Protein AF-0000000083423180 (afdb_homodimer)

Foldseek 3Di:
DPDPPPDPDADDAAFFDFPDPDDPPPPPDDPDDDDDDDDDDDDDDDDPPPPPPPDCPVPVVVVVVVVVVVQVVLQCLQQAPPPRDGAAPQWFAAPVGRIHHPVVLVVDQADPPPGHGGDGHGDVVSNVVQQPHWAFAPLVVLPGGDIHGNVCRVVCNLVPLSFWFAALPPPVPGGDTGGLVCNVVCCVVVPVSEEEDEDQKGKRKDAQQVDDDKHKYWYWYDDPNWIKIWMWIWDDPDDPWIKIWIAIETSDDQVVQQQKKKKKWFDDPNDIDIDIDTHHYSSDDCVPSPPDRTDMDTPVRQVRRDDPSMHIIIMGMDGDPPPD/DPDPPPPPDDPDAAFFDFPDPDDDPPPPPPDDDDDDDDDDDDDDDDDPPPPPPPDCPVPVVVVVVVVVVVQVVLQCLQQAPPPRDGAAPQWFAAPVGRIHHPVVLVVDQADPPPGHGGDGHGDVVSNVVQQPHWAFAPLVVLPGGDTHGNVCRVVCNLVPLSFWFDALPPPPPGGDTGHLVCNVVCCVVVPVSEEEDEDQKGKRKDAQQVDDDKHKYWYWYDDPNWIKIWMWIWDDPDDPWIKIWIAIETSDDQVVQQQKKKWKWFDDPNDIDIDIDTHHYSSDDPPPSPPDRTDMDTPVRQVRRDDPSMHIIIMGMDGDPPPD

Nearest PDB structures (foldseek):
  5wzz-assembly2_B  TM=9.230E-01  e=4.733E-25  Homo sapiens
  4i7b-assembly1_A  TM=9.149E-01  e=3.753E-25  Homo sapiens
  4ca1-assembly1_A  TM=8.732E-01  e=3.342E-25  Homo sapiens
  1k2f-assembly2_B-2  TM=9.448E-01  e=2.698E-24  Mus musculus
  5h9m-assembly1_B  TM=8.973E-01  e=4.547E-24  Homo sapiens

Solvent-accessible surface area (backbone atoms only — not comparable to full-atom values): 38352 Å² total; per-residue (Å²): 132,76,80,77,78,74,78,77,80,81,59,77,58,55,53,30,66,73,83,78,77,86,79,78,72,81,79,82,80,75,86,72,82,74,80,82,83,88,79,80,86,88,80,85,70,83,68,82,71,79,77,74,79,73,76,79,75,50,69,68,57,55,55,52,53,52,50,50,50,50,51,52,51,56,52,57,72,37,42,17,84,83,84,63,43,74,51,51,81,66,30,30,23,33,66,79,26,52,66,34,25,50,74,59,48,77,76,47,66,46,36,92,87,80,60,47,67,54,54,90,25,39,39,53,62,57,44,56,56,48,63,76,40,68,37,69,41,90,33,32,90,63,64,39,81,55,67,29,38,69,87,47,37,63,65,47,57,76,65,38,87,38,50,62,35,57,58,78,60,86,56,87,73,63,81,54,68,36,52,74,88,47,46,62,57,47,47,58,69,70,38,78,54,49,42,77,43,79,45,45,68,44,70,51,36,37,65,58,67,76,50,87,72,52,40,36,28,43,35,33,39,34,38,97,93,41,44,28,41,36,35,39,36,37,44,70,81,53,96,88,42,47,40,32,40,40,44,52,27,23,70,49,49,61,74,62,17,64,45,28,33,35,34,42,38,36,72,33,89,94,43,78,47,78,46,77,45,57,34,40,23,54,76,54,78,70,80,60,59,86,80,45,94,54,52,74,38,44,57,68,56,48,58,56,44,33,57,96,44,25,37,56,36,36,38,36,55,45,71,50,69,81,79,115,132,78,79,77,79,73,76,75,79,83,60,76,58,55,52,29,64,73,82,79,77,84,82,77,84,76,79,68,84,71,84,71,86,78,83,85,84,88,80,81,86,88,82,87,74,86,70,83,72,82,79,75,82,73,76,76,77,50,67,70,59,53,54,51,54,51,49,49,50,50,50,53,51,57,53,58,72,37,41,19,81,83,82,64,44,72,51,51,82,65,30,31,22,32,66,79,25,52,66,34,24,50,76,58,49,76,75,48,65,46,36,91,85,80,61,46,68,53,53,89,23,39,39,51,61,58,45,56,56,49,64,76,40,68,38,70,42,90,33,32,90,63,64,39,82,56,68,28,37,69,87,45,36,61,64,46,56,76,66,37,88,37,50,62,35,57,58,77,58,87,56,89,73,65,80,54,68,38,52,72,89,46,45,63,58,48,47,57,69,71,38,78,56,49,45,77,43,79,45,44,68,45,68,51,37,35,59,58,69,76,52,87,70,51,39,36,28,42,36,34,37,35,38,97,94,41,44,29,43,36,36,41,35,35,42,70,81,53,97,88,40,45,38,32,40,40,44,50,28,22,71,50,50,60,73,61,18,65,46,29,31,35,35,42,37,37,73,32,88,93,41,77,48,79,46,77,46,56,34,38,21,52,77,53,78,71,78,62,62,86,79,46,94,55,52,74,37,44,58,67,56,47,58,56,43,35,57,96,44,26,37,57,35,36,37,36,55,45,69,51,69,79,80,114

Secondary structure (DSSP, 8-state):
----------------------------------------------------------HHHHHHHHHHHHHHHHHHTTB-TTT-SBPPSSEEE-TTS-EEEHHHHTT-SB-TTT-PBP--EE-HHHHHHHTT--EE-TTGGGT---EE-HHHHHHHHHS-TTPPEEP--S-TT---EE-HHHHHHHHHHH-TT-EEEESSEEEEEE--TTSSS-EEEEEEEEETTEEEEEEEEEEEEETTEEEEEEEEEESS-HHHHTTEEEEEEEEETTEEEEEEEPPEETTS-TT--TTSS-EEEEHHHHHHHEETTEEEEEEEEEE--TT-/----------------------------------------------------------HHHHHHHHHHHHHHHHHHTTB-TTT-SBPPSSEEE-TTS-EEEHHHHTT-SB-TTT-PBP--EE-HHHHHHHTT--EE-TTGGGT---EE-HHHHHHHHHS-TTPPEEP--S-TT---EE-HHHHHHHHHHH-TT-EEEESSEEEEEE--TTSSS-EEEEEEEEETTEEEEEEEEEEEEETTEEEEEEEEEESS-HHHHTTEEEEEEEEETTEEEEEEEPPEETTS-S---TTSS-EEEEHHHHHHHEETTEEEEEEEEEE--TT-

Sequence (648 aa):
MQPRRQRPAADAPQAATVATPKDNSNQEQEATSPLDQVEGGSSSNSNGNGNNNGNGNCSSDCDKQTETATRDFLVSLLECPVCFGYMMPPIMQCSRGHLICSQCRNKLNVCPVCRVPMSNIRNLAMEKVGSKLIFPCKHACYGCRVRLSYSDKKAHEEDCEFRPYFCPYPDEKCVWQGALKDVYKHFVSTHQNVITMEGTDIIFLATNVNQVGALDWTMIQSCHGRHFLLSLEKVQLGEGCQQYFAACRMIGTMRDAADFDYLISLEANNRTLKWKSKPRSIRESFVTYTNADFLVLNKSTVEQFSEDGNLALNIIIKRANNNDMQPRRQRPAADAPQAATVATPKDNSNQEQEATSPLDQVEGGSSSNSNGNGNNNGNGNCSSDCDKQTETATRDFLVSLLECPVCFGYMMPPIMQCSRGHLICSQCRNKLNVCPVCRVPMSNIRNLAMEKVGSKLIFPCKHACYGCRVRLSYSDKKAHEEDCEFRPYFCPYPDEKCVWQGALKDVYKHFVSTHQNVITMEGTDIIFLATNVNQVGALDWTMIQSCHGRHFLLSLEKVQLGEGCQQYFAACRMIGTMRDAADFDYLISLEANNRTLKWKSKPRSIRESFVTYTNADFLVLNKSTVEQFSEDGNLALNIIIKRANNND

InterPro domains:
  IPR001841 Zinc finger, RING-type [PS50089] (80-115)
  IPR004162 E3 ubiquitin-protein ligase SINA-like, animal [PTHR45877] (13-320)
  IPR008974 TRAF-like [G3DSA:2.60.210.10] (188-319)
  IPR013010 Zinc finger, SIAH-type [PS51081] (132-192)
  IPR013083 Zinc finger, RING/FYVE/PHD-type [G3DSA:3.30.40.10] (62-130)
  IPR013083 Zinc finger, RING/FYVE/PHD-type [G3DSA:3.30.40.10] (131-187)
  IPR018121 Seven-in-absentia protein, TRAF-like domain [PF03145] (221-315)
  IPR049548 E3 ubiquitin-protein ligase Sina-like, RING finger [PF21362] (80-114)

Radius of gyration: 45.49 Å; Cα contacts (8 Å, |Δi|>4): 1074; chains: 2; bounding box: 83×142×97 Å

Organism: Drosophila navojoa (NCBI:txid7232)

Structure (mmCIF, N/CA/C/O backbone):
data_AF-0000000083423180-model_v1
#
loop_
_entity.id
_entity.type
_entity.pdbx_description
1 polymer 'E3 ubiquitin-protein ligase'
#
loop_
_atom_site.group_PDB
_atom_site.id
_atom_site.type_symbol
_atom_site.label_atom_id
_atom_site.label_alt_id
_atom_site.label_comp_id
_atom_site.label_asym_id
_atom_site.label_entity_id
_atom_site.label_seq_id
_atom_site.pdbx_PDB_ins_code
_atom_site.Cartn_x
_atom_site.Cartn_y
_atom_site.Cartn_z
_atom_site.occupancy
_atom_site.B_iso_or_equiv
_atom_site.auth_seq_id
_atom_site.auth_comp_id
_atom_site.auth_asym_id
_atom_site.auth_atom_id
_atom_site.pdbx_PDB_model_num
ATOM 1 N N . MET A 1 1 ? 35.094 33.469 4.832 1 20.58 1 MET A N 1
ATOM 2 C CA . MET A 1 1 ? 34.562 32.938 6.094 1 20.58 1 MET A CA 1
ATOM 3 C C . MET A 1 1 ? 33.688 33.969 6.793 1 20.58 1 MET A C 1
ATOM 5 O O . MET A 1 1 ? 34.188 34.906 7.438 1 20.58 1 MET A O 1
ATOM 9 N N . GLN A 1 2 ? 32.656 34.438 6.098 1 23.31 2 GLN A N 1
ATOM 10 C CA . GLN A 1 2 ? 32 35.719 6.344 1 23.31 2 GLN A CA 1
ATOM 11 C C . GLN A 1 2 ? 31.297 35.75 7.699 1 23.31 2 GLN A C 1
ATOM 13 O O . GLN A 1 2 ? 30.781 34.719 8.141 1 23.31 2 GLN A O 1
ATOM 18 N N . PRO A 1 3 ? 31.719 36.688 8.656 1 19.88 3 PRO A N 1
ATOM 19 C CA . PRO A 1 3 ? 31.359 36.688 10.078 1 19.88 3 PRO A CA 1
ATOM 20 C C . PRO A 1 3 ? 29.844 36.594 10.305 1 19.88 3 PRO A C 1
ATOM 22 O O . PRO A 1 3 ? 29.062 37.062 9.492 1 19.88 3 PRO A O 1
ATOM 25 N N . ARG A 1 4 ? 29.406 35.438 10.883 1 21.78 4 ARG A N 1
ATOM 26 C CA . ARG A 1 4 ? 28.078 35.062 11.328 1 21.78 4 ARG A CA 1
ATOM 27 C C . ARG A 1 4 ? 27.453 36.125 12.211 1 21.78 4 ARG A C 1
ATOM 29 O O . ARG A 1 4 ? 27.984 36.438 13.281 1 21.78 4 ARG A O 1
ATOM 36 N N . ARG A 1 5 ? 26.875 37.188 11.609 1 22.69 5 ARG A N 1
ATOM 37 C CA . ARG A 1 5 ? 26.25 38.312 12.297 1 22.69 5 ARG A CA 1
ATOM 38 C C . ARG A 1 5 ? 25.344 37.844 13.422 1 22.69 5 ARG A C 1
ATOM 40 O O . ARG A 1 5 ? 24.484 37 13.219 1 22.69 5 ARG A O 1
ATOM 47 N N . GLN A 1 6 ? 25.906 37.75 14.672 1 22.33 6 GLN A N 1
ATOM 48 C CA . GLN A 1 6 ? 25.25 37.375 15.914 1 22.33 6 GLN A CA 1
ATOM 49 C C . GLN A 1 6 ? 23.953 38.156 16.109 1 22.33 6 GLN A C 1
ATOM 51 O O . GLN A 1 6 ? 23.922 39.375 15.93 1 22.33 6 GLN A O 1
ATOM 56 N N . ARG A 1 7 ? 22.781 37.562 15.906 1 26.83 7 ARG A N 1
ATOM 57 C CA . ARG A 1 7 ? 21.469 38.156 16.062 1 26.83 7 ARG A CA 1
ATOM 58 C C . ARG A 1 7 ? 21.281 38.75 17.453 1 26.83 7 ARG A C 1
ATOM 60 O O . ARG A 1 7 ? 21.484 38.031 18.453 1 26.83 7 ARG A O 1
ATOM 67 N N . PRO A 1 8 ? 21.453 40.062 17.656 1 26.25 8 PRO A N 1
ATOM 68 C CA . PRO A 1 8 ? 21.297 40.688 18.969 1 26.25 8 PRO A CA 1
ATOM 69 C C . PRO A 1 8 ? 20.047 40.219 19.703 1 26.25 8 PRO A C 1
ATOM 71 O O . PRO A 1 8 ? 19.078 39.781 19.078 1 26.25 8 PRO A O 1
ATOM 74 N N . ALA A 1 9 ? 20.156 39.906 21.016 1 26.64 9 ALA A N 1
ATOM 75 C CA . ALA A 1 9 ? 19.203 39.469 22.016 1 26.64 9 ALA A CA 1
ATOM 76 C C . ALA A 1 9 ? 17.969 40.344 22.062 1 26.64 9 ALA A C 1
ATOM 78 O O . ALA A 1 9 ? 18.094 41.594 22.078 1 26.64 9 ALA A O 1
ATOM 79 N N . ALA A 1 10 ? 16.828 39.875 21.562 1 30 10 ALA A N 1
ATOM 80 C CA . ALA A 1 10 ? 15.5 40.469 21.406 1 30 10 ALA A CA 1
ATOM 81 C C . ALA A 1 10 ? 15.023 41.094 22.703 1 30 10 ALA A C 1
ATOM 83 O O . ALA A 1 10 ? 15 40.406 23.75 1 30 10 ALA A O 1
ATOM 84 N N . ASP A 1 11 ? 15.352 42.375 22.922 1 29.31 11 ASP A N 1
ATOM 85 C CA . ASP A 1 11 ? 14.984 43.188 24.078 1 29.31 11 ASP A CA 1
ATOM 86 C C . ASP A 1 11 ? 13.5 43.031 24.406 1 29.31 11 ASP A C 1
ATOM 88 O O . ASP A 1 11 ? 12.68 42.844 23.5 1 29.31 11 ASP A O 1
ATOM 92 N N . ALA A 1 12 ? 13.102 42.719 25.719 1 33.97 12 ALA A N 1
ATOM 93 C CA . ALA A 1 12 ? 11.852 42.406 26.406 1 33.97 12 ALA A CA 1
ATOM 94 C C . ALA A 1 12 ? 10.828 43.531 26.203 1 33.97 12 ALA A C 1
ATOM 96 O O . ALA A 1 12 ? 11.172 44.719 26.25 1 33.97 12 ALA A O 1
ATOM 97 N N . PRO A 1 13 ? 9.609 43.312 25.719 1 35.09 13 PRO A N 1
ATOM 98 C CA . PRO A 1 13 ? 8.531 44.25 25.438 1 35.09 13 PRO A CA 1
ATOM 99 C C . PRO A 1 13 ? 8.102 45.031 26.672 1 35.09 13 PRO A C 1
ATOM 101 O O . PRO A 1 13 ? 8.125 44.5 27.797 1 35.09 13 PRO A O 1
ATOM 104 N N . GLN A 1 14 ? 8.328 46.312 26.781 1 30.42 14 GLN A N 1
ATOM 105 C CA . GLN A 1 14 ? 7.977 47.219 27.859 1 30.42 14 GLN A CA 1
ATOM 106 C C . GLN A 1 14 ? 6.461 47.344 28 1 30.42 14 GLN A C 1
ATOM 108 O O . GLN A 1 14 ? 5.738 47.375 27 1 30.42 14 GLN A O 1
ATOM 113 N N . ALA A 1 15 ? 5.859 47 29.125 1 33.5 15 ALA A N 1
ATOM 114 C CA . ALA A 1 15 ? 4.465 46.938 29.547 1 33.5 15 ALA A CA 1
ATOM 115 C C . ALA A 1 15 ? 3.799 48.281 29.438 1 33.5 15 ALA A C 1
ATOM 117 O O . ALA A 1 15 ? 4.406 49.312 29.766 1 33.5 15 ALA A O 1
ATOM 118 N N . ALA A 1 16 ? 2.785 48.469 28.578 1 39.41 16 ALA A N 1
ATOM 119 C CA . ALA A 1 16 ? 1.977 49.688 28.453 1 39.41 16 ALA A CA 1
ATOM 120 C C . ALA A 1 16 ? 1.14 49.906 29.719 1 39.41 16 ALA A C 1
ATOM 122 O O . ALA A 1 16 ? 0.531 48.969 30.234 1 39.41 16 ALA A O 1
ATOM 123 N N . THR A 1 17 ? 1.438 50.75 30.625 1 26.42 17 THR A N 1
ATOM 124 C CA . THR A 1 17 ? 0.788 51 31.891 1 26.42 17 THR A CA 1
ATOM 125 C C . THR A 1 17 ? -0.583 51.656 31.688 1 26.42 17 THR A C 1
ATOM 127 O O . THR A 1 17 ? -0.718 52.594 30.906 1 26.42 17 THR A O 1
ATOM 130 N N . VAL A 1 18 ? -1.67 50.906 31.859 1 30.27 18 VAL A N 1
ATOM 131 C CA . VAL A 1 18 ? -3.053 51.344 31.75 1 30.27 18 VAL A CA 1
ATOM 132 C C . VAL A 1 18 ? -3.355 52.375 32.844 1 30.27 18 VAL A C 1
ATOM 134 O O . VAL A 1 18 ? -2.959 52.188 34 1 30.27 18 VAL A O 1
ATOM 137 N N . ALA A 1 19 ? -3.662 53.594 32.594 1 27.02 19 ALA A N 1
ATOM 138 C CA . ALA A 1 19 ? -4.148 54.562 33.562 1 27.02 19 ALA A CA 1
ATOM 139 C C . ALA A 1 19 ? -5.531 54.156 34.062 1 27.02 19 ALA A C 1
ATOM 141 O O . ALA A 1 19 ? -6.449 53.938 33.281 1 27.02 19 ALA A O 1
ATOM 142 N N . THR A 1 20 ? -5.691 53.5 35.312 1 25.31 20 THR A N 1
ATOM 143 C CA . THR A 1 20 ? -6.812 52.938 36.062 1 25.31 20 THR A CA 1
ATOM 144 C C . THR A 1 20 ? -7.914 53.969 36.25 1 25.31 20 THR A C 1
ATOM 146 O O . THR A 1 20 ? -7.668 55.062 36.812 1 25.31 20 THR A O 1
ATOM 149 N N . PRO A 1 21 ? -8.914 54 35.344 1 23.11 21 PRO A N 1
ATOM 150 C CA . PRO A 1 21 ? -9.977 54.906 35.812 1 23.11 21 PRO A CA 1
ATOM 151 C C . PRO A 1 21 ? -10.492 54.531 37.188 1 23.11 21 PRO A C 1
ATOM 153 O O . PRO A 1 21 ? -10.328 53.375 37.625 1 23.11 21 PRO A O 1
ATOM 156 N N . LYS A 1 22 ? -11.164 55.531 37.969 1 22.05 22 LYS A N 1
ATOM 157 C CA . LYS A 1 22 ? -11.648 55.656 39.344 1 22.05 22 LYS A CA 1
ATOM 158 C C . LYS A 1 22 ? -12.781 54.656 39.594 1 22.05 22 LYS A C 1
ATOM 160 O O . LYS A 1 22 ? -13.586 54.375 38.719 1 22.05 22 LYS A O 1
ATOM 165 N N . ASP A 1 23 ? -12.82 53.812 40.719 1 20.44 23 ASP A N 1
ATOM 166 C CA . ASP A 1 23 ? -13.312 52.656 41.438 1 20.44 23 ASP A CA 1
ATOM 167 C C . ASP A 1 23 ? -14.805 52.812 41.781 1 20.44 23 ASP A C 1
ATOM 169 O O . ASP A 1 23 ? -15.172 53.219 42.875 1 20.44 23 ASP A O 1
ATOM 173 N N . ASN A 1 24 ? -15.703 53.125 40.75 1 19.78 24 ASN A N 1
ATOM 174 C CA . ASN A 1 24 ? -17 53.312 41.375 1 19.78 24 ASN A CA 1
ATOM 175 C C . ASN A 1 24 ? -17.484 52 42.031 1 19.78 24 ASN A C 1
ATOM 177 O O . ASN A 1 24 ? -17.375 50.938 41.438 1 19.78 24 ASN A O 1
ATOM 181 N N . SER A 1 25 ? -17.734 51.906 43.312 1 19.55 25 SER A N 1
ATOM 182 C CA . SER A 1 25 ? -17.969 50.969 44.406 1 19.55 25 SER A CA 1
ATOM 183 C C . SER A 1 25 ? -19.312 50.281 44.25 1 19.55 25 SER A C 1
ATOM 185 O O . SER A 1 25 ? -19.75 49.562 45.156 1 19.55 25 SER A O 1
ATOM 187 N N . ASN A 1 26 ? -19.891 50.156 43 1 18.16 26 ASN A N 1
ATOM 188 C CA . ASN A 1 26 ? -21.297 49.812 43.25 1 18.16 26 ASN A CA 1
ATOM 189 C C . ASN A 1 26 ? -21.422 48.438 43.844 1 18.16 26 ASN A C 1
ATOM 191 O O . ASN A 1 26 ? -20.688 47.531 43.5 1 18.16 26 ASN A O 1
ATOM 195 N N . GLN A 1 27 ? -22.219 48.219 45 1 17.75 27 GLN A N 1
ATOM 196 C CA . GLN A 1 27 ? -22.562 47.344 46.125 1 17.75 27 GLN A CA 1
ATOM 197 C C . GLN A 1 27 ? -23.438 46.188 45.656 1 17.75 27 GLN A C 1
ATOM 199 O O . GLN A 1 27 ? -24.672 46.281 45.688 1 17.75 27 GLN A O 1
ATOM 204 N N . GLU A 1 28 ? -23.109 45.562 44.5 1 17.64 28 GLU A N 1
ATOM 205 C CA . GLU A 1 28 ? -24.156 44.656 44.062 1 17.64 28 GLU A CA 1
ATOM 206 C C . GLU A 1 28 ? -24.359 43.531 45.094 1 17.64 28 GLU A C 1
ATOM 208 O O . GLU A 1 28 ? -23.391 42.906 45.531 1 17.64 28 GLU A O 1
ATOM 213 N N . GLN A 1 29 ? -25.594 43.469 45.688 1 16.75 29 GLN A N 1
ATOM 214 C CA . GLN A 1 29 ? -26.203 42.688 46.75 1 16.75 29 GLN A CA 1
ATOM 215 C C . GLN A 1 29 ? -26.297 41.219 46.375 1 16.75 29 GLN A C 1
ATOM 217 O O . GLN A 1 29 ? -26.531 40.875 45.219 1 16.75 29 GLN A O 1
ATOM 222 N N . GLU A 1 30 ? -25.922 40.25 47.312 1 16.95 30 GLU A N 1
ATOM 223 C CA . GLU A 1 30 ? -25.578 38.844 47.5 1 16.95 30 GLU A CA 1
ATOM 224 C C . GLU A 1 30 ? -26.812 37.938 47.43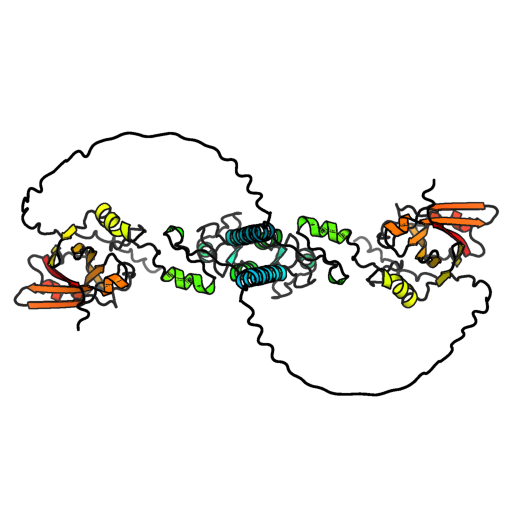8 1 16.95 30 GLU A C 1
ATOM 226 O O . GLU A 1 30 ? -26.719 36.75 47.625 1 16.95 30 GLU A O 1
ATOM 231 N N . ALA A 1 31 ? -27.969 38.344 46.812 1 17.58 31 ALA A N 1
ATOM 232 C CA . ALA A 1 31 ? -29.031 37.625 47.5 1 17.58 31 ALA A CA 1
ATOM 233 C C . ALA A 1 31 ? -28.938 36.125 47.25 1 17.58 31 ALA A C 1
ATOM 235 O O . ALA A 1 31 ? -28.734 35.688 46.094 1 17.58 31 ALA A O 1
ATOM 236 N N . THR A 1 32 ? -28.891 35.219 48.312 1 16.78 32 THR A N 1
ATOM 237 C CA . THR A 1 32 ? -28.516 33.875 48.75 1 16.78 32 THR A CA 1
ATOM 238 C C . THR A 1 32 ? -29.609 32.875 48.375 1 16.78 32 THR A C 1
ATOM 240 O O . THR A 1 32 ? -29.406 31.656 48.469 1 16.78 32 THR A O 1
ATOM 243 N N . SER A 1 33 ? -30.797 33.219 47.812 1 16.55 33 SER A N 1
ATOM 244 C CA . SER A 1 33 ? -31.797 32.406 48.5 1 16.55 33 SER A CA 1
ATOM 245 C C . SER A 1 33 ? -31.656 30.922 48.125 1 16.55 33 SER A C 1
ATOM 247 O O . SER A 1 33 ? -31.25 30.594 47 1 16.55 33 SER A O 1
ATOM 249 N N . PRO A 1 34 ? -32.094 29.953 49.094 1 16.19 34 PRO A N 1
ATOM 250 C CA . PRO A 1 34 ? -31.844 28.578 49.531 1 16.19 34 PRO A CA 1
ATOM 251 C C . PRO A 1 34 ? -32.688 27.562 48.75 1 16.19 34 PRO A C 1
ATOM 253 O O . PRO A 1 34 ? -32.656 26.375 49.062 1 16.19 34 PRO A O 1
ATOM 256 N N . LEU A 1 35 ? -32.969 27.719 47.562 1 15.85 35 LEU A N 1
ATOM 257 C CA . LEU A 1 35 ? -34.156 26.969 47.25 1 15.85 35 LEU A CA 1
ATOM 258 C C . LEU A 1 35 ? -33.969 25.484 47.531 1 15.85 35 LEU A C 1
ATOM 260 O O . LEU A 1 35 ? -32.969 24.891 47.156 1 15.85 35 LEU A O 1
ATOM 264 N N . ASP A 1 36 ? -35 25 48.219 1 14.97 36 ASP A N 1
ATOM 265 C CA . ASP A 1 36 ? -35.219 23.844 49.062 1 14.97 36 ASP A CA 1
ATOM 266 C C . ASP A 1 36 ? -35.188 22.547 48.25 1 14.97 36 ASP A C 1
ATOM 268 O O . ASP A 1 36 ? -35.125 22.578 47.031 1 14.97 36 ASP A O 1
ATOM 272 N N . GLN A 1 37 ? -36.375 21.703 48.375 1 14.44 37 GLN A N 1
ATOM 273 C CA . GLN A 1 37 ? -36.562 20.469 49.125 1 14.44 37 GLN A CA 1
ATOM 274 C C . GLN A 1 37 ? -36.469 19.25 48.219 1 14.44 37 GLN A C 1
ATOM 276 O O . GLN A 1 37 ? -35.625 18.375 48.406 1 14.44 37 GLN A O 1
ATOM 281 N N . VAL A 1 38 ? -37.75 18.641 47.938 1 15 38 VAL A N 1
ATOM 282 C CA . VAL A 1 38 ? -38.188 17.359 48.469 1 15 38 VAL A CA 1
ATOM 283 C C . VAL A 1 38 ? -37.812 16.234 47.5 1 15 38 VAL A C 1
ATOM 285 O O . VAL A 1 38 ? -37.531 16.484 46.344 1 15 38 VAL A O 1
ATOM 288 N N . GLU A 1 39 ? -38.562 15.102 47.781 1 14.78 39 GLU A N 1
ATOM 289 C CA . GLU A 1 39 ? -38.344 13.727 48.188 1 14.78 39 GLU A CA 1
ATOM 290 C C . GLU A 1 39 ? -38.406 12.773 47 1 14.78 39 GLU A C 1
ATOM 292 O O . GLU A 1 39 ? -37.469 11.977 46.812 1 14.78 39 GLU A O 1
ATOM 297 N N . GLY A 1 40 ? -39.656 12.414 46.531 1 14.18 40 GLY A N 1
ATOM 298 C CA . GLY A 1 40 ? -40.062 11.055 46.844 1 14.18 40 GLY A CA 1
ATOM 299 C C . GLY A 1 40 ? -39.625 10.047 45.781 1 14.18 40 GLY A C 1
ATOM 300 O O . GLY A 1 40 ? -38.656 9.297 46 1 14.18 40 GLY A O 1
ATOM 301 N N . GLY A 1 41 ? -40.594 9.719 44.875 1 14.8 41 GLY A N 1
ATOM 302 C CA . GLY A 1 41 ? -41.25 8.414 44.875 1 14.8 41 GLY A CA 1
ATOM 303 C C . GLY A 1 41 ? -40.5 7.371 44.062 1 14.8 41 GLY A C 1
ATOM 304 O O . GLY A 1 41 ? -39.562 7.691 43.344 1 14.8 41 GLY A O 1
ATOM 305 N N . SER A 1 42 ? -41.344 6.332 43.719 1 15.77 42 SER A N 1
ATOM 306 C CA . SER A 1 42 ? -41.406 4.875 43.781 1 15.77 42 SER A CA 1
ATOM 307 C C . SER A 1 42 ? -40.719 4.227 42.594 1 15.77 42 SER A C 1
ATOM 309 O O . SER A 1 42 ? -40.531 4.863 41.531 1 15.77 42 SER A O 1
ATOM 311 N N . SER A 1 43 ? -40.719 2.941 42.719 1 15.3 43 SER A N 1
ATOM 312 C CA . SER A 1 43 ? -39.938 1.738 42.531 1 15.3 43 SER A CA 1
ATOM 313 C C . SER A 1 43 ? -40.031 1.229 41.094 1 15.3 43 SER A C 1
ATOM 315 O O . SER A 1 43 ? -39.031 0.809 40.5 1 15.3 43 SER A O 1
ATOM 317 N N . SER A 1 44 ? -41.344 1.057 40.531 1 16.59 44 SER A N 1
ATOM 318 C CA . SER A 1 44 ? -41.562 -0.35 40.219 1 16.59 44 SER A CA 1
ATOM 319 C C . SER A 1 44 ? -40.844 -0.743 38.906 1 16.59 44 SER A C 1
ATOM 321 O O . SER A 1 44 ? -40.75 0.07 38 1 16.59 44 SER A O 1
ATOM 323 N N . ASN A 1 45 ? -40.312 -1.929 38.969 1 15.23 45 ASN A N 1
ATOM 324 C CA . ASN A 1 45 ? -39.312 -2.771 38.281 1 15.23 45 ASN A CA 1
ATOM 325 C C . ASN A 1 45 ? -39.844 -3.289 36.969 1 15.23 45 ASN A C 1
ATOM 327 O O . ASN A 1 45 ? -39.094 -3.838 36.156 1 15.23 45 ASN A O 1
ATOM 331 N N . SER A 1 46 ? -41.25 -3.334 36.656 1 17.44 46 SER A N 1
ATOM 332 C CA . SER A 1 46 ? -41.5 -4.668 36.125 1 17.44 46 SER A CA 1
ATOM 333 C C . SER A 1 46 ? -40.844 -4.844 34.75 1 17.44 46 SER A C 1
ATOM 335 O O . SER A 1 46 ? -40.781 -3.9 33.938 1 17.44 46 SER A O 1
ATOM 337 N N . ASN A 1 47 ? -40.188 -5.914 34.625 1 16.41 47 ASN A N 1
ATOM 338 C CA . ASN A 1 47 ? -39.219 -6.602 33.781 1 16.41 47 ASN A CA 1
ATOM 339 C C . ASN A 1 47 ? -39.875 -7.047 32.469 1 16.41 47 ASN A C 1
ATOM 341 O O . ASN A 1 47 ? -39.281 -7.812 31.703 1 16.41 47 ASN A O 1
ATOM 345 N N . GLY A 1 48 ? -41 -6.367 31.953 1 16.98 48 GLY A N 1
ATOM 346 C CA . GLY A 1 48 ? -41.562 -7.293 30.984 1 16.98 48 GLY A CA 1
ATOM 347 C C . GLY A 1 48 ? -40.625 -7.645 29.875 1 16.98 48 GLY A C 1
ATOM 348 O O . GLY A 1 48 ? -39.75 -6.84 29.516 1 16.98 48 GLY A O 1
ATOM 349 N N . ASN A 1 49 ? -40.469 -8.953 29.672 1 17.5 49 ASN A N 1
ATOM 350 C CA . ASN A 1 49 ? -39.656 -9.883 28.891 1 17.5 49 ASN A CA 1
ATOM 351 C C . ASN A 1 49 ? -39.969 -9.773 27.406 1 17.5 49 ASN A C 1
ATOM 353 O O . ASN A 1 49 ? -39.531 -10.609 26.609 1 17.5 49 ASN A O 1
ATOM 357 N N . GLY A 1 50 ? -40.406 -8.648 26.875 1 17.58 50 GLY A N 1
ATOM 358 C CA . GLY A 1 50 ? -40.906 -8.977 25.547 1 17.58 50 GLY A CA 1
ATOM 359 C C . GLY A 1 50 ? -39.812 -9.516 24.625 1 17.58 50 GLY A C 1
ATOM 360 O O . GLY A 1 50 ? -38.656 -9.102 24.719 1 17.58 50 GLY A O 1
ATOM 361 N N . ASN A 1 51 ? -40 -10.781 24.203 1 18.67 51 ASN A N 1
ATOM 362 C CA . ASN A 1 51 ? -39.312 -11.703 23.312 1 18.67 51 ASN A CA 1
ATOM 363 C C . ASN A 1 51 ? -39.156 -11.148 21.906 1 18.67 51 ASN A C 1
ATOM 365 O O . ASN A 1 51 ? -40.156 -11.055 21.172 1 18.67 51 ASN A O 1
ATOM 369 N N . ASN A 1 52 ? -38.688 -9.93 21.734 1 18.02 52 ASN A N 1
ATOM 370 C CA . ASN A 1 52 ? -38.688 -9.5 20.344 1 18.02 52 ASN A CA 1
ATOM 371 C C . ASN A 1 52 ? -37.812 -10.398 19.469 1 18.02 52 ASN A C 1
ATOM 373 O O . ASN A 1 52 ? -36.656 -10.672 19.812 1 18.02 52 ASN A O 1
ATOM 377 N N . ASN A 1 53 ? -38.438 -11.312 18.797 1 19.81 53 ASN A N 1
ATOM 378 C CA . ASN A 1 53 ? -37.938 -12.172 17.734 1 19.81 53 ASN A CA 1
ATOM 379 C C . ASN A 1 53 ? -37.25 -11.359 16.656 1 19.81 53 ASN A C 1
ATOM 381 O O . ASN A 1 53 ? -37.875 -10.625 15.906 1 19.81 53 ASN A O 1
ATOM 385 N N . GLY A 1 54 ? -36.281 -10.555 16.969 1 22.39 54 GLY A N 1
ATOM 386 C CA . GLY A 1 54 ? -35.656 -9.797 15.898 1 22.39 54 GLY A CA 1
ATOM 387 C C . GLY A 1 54 ? -35.062 -10.672 14.805 1 22.39 54 GLY A C 1
ATOM 388 O O . GLY A 1 54 ? -34.344 -11.633 15.094 1 22.39 54 GLY A O 1
ATOM 389 N N . ASN A 1 55 ? -35.812 -10.906 13.773 1 24.97 55 ASN A N 1
ATOM 390 C CA . ASN A 1 55 ? -35.406 -11.461 12.484 1 24.97 55 ASN A CA 1
ATOM 391 C C . ASN A 1 55 ? -34.094 -10.852 12.016 1 24.97 55 ASN A C 1
ATOM 393 O O . ASN A 1 55 ? -33.844 -9.656 12.195 1 24.97 55 ASN A O 1
ATOM 397 N N . GLY A 1 56 ? -33.031 -11.68 11.906 1 25.25 56 GLY A N 1
ATOM 398 C CA . GLY A 1 56 ? -31.609 -11.531 11.578 1 25.25 56 GLY A CA 1
ATOM 399 C C . GLY A 1 56 ? -31.375 -10.828 10.258 1 25.25 56 GLY A C 1
ATOM 400 O O . GLY A 1 56 ? -31.438 -11.453 9.195 1 25.25 56 GLY A O 1
ATOM 401 N N . ASN A 1 57 ? -32.031 -9.75 9.906 1 32.25 57 ASN A N 1
ATOM 402 C CA . ASN A 1 57 ? -31.562 -8.953 8.773 1 32.25 57 ASN A CA 1
ATOM 403 C C . ASN A 1 57 ? -30.094 -8.609 8.914 1 32.25 57 ASN A C 1
ATOM 405 O O . ASN A 1 57 ? -29.734 -7.441 9.078 1 32.25 57 ASN A O 1
ATOM 409 N N . CYS A 1 58 ? -29.281 -9.461 9.633 1 32.56 58 CYS A N 1
ATOM 410 C CA . CYS A 1 58 ? -27.891 -9.102 9.945 1 32.56 58 CYS A CA 1
ATOM 411 C C . CYS A 1 58 ? -27.047 -9.078 8.688 1 32.56 58 CYS A C 1
ATOM 413 O O . CYS A 1 58 ? -25.828 -8.898 8.758 1 32.56 58 CYS A O 1
ATOM 415 N N . SER A 1 59 ? -27.562 -9.539 7.621 1 42.53 59 SER A N 1
ATOM 416 C CA . SER A 1 59 ? -26.5 -9.781 6.645 1 42.53 59 SER A CA 1
ATOM 417 C C . SER A 1 59 ? -25.891 -8.477 6.164 1 42.53 59 SER A C 1
ATOM 419 O O . SER A 1 59 ? -24.734 -8.445 5.75 1 42.53 59 SER A O 1
ATOM 421 N N . SER A 1 60 ? -26.609 -7.383 5.969 1 46.88 60 SER A N 1
ATOM 422 C CA . SER A 1 60 ? -26.078 -6.141 5.426 1 46.88 60 SER A CA 1
ATOM 423 C C . SER A 1 60 ? -25.188 -5.43 6.438 1 46.88 60 SER A C 1
ATOM 425 O O . SER A 1 60 ? -24.234 -4.742 6.062 1 46.88 60 SER A O 1
ATOM 427 N N . ASP A 1 61 ? -25.469 -5.625 7.672 1 48.78 61 ASP A N 1
ATOM 428 C CA . ASP A 1 61 ? -24.766 -4.883 8.711 1 48.78 61 ASP A CA 1
ATOM 429 C C . ASP A 1 61 ? -23.359 -5.449 8.93 1 48.78 61 ASP A C 1
ATOM 431 O O . ASP A 1 61 ? -22.438 -4.715 9.266 1 48.78 61 ASP A O 1
ATOM 435 N N . CYS A 1 62 ? -23.188 -6.836 8.703 1 48.88 62 CYS A N 1
ATOM 436 C CA . CYS A 1 62 ? -21.891 -7.449 8.938 1 48.88 62 CYS A CA 1
ATOM 437 C C . CYS A 1 62 ? -20.891 -7.035 7.867 1 48.88 62 CYS A C 1
ATOM 439 O O . CYS A 1 62 ? -19.719 -6.785 8.164 1 48.88 62 CYS A O 1
ATOM 441 N N . ASP A 1 63 ? -21.391 -6.867 6.625 1 53.84 63 ASP A N 1
ATOM 442 C CA . ASP A 1 63 ? -20.484 -6.484 5.555 1 53.84 63 ASP A CA 1
ATOM 443 C C . ASP A 1 63 ? -20 -5.043 5.727 1 53.84 63 ASP A C 1
ATOM 445 O O . ASP A 1 63 ? -18.844 -4.73 5.461 1 53.84 63 ASP A O 1
ATOM 449 N N . LYS A 1 64 ? -20.828 -4.16 6.227 1 59.28 64 LYS A N 1
ATOM 450 C CA . LYS A 1 64 ? -20.453 -2.758 6.426 1 59.28 64 LYS A CA 1
ATOM 451 C C . LYS A 1 64 ? -19.453 -2.609 7.559 1 59.28 64 LYS A C 1
ATOM 453 O O . LYS A 1 64 ? -18.5 -1.821 7.457 1 59.28 64 LYS A O 1
ATOM 458 N N . GLN A 1 65 ? -19.625 -3.469 8.555 1 65.38 65 GLN A N 1
ATOM 459 C CA . GLN A 1 65 ? -18.703 -3.381 9.68 1 65.38 65 GLN A CA 1
ATOM 460 C C . GLN A 1 65 ? -17.312 -3.846 9.281 1 65.38 65 GLN A C 1
ATOM 462 O O . GLN A 1 65 ? -16.312 -3.236 9.672 1 65.38 65 GLN A O 1
ATOM 467 N N . THR A 1 66 ? -17.281 -4.848 8.367 1 72.25 66 THR A N 1
ATOM 468 C CA . THR A 1 66 ? -15.984 -5.363 7.93 1 72.25 66 THR A CA 1
ATOM 469 C C . THR A 1 66 ? -15.305 -4.375 6.984 1 72.25 66 THR A C 1
ATOM 471 O O . THR A 1 66 ? -14.094 -4.168 7.066 1 72.25 66 THR A O 1
ATOM 474 N N . GLU A 1 67 ? -16.109 -3.719 6.246 1 78.75 67 GLU A N 1
ATOM 475 C CA . GLU A 1 67 ? -15.555 -2.752 5.301 1 78.75 67 GLU A CA 1
ATOM 476 C C . GLU A 1 67 ? -14.992 -1.533 6.023 1 78.75 67 GLU A C 1
ATOM 478 O O . GLU A 1 67 ? -13.93 -1.02 5.652 1 78.75 67 GLU A O 1
ATOM 483 N N . THR A 1 68 ? -15.695 -1.229 7.012 1 84.94 68 THR A N 1
ATOM 484 C CA . THR A 1 68 ? -15.211 -0.102 7.801 1 84.94 68 THR A CA 1
ATOM 485 C C . THR A 1 68 ? -13.914 -0.461 8.516 1 84.94 68 THR A C 1
ATOM 487 O O . THR A 1 68 ? -12.977 0.345 8.562 1 84.94 68 THR A O 1
ATOM 490 N N . ALA A 1 69 ? -13.836 -1.669 8.961 1 90.81 69 ALA A N 1
ATOM 491 C CA . ALA A 1 69 ? -12.633 -2.125 9.648 1 90.81 69 ALA A CA 1
ATOM 492 C C . ALA A 1 69 ? -11.445 -2.172 8.695 1 90.81 69 ALA A C 1
ATOM 494 O O . ALA A 1 69 ? -10.328 -1.819 9.07 1 90.81 69 ALA A O 1
ATOM 495 N N . THR A 1 70 ? -11.742 -2.586 7.48 1 91.88 70 THR A N 1
ATOM 496 C CA . THR A 1 70 ? -10.672 -2.641 6.492 1 91.88 70 THR A CA 1
ATOM 497 C C . THR A 1 70 ? -10.18 -1.238 6.145 1 91.88 70 THR A C 1
ATOM 499 O O . THR A 1 70 ? -8.977 -0.999 6.07 1 91.88 70 THR A O 1
ATOM 502 N N . ARG A 1 71 ? -11.109 -0.363 5.973 1 92.12 71 ARG A N 1
ATOM 503 C CA . ARG A 1 71 ? -10.742 1.017 5.668 1 92.12 71 ARG A CA 1
ATOM 504 C C . ARG A 1 71 ? -9.922 1.628 6.793 1 92.12 71 ARG A C 1
ATOM 506 O O . ARG A 1 71 ? -8.906 2.279 6.543 1 92.12 71 ARG A O 1
ATOM 513 N N . ASP A 1 72 ? -10.375 1.406 8.008 1 94.56 72 ASP A N 1
ATOM 514 C CA . ASP A 1 72 ? -9.656 1.938 9.164 1 94.56 72 ASP A CA 1
ATOM 515 C C . ASP A 1 72 ? -8.242 1.355 9.25 1 94.56 72 ASP A C 1
ATOM 517 O O . ASP A 1 72 ? -7.297 2.059 9.602 1 94.56 72 ASP A O 1
ATOM 521 N N . PHE A 1 73 ? -8.242 0.132 8.977 1 97.31 73 PHE A N 1
ATOM 522 C CA . PHE A 1 73 ? -6.941 -0.522 8.984 1 97.31 73 PHE A CA 1
ATOM 523 C C . PHE A 1 73 ? -6.027 0.089 7.93 1 97.31 73 PHE A C 1
ATOM 525 O O . PHE A 1 73 ? -4.871 0.407 8.219 1 97.31 73 PHE A O 1
ATOM 532 N N . LEU A 1 74 ? -6.512 0.272 6.742 1 97.44 74 LEU A N 1
ATOM 533 C CA . LEU A 1 74 ? -5.723 0.844 5.656 1 97.44 74 LEU A CA 1
ATOM 534 C C . LEU A 1 74 ? -5.285 2.266 5.992 1 97.44 74 LEU A C 1
ATOM 536 O O . LEU A 1 74 ? -4.145 2.648 5.727 1 97.44 74 LEU A O 1
ATOM 540 N N . VAL A 1 75 ? -6.16 3.016 6.582 1 97.25 75 VAL A N 1
ATOM 541 C CA . VAL A 1 75 ? -5.852 4.383 6.988 1 97.25 75 VAL A CA 1
ATOM 542 C C . VAL A 1 75 ? -4.738 4.375 8.031 1 97.25 75 VAL A C 1
ATOM 544 O O . VAL A 1 75 ? -3.832 5.211 7.984 1 97.25 75 VAL A O 1
ATOM 547 N N . SER A 1 76 ? -4.754 3.41 8.922 1 97.81 76 SER A N 1
ATOM 548 C CA . SER A 1 76 ? -3.752 3.314 9.977 1 97.81 76 SER A CA 1
ATOM 549 C C . SER A 1 76 ? -2.369 3.02 9.406 1 97.81 76 SER A C 1
ATOM 551 O O . SER A 1 76 ? -1.354 3.393 10 1 97.81 76 SER A O 1
ATOM 553 N N . LEU A 1 77 ? -2.32 2.365 8.258 1 98.31 77 LEU A N 1
ATOM 554 C CA . LEU A 1 77 ? -1.05 2.062 7.605 1 98.31 77 LEU A CA 1
ATOM 555 C C . LEU A 1 77 ? -0.386 3.336 7.094 1 98.31 77 LEU A C 1
ATOM 557 O O . LEU A 1 77 ? 0.813 3.344 6.809 1 98.31 77 LEU A O 1
ATOM 561 N N . LEU A 1 78 ? -1.165 4.406 6.973 1 98.56 78 LEU A N 1
ATOM 562 C CA . LEU A 1 78 ? -0.669 5.645 6.387 1 98.56 78 LEU A CA 1
ATOM 563 C C . LEU A 1 78 ? -0.398 6.688 7.469 1 98.56 78 LEU A C 1
ATOM 565 O O . LEU A 1 78 ? -0.261 7.875 7.172 1 98.56 78 LEU A O 1
ATOM 569 N N . GLU A 1 79 ? -0.34 6.25 8.703 1 98.19 79 GLU A N 1
ATOM 570 C CA . GLU A 1 79 ? 0.038 7.129 9.805 1 98.19 79 GLU A CA 1
ATOM 571 C C . GLU A 1 79 ? 1.554 7.191 9.969 1 98.19 79 GLU A C 1
ATOM 573 O O . GLU A 1 79 ? 2.217 6.156 10.055 1 98.19 79 GLU A O 1
ATOM 578 N N . CYS A 1 80 ? 2.088 8.312 9.945 1 98.19 80 CYS A N 1
ATOM 579 C CA . CYS A 1 80 ? 3.525 8.5 10.102 1 98.19 80 CYS A CA 1
ATOM 580 C C . CYS A 1 80 ? 3.975 8.141 11.508 1 98.19 80 CYS A C 1
ATOM 582 O O . CYS A 1 80 ? 3.359 8.562 12.492 1 98.19 80 CYS A O 1
ATOM 584 N N . PRO A 1 81 ? 5.047 7.434 11.625 1 97.81 81 PRO A N 1
ATOM 585 C CA . PRO A 1 81 ? 5.504 7.008 12.953 1 97.81 81 PRO A CA 1
ATOM 586 C C . PRO A 1 81 ? 6.156 8.141 13.742 1 97.81 81 PRO A C 1
ATOM 588 O O . PRO A 1 81 ? 6.395 8.008 14.945 1 97.81 81 PRO A O 1
ATOM 591 N N . VAL A 1 82 ? 6.438 9.242 13.18 1 97.75 82 VAL A N 1
ATOM 592 C CA . VAL A 1 82 ? 7.141 10.336 13.836 1 97.75 82 VAL A CA 1
ATOM 593 C C . VAL A 1 82 ? 6.141 11.406 14.266 1 97.75 82 VAL A C 1
ATOM 595 O O . VAL A 1 82 ? 5.988 11.68 15.461 1 97.75 82 VAL A O 1
ATOM 598 N N . CYS A 1 83 ? 5.34 11.945 13.344 1 95.38 83 CYS A N 1
ATOM 599 C CA . CYS A 1 83 ? 4.461 13.062 13.648 1 95.38 83 CYS A CA 1
ATOM 600 C C . CYS A 1 83 ? 3.047 12.586 13.945 1 95.38 83 CYS A C 1
ATOM 602 O O . CYS A 1 83 ? 2.201 13.367 14.383 1 95.38 83 CYS A O 1
ATOM 604 N N . PHE A 1 84 ? 2.699 11.305 13.578 1 95 84 PHE A N 1
ATOM 605 C CA . PHE A 1 84 ? 1.429 10.641 13.844 1 95 84 PHE A CA 1
ATOM 606 C C . PHE A 1 84 ? 0.324 11.219 12.961 1 95 84 PHE A C 1
ATOM 608 O O . PHE A 1 84 ? -0.856 10.922 13.172 1 95 84 PHE A O 1
ATOM 615 N N . GLY A 1 85 ? 0.666 12.031 12.07 1 95.56 85 GLY A N 1
ATOM 616 C CA . GLY A 1 85 ? -0.272 12.469 11.047 1 95.56 85 GLY A CA 1
ATOM 617 C C . GLY A 1 85 ? -0.403 11.477 9.906 1 95.56 85 GLY A C 1
ATOM 618 O O . GLY A 1 85 ? 0.343 10.5 9.836 1 95.56 85 GLY A O 1
ATOM 619 N N . TYR A 1 86 ? -1.367 11.758 9.023 1 97 86 TYR A N 1
ATOM 620 C CA . TYR A 1 86 ? -1.546 10.906 7.855 1 97 86 TYR A CA 1
ATOM 621 C C . TYR A 1 86 ? -0.656 11.352 6.703 1 97 86 TYR A C 1
ATOM 623 O O . TYR A 1 86 ? -0.68 12.523 6.312 1 97 86 TYR A O 1
ATOM 631 N N . MET A 1 87 ? 0.101 10.453 6.211 1 97.75 87 MET A N 1
ATOM 632 C CA . MET A 1 87 ? 1.096 10.742 5.184 1 97.75 87 MET A CA 1
ATOM 633 C C . MET A 1 87 ? 0.424 11.102 3.861 1 97.75 87 MET A C 1
ATOM 635 O O . MET A 1 87 ? -0.469 10.383 3.402 1 97.75 87 MET A O 1
ATOM 639 N N . MET A 1 88 ? 0.833 12.234 3.297 1 96.56 88 MET A N 1
ATOM 640 C CA . MET A 1 88 ? 0.454 12.633 1.944 1 96.56 88 MET A CA 1
ATOM 641 C C . MET A 1 88 ? 1.601 12.398 0.966 1 96.56 88 MET A C 1
ATOM 643 O O . MET A 1 88 ? 2.766 12.359 1.367 1 96.56 88 MET A O 1
ATOM 647 N N . PRO A 1 89 ? 1.263 12.281 -0.248 1 97.31 89 PRO A N 1
ATOM 648 C CA . PRO A 1 89 ? 2.35 12.141 -1.22 1 97.31 89 PRO A CA 1
ATOM 649 C C . PRO A 1 89 ? 3.281 13.352 -1.234 1 97.31 89 PRO A C 1
ATOM 651 O O . PRO A 1 89 ? 2.828 14.484 -1.062 1 97.31 89 PRO A O 1
ATOM 654 N N . PRO A 1 90 ? 4.547 13.055 -1.516 1 97.75 90 PRO A N 1
ATOM 655 C CA . PRO A 1 90 ? 5.215 11.758 -1.676 1 97.75 90 PRO A CA 1
ATOM 656 C C . PRO A 1 90 ? 5.383 11.016 -0.353 1 97.75 90 PRO A C 1
ATOM 658 O O . PRO A 1 90 ? 5.703 11.625 0.668 1 97.75 90 PRO A O 1
ATOM 661 N N . ILE A 1 91 ? 5.121 9.773 -0.333 1 98.56 91 ILE A N 1
ATOM 662 C CA . ILE A 1 91 ? 5.316 8.906 0.823 1 98.56 91 ILE A CA 1
ATOM 663 C C . ILE A 1 91 ? 6.672 8.211 0.724 1 98.56 91 ILE A C 1
ATOM 665 O O . ILE A 1 91 ? 6.949 7.516 -0.256 1 98.56 91 ILE A O 1
ATOM 669 N N . MET A 1 92 ? 7.539 8.398 1.719 1 98.38 92 MET A N 1
ATOM 670 C CA . MET A 1 92 ? 8.914 7.902 1.693 1 98.38 92 MET A CA 1
ATOM 671 C C . MET A 1 92 ? 9.031 6.602 2.484 1 98.38 92 MET A C 1
ATOM 673 O O . MET A 1 92 ? 8.156 6.277 3.287 1 98.38 92 MET A O 1
ATOM 677 N N . GLN A 1 93 ? 10.109 5.852 2.207 1 97.88 93 GLN A N 1
ATOM 678 C CA . GLN A 1 93 ? 10.359 4.602 2.918 1 97.88 93 GLN A CA 1
ATOM 679 C C . GLN A 1 93 ? 11.859 4.34 3.055 1 97.88 93 GLN A C 1
ATOM 681 O O . GLN A 1 93 ? 12.648 4.777 2.217 1 97.88 93 GLN A O 1
ATOM 686 N N . CYS A 1 94 ? 12.242 3.721 4.098 1 97 94 CYS A N 1
ATOM 687 C CA . CYS A 1 94 ? 13.633 3.293 4.238 1 97 94 CYS A CA 1
ATOM 688 C C . CYS A 1 94 ? 13.891 2.025 3.434 1 97 94 CYS A C 1
ATOM 690 O O . CYS A 1 94 ? 12.969 1.446 2.859 1 97 94 CYS A O 1
ATOM 692 N N . SER A 1 95 ? 15.125 1.538 3.383 1 95.88 95 SER A N 1
ATOM 693 C CA . SER A 1 95 ? 15.531 0.403 2.562 1 95.88 95 SER A CA 1
ATOM 694 C C . SER A 1 95 ? 14.969 -0.905 3.105 1 95.88 95 SER A C 1
ATOM 696 O O . SER A 1 95 ? 15 -1.933 2.426 1 95.88 95 SER A O 1
ATOM 698 N N . ARG A 1 96 ? 14.406 -0.84 4.312 1 96.25 96 ARG A N 1
ATOM 699 C CA . ARG A 1 96 ? 13.828 -2.045 4.898 1 96.25 96 ARG A CA 1
ATOM 700 C C . ARG A 1 96 ? 12.305 -1.994 4.867 1 96.25 96 ARG A C 1
ATOM 702 O O . ARG A 1 96 ? 11.633 -2.875 5.41 1 96.25 96 ARG A O 1
ATOM 709 N N . GLY A 1 97 ? 11.742 -0.921 4.328 1 97.19 97 GLY A N 1
ATOM 710 C CA . GLY A 1 97 ? 10.328 -0.95 3.988 1 97.19 97 GLY A CA 1
ATOM 711 C C . GLY A 1 97 ? 9.469 -0.174 4.965 1 97.19 97 GLY A C 1
ATOM 712 O O . GLY A 1 97 ? 8.234 -0.248 4.906 1 97.19 97 GLY A O 1
ATOM 713 N N . HIS A 1 98 ? 10.016 0.636 5.891 1 98.25 98 HIS A N 1
ATOM 714 C CA . HIS A 1 98 ? 9.219 1.417 6.832 1 98.25 98 HIS A CA 1
ATOM 715 C C . HIS A 1 98 ? 8.859 2.779 6.25 1 98.25 98 HIS A C 1
ATOM 717 O O . HIS A 1 98 ? 9.727 3.484 5.727 1 98.25 98 HIS A O 1
ATOM 723 N N . LEU A 1 99 ? 7.637 3.18 6.395 1 98.56 99 LEU A N 1
ATOM 724 C CA . LEU A 1 99 ? 7.117 4.395 5.777 1 98.56 99 LEU A CA 1
ATOM 725 C C . LEU A 1 99 ? 7.328 5.598 6.691 1 98.56 99 LEU A C 1
ATOM 727 O O . LEU A 1 99 ? 7.414 5.449 7.914 1 98.56 99 LEU A O 1
ATOM 731 N N . ILE A 1 100 ? 7.395 6.766 6.062 1 98.5 100 ILE A N 1
ATOM 732 C CA . ILE A 1 100 ? 7.535 8.047 6.746 1 98.5 100 ILE A CA 1
ATOM 733 C C . ILE A 1 100 ? 7.035 9.172 5.84 1 98.5 100 ILE A C 1
ATOM 735 O O . ILE A 1 100 ? 7.145 9.086 4.617 1 98.5 100 ILE A O 1
ATOM 739 N N . CYS A 1 101 ? 6.395 10.117 6.375 1 97.88 101 CYS A N 1
ATOM 740 C CA . CYS A 1 101 ? 5.934 11.227 5.547 1 97.88 101 CYS A CA 1
ATOM 741 C C . CYS A 1 101 ? 7.109 12.07 5.066 1 97.88 101 CYS A C 1
ATOM 743 O O . CYS A 1 101 ? 8.195 12.016 5.652 1 97.88 101 CYS A O 1
ATOM 745 N N . SER A 1 102 ? 6.926 12.82 4.059 1 97.12 102 SER A N 1
ATOM 746 C CA . SER A 1 102 ? 7.988 13.609 3.43 1 97.12 102 SER A CA 1
ATOM 747 C C . SER A 1 102 ? 8.531 14.664 4.387 1 97.12 102 SER A C 1
ATOM 749 O O . SER A 1 102 ? 9.742 14.906 4.43 1 97.12 102 SER A O 1
ATOM 751 N N . GLN A 1 103 ? 7.684 15.281 5.176 1 95.56 103 GLN A N 1
ATOM 752 C CA . GLN A 1 103 ? 8.094 16.328 6.102 1 95.56 103 GLN A CA 1
ATOM 753 C C . GLN A 1 103 ? 9.023 15.781 7.18 1 95.56 103 GLN A C 1
ATOM 755 O O . GLN A 1 103 ? 10.07 16.375 7.473 1 95.56 103 GLN A O 1
ATOM 760 N N . CYS A 1 104 ? 8.703 14.688 7.711 1 97.44 104 CYS A N 1
ATOM 761 C CA . CYS A 1 104 ? 9.516 14.078 8.758 1 97.44 104 CYS A CA 1
ATOM 762 C C . CYS A 1 104 ? 10.789 13.469 8.18 1 97.44 104 CYS A C 1
ATOM 764 O O . CYS A 1 104 ? 11.836 13.477 8.828 1 97.44 104 CYS A O 1
ATOM 766 N N . ARG A 1 105 ? 10.68 12.953 7.016 1 97.69 105 ARG A N 1
ATOM 767 C CA . ARG A 1 105 ? 11.844 12.391 6.34 1 97.69 105 ARG A CA 1
ATOM 768 C C . ARG A 1 105 ? 12.977 13.406 6.258 1 97.69 105 ARG A C 1
ATOM 770 O O . ARG A 1 105 ? 14.148 13.055 6.418 1 97.69 105 ARG A O 1
ATOM 777 N N . ASN A 1 106 ? 12.648 14.609 5.977 1 96.56 106 ASN A N 1
ATOM 778 C CA . ASN A 1 106 ? 13.625 15.672 5.777 1 96.56 106 ASN A CA 1
ATOM 779 C C . ASN A 1 106 ? 14.328 16.047 7.086 1 96.56 106 ASN A C 1
ATOM 781 O O . ASN A 1 106 ? 15.391 16.656 7.07 1 96.56 106 ASN A O 1
ATOM 785 N N . LYS A 1 107 ? 13.789 15.625 8.18 1 96.44 107 LYS A N 1
ATOM 786 C CA . LYS A 1 107 ? 14.328 15.992 9.492 1 96.44 107 LYS A CA 1
ATOM 787 C C . LYS A 1 107 ? 15.164 14.867 10.078 1 96.44 107 LYS A C 1
ATOM 789 O O . LYS A 1 107 ? 15.805 15.039 11.117 1 96.44 107 LYS A O 1
ATOM 794 N N . LEU A 1 108 ? 15.141 13.664 9.445 1 96.44 108 LEU A N 1
ATOM 795 C CA . LEU A 1 108 ? 15.773 12.492 10.039 1 96.44 108 LEU A CA 1
ATOM 796 C C . LEU A 1 108 ? 16.875 11.945 9.141 1 96.44 108 LEU A C 1
ATOM 798 O O . LEU A 1 108 ? 16.75 11.969 7.914 1 96.44 108 LEU A O 1
ATOM 802 N N . ASN A 1 109 ? 17.875 11.328 9.781 1 97 109 ASN A N 1
ATOM 803 C CA . ASN A 1 109 ? 18.953 10.664 9.055 1 97 109 ASN A CA 1
ATOM 804 C C . ASN A 1 109 ? 18.844 9.148 9.156 1 97 109 ASN A C 1
ATOM 806 O O . ASN A 1 109 ? 19.438 8.422 8.352 1 97 109 ASN A O 1
ATOM 810 N N . VAL A 1 110 ? 18.172 8.75 10.211 1 97.94 110 VAL A N 1
ATOM 811 C CA . VAL A 1 110 ? 18 7.316 10.414 1 97.94 110 VAL A CA 1
ATOM 812 C C . VAL A 1 110 ? 16.516 6.992 10.539 1 97.94 110 VAL A C 1
ATOM 814 O O . VAL A 1 110 ? 15.727 7.824 10.992 1 97.94 110 VAL A O 1
ATOM 817 N N . CYS A 1 111 ? 16.156 5.82 10.109 1 97.81 111 CYS A N 1
ATOM 818 C CA . CYS A 1 111 ? 14.781 5.371 10.219 1 97.81 111 CYS A CA 1
ATOM 819 C C . CYS A 1 111 ? 14.352 5.254 11.68 1 97.81 111 CYS A C 1
ATOM 821 O O . CYS A 1 111 ? 15.023 4.598 12.477 1 97.81 111 CYS A O 1
ATOM 823 N N . PRO A 1 112 ? 13.25 5.809 12.039 1 97.56 112 PRO A N 1
ATOM 824 C CA . PRO A 1 112 ? 12.805 5.781 13.438 1 97.56 112 PRO A CA 1
ATOM 825 C C . PRO A 1 112 ? 12.352 4.395 13.883 1 97.56 112 PRO A C 1
ATOM 827 O O . PRO A 1 112 ? 12.211 4.145 15.086 1 97.56 112 PRO A O 1
ATOM 830 N N . VAL A 1 113 ? 12.148 3.475 12.992 1 97.31 113 VAL A N 1
ATOM 831 C CA . VAL A 1 113 ? 11.602 2.162 13.312 1 97.31 113 VAL A CA 1
ATOM 832 C C . VAL A 1 113 ? 12.727 1.135 13.406 1 97.31 113 VAL A C 1
ATOM 834 O O . VAL A 1 113 ? 12.828 0.4 14.391 1 97.31 113 VAL A O 1
ATOM 837 N N . CYS A 1 114 ? 13.719 1.129 12.422 1 96.94 114 CYS A N 1
ATOM 838 C CA . CYS A 1 114 ? 14.703 0.053 12.352 1 96.94 114 CYS A CA 1
ATOM 839 C C . CYS A 1 114 ? 16.125 0.599 12.461 1 96.94 114 CYS A C 1
ATOM 841 O O . CYS A 1 114 ? 17.078 -0.166 12.477 1 96.94 114 CYS A O 1
ATOM 843 N N . ARG A 1 115 ? 16.328 1.896 12.344 1 97.31 115 ARG A N 1
ATOM 844 C CA . ARG A 1 115 ? 17.562 2.609 12.641 1 97.31 115 ARG A CA 1
ATOM 845 C C . ARG A 1 115 ? 18.562 2.488 11.492 1 97.31 115 ARG A C 1
ATOM 847 O O . ARG A 1 115 ? 19.734 2.822 11.641 1 97.31 115 ARG A O 1
ATOM 854 N N . VAL A 1 116 ? 18.156 2.021 10.328 1 97.12 116 VAL A N 1
ATOM 855 C CA . VAL A 1 116 ? 19.031 2.041 9.164 1 97.12 116 VAL A CA 1
ATOM 856 C C . VAL A 1 116 ? 19.094 3.453 8.586 1 97.12 116 VAL A C 1
ATOM 858 O O . VAL A 1 116 ? 18.188 4.254 8.789 1 97.12 116 VAL A O 1
ATOM 861 N N . PRO A 1 117 ? 20.188 3.725 7.895 1 97.25 117 PRO A N 1
ATOM 862 C CA . PRO A 1 117 ? 20.234 5.047 7.266 1 97.25 117 PRO A CA 1
ATOM 863 C C . PRO A 1 117 ? 19.094 5.285 6.285 1 97.25 117 PRO A C 1
ATOM 865 O O . PRO A 1 117 ? 18.766 4.398 5.488 1 97.25 117 PRO A O 1
ATOM 868 N N . MET A 1 118 ? 18.547 6.484 6.398 1 95.19 118 MET A N 1
ATOM 869 C CA . MET A 1 118 ? 17.391 6.781 5.547 1 95.19 118 MET A CA 1
ATOM 870 C C . MET A 1 118 ? 17.828 6.965 4.098 1 95.19 118 MET A C 1
ATOM 872 O O . MET A 1 118 ? 18.875 7.555 3.824 1 95.19 118 MET A O 1
ATOM 876 N N . SER A 1 119 ? 16.969 6.367 3.232 1 91.31 119 SER A N 1
ATOM 877 C CA . SER A 1 119 ? 17.094 6.586 1.796 1 91.31 119 SER A CA 1
ATOM 878 C C . SER A 1 119 ? 15.922 7.391 1.253 1 91.31 119 SER A C 1
ATOM 880 O O . SER A 1 119 ? 15 7.738 1.999 1 91.31 119 SER A O 1
ATOM 882 N N . ASN A 1 120 ? 16.031 7.781 -0.002 1 91.88 120 ASN A N 1
ATOM 883 C CA . ASN A 1 120 ? 14.961 8.555 -0.62 1 91.88 120 ASN A CA 1
ATOM 884 C C . ASN A 1 120 ? 14.125 7.695 -1.56 1 91.88 120 ASN A C 1
ATOM 886 O O . ASN A 1 120 ? 13.977 8.016 -2.74 1 91.88 120 ASN A O 1
ATOM 890 N N . ILE A 1 121 ? 13.594 6.66 -0.982 1 96.56 121 ILE A N 1
ATOM 891 C CA . ILE A 1 121 ? 12.742 5.75 -1.741 1 96.56 121 ILE A CA 1
ATOM 892 C C . ILE A 1 121 ? 11.281 6.16 -1.59 1 96.56 121 ILE A C 1
ATOM 894 O O . ILE A 1 121 ? 10.805 6.387 -0.474 1 96.56 121 ILE A O 1
ATOM 898 N N . ARG A 1 122 ? 10.625 6.25 -2.689 1 97.19 122 ARG A N 1
ATOM 899 C CA . ARG A 1 122 ? 9.203 6.594 -2.68 1 97.19 122 ARG A CA 1
ATOM 900 C C . ARG A 1 122 ? 8.336 5.34 -2.736 1 97.19 122 ARG A C 1
ATOM 902 O O . ARG A 1 122 ? 8.633 4.406 -3.484 1 97.19 122 ARG A O 1
ATOM 909 N N . ASN A 1 123 ? 7.324 5.281 -1.923 1 98.25 123 ASN A N 1
ATOM 910 C CA . ASN A 1 123 ? 6.359 4.188 -1.972 1 98.25 123 ASN A CA 1
ATOM 911 C C . ASN A 1 123 ? 5.141 4.555 -2.816 1 98.25 123 ASN A C 1
ATOM 913 O O . ASN A 1 123 ? 4.113 4.969 -2.283 1 98.25 123 ASN A O 1
ATOM 917 N N . LEU A 1 124 ? 5.277 4.348 -4.098 1 98.44 124 LEU A N 1
ATOM 918 C CA . LEU A 1 124 ? 4.262 4.734 -5.066 1 98.44 124 LEU A CA 1
ATOM 919 C C . LEU A 1 124 ? 2.963 3.971 -4.832 1 98.44 124 LEU A C 1
ATOM 921 O O . LEU A 1 124 ? 1.873 4.527 -4.992 1 98.44 124 LEU A O 1
ATOM 925 N N . ALA A 1 125 ? 3.111 2.734 -4.461 1 98.69 125 ALA A N 1
ATOM 926 C CA . ALA A 1 125 ? 1.937 1.887 -4.27 1 98.69 125 ALA A CA 1
ATOM 927 C C . ALA A 1 125 ? 1.06 2.412 -3.137 1 98.69 125 ALA A C 1
ATOM 929 O O . ALA A 1 125 ? -0.163 2.494 -3.277 1 98.69 125 ALA A O 1
ATOM 930 N N . MET A 1 126 ? 1.637 2.867 -2.072 1 98.69 126 MET A N 1
ATOM 931 C CA . MET A 1 126 ? 0.866 3.357 -0.933 1 98.69 126 MET A CA 1
ATOM 932 C C . MET A 1 126 ? 0.249 4.719 -1.239 1 98.69 126 MET A C 1
ATOM 934 O O . MET A 1 126 ? -0.802 5.062 -0.696 1 98.69 126 MET A O 1
ATOM 938 N N . GLU A 1 127 ? 0.932 5.488 -2.078 1 98.5 127 GLU A N 1
ATOM 939 C CA . GLU A 1 127 ? 0.297 6.715 -2.551 1 98.5 127 GLU A CA 1
ATOM 940 C C . GLU A 1 127 ? -1.002 6.41 -3.293 1 98.5 127 GLU A C 1
ATOM 942 O O . GLU A 1 127 ? -1.997 7.121 -3.127 1 98.5 127 GLU A O 1
ATOM 947 N N . LYS A 1 128 ? -0.967 5.359 -4.098 1 98.38 128 LYS A N 1
ATOM 948 C CA . LYS A 1 128 ? -2.168 4.957 -4.824 1 98.38 128 LYS A CA 1
ATOM 949 C C . LYS A 1 128 ? -3.232 4.422 -3.871 1 98.38 128 LYS A C 1
ATOM 951 O O . LYS A 1 128 ? -4.422 4.703 -4.035 1 98.38 128 LYS A O 1
ATOM 956 N N . VAL A 1 129 ? -2.811 3.646 -2.912 1 98.25 129 VAL A N 1
ATOM 957 C CA . VAL A 1 129 ? -3.748 3.166 -1.902 1 98.25 129 VAL A CA 1
ATOM 958 C C . VAL A 1 129 ? -4.445 4.352 -1.239 1 98.25 129 VAL A C 1
ATOM 960 O O . VAL A 1 129 ? -5.676 4.398 -1.172 1 98.25 129 VAL A O 1
ATOM 963 N N . GLY A 1 130 ? -3.643 5.312 -0.786 1 97.81 130 GLY A N 1
ATOM 964 C CA . GLY A 1 130 ? -4.172 6.477 -0.095 1 97.81 130 GLY A CA 1
ATOM 965 C C . GLY A 1 130 ? -5.121 7.297 -0.95 1 97.81 130 GLY A C 1
ATOM 966 O O . GLY A 1 130 ? -6.016 7.965 -0.428 1 97.81 130 GLY A O 1
ATOM 967 N N . SER A 1 131 ? -4.914 7.293 -2.244 1 97.38 131 SER A N 1
ATOM 968 C CA . SER A 1 131 ? -5.723 8.094 -3.156 1 97.38 131 SER A CA 1
ATOM 969 C C . SER A 1 131 ? -7.176 7.625 -3.164 1 97.38 131 SER A C 1
ATOM 971 O O . SER A 1 131 ? -8.062 8.344 -3.621 1 97.38 131 SER A O 1
ATOM 973 N N . LYS A 1 132 ? -7.453 6.414 -2.654 1 95.56 132 LYS A N 1
ATOM 974 C CA . LYS A 1 132 ? -8.812 5.883 -2.646 1 95.56 132 LYS A CA 1
ATOM 975 C C . LYS A 1 132 ? -9.422 5.949 -1.247 1 95.56 132 LYS A C 1
ATOM 977 O O . LYS A 1 132 ? -10.531 5.465 -1.024 1 95.56 132 LYS A O 1
ATOM 982 N N . LEU A 1 133 ? -8.758 6.539 -0.352 1 96 133 LEU A N 1
ATOM 983 C CA . LEU A 1 133 ? -9.211 6.602 1.034 1 96 133 LEU A CA 1
ATOM 984 C C . LEU A 1 133 ? -9.602 8.023 1.415 1 96 133 LEU A C 1
ATOM 986 O O . LEU A 1 133 ? -9.391 8.961 0.643 1 96 133 LEU A O 1
ATOM 990 N N . ILE A 1 134 ? -10.234 8.078 2.49 1 96.12 134 ILE A N 1
ATOM 991 C CA . ILE A 1 134 ? -10.578 9.352 3.105 1 96.12 134 ILE A CA 1
ATOM 992 C C . ILE A 1 134 ? -9.945 9.445 4.492 1 96.12 134 ILE A C 1
ATOM 994 O O . ILE A 1 134 ? -9.898 8.453 5.227 1 96.12 134 ILE A O 1
ATOM 998 N N . PHE A 1 135 ? -9.516 10.586 4.809 1 97.25 135 PHE A N 1
ATOM 999 C CA . PHE A 1 135 ? -8.758 10.797 6.031 1 97.25 135 PHE A CA 1
ATOM 1000 C C . PHE A 1 135 ? -9.406 11.875 6.891 1 97.25 135 PHE A C 1
ATOM 1002 O O . PHE A 1 135 ? -9.984 12.828 6.371 1 97.25 135 PHE A O 1
ATOM 1009 N N . PRO A 1 136 ? -9.305 11.711 8.164 1 95.69 136 PRO A N 1
ATOM 1010 C CA . PRO A 1 136 ? -9.766 12.805 9.023 1 95.69 136 PRO A CA 1
ATOM 1011 C C . PRO A 1 136 ? -8.898 14.055 8.906 1 95.69 136 PRO A C 1
ATOM 1013 O O . PRO A 1 136 ? -7.703 13.953 8.633 1 95.69 136 PRO A O 1
ATOM 1016 N N . CYS A 1 137 ? -9.492 15.172 9.047 1 95.81 137 CYS A N 1
ATOM 1017 C CA . CYS A 1 137 ? -8.758 16.422 9.148 1 95.81 137 CYS A CA 1
ATOM 1018 C C . CYS A 1 137 ? -7.73 16.359 10.273 1 95.81 137 CYS A C 1
ATOM 1020 O O . CYS A 1 137 ? -7.977 15.758 11.312 1 95.81 137 CYS A O 1
ATOM 1022 N N . LYS A 1 138 ? -6.617 16.984 10.078 1 94.12 138 LYS A N 1
ATOM 1023 C CA . LYS A 1 138 ? -5.578 16.969 11.102 1 94.12 138 LYS A CA 1
ATOM 1024 C C . LYS A 1 138 ? -6.055 17.672 12.375 1 94.12 138 LYS A C 1
ATOM 1026 O O . LYS A 1 138 ? -5.488 17.469 13.445 1 94.12 138 LYS A O 1
ATOM 1031 N N . HIS A 1 139 ? -7.129 18.5 12.281 1 93.19 139 HIS A N 1
ATOM 1032 C CA . HIS A 1 139 ? -7.684 19.219 13.422 1 93.19 139 HIS A CA 1
ATOM 1033 C C . HIS A 1 139 ? -8.891 18.484 14 1 93.19 139 HIS A C 1
ATOM 1035 O O . HIS A 1 139 ? -9.758 19.109 14.625 1 93.19 139 HIS A O 1
ATOM 1041 N N . ALA A 1 140 ? -8.953 17.234 13.672 1 92.69 140 ALA A N 1
ATOM 1042 C CA . ALA A 1 140 ? -10.055 16.438 14.211 1 92.69 140 ALA A CA 1
ATOM 1043 C C . ALA A 1 140 ? -10.062 16.453 15.734 1 92.69 140 ALA A C 1
ATOM 1045 O O . ALA A 1 140 ? -11.125 16.484 16.359 1 92.69 140 ALA A O 1
ATOM 1046 N N . CYS A 1 141 ? -8.93 16.484 16.359 1 88.81 141 CYS A N 1
ATOM 1047 C CA . CYS A 1 141 ? -8.828 16.484 17.812 1 88.81 141 CYS A CA 1
ATOM 1048 C C . CYS A 1 141 ? -9.352 17.797 18.391 1 88.81 141 CYS A C 1
ATOM 1050 O O . CYS A 1 141 ? -9.641 17.875 19.578 1 88.81 141 CYS A O 1
ATOM 1052 N N . TYR A 1 142 ? -9.445 18.797 17.594 1 87.81 142 TYR A N 1
ATOM 1053 C CA . TYR A 1 142 ? -9.961 20.094 18.031 1 87.81 142 TYR A CA 1
ATOM 1054 C C . TYR A 1 142 ? -11.445 20.219 17.703 1 87.81 142 TYR A C 1
ATOM 1056 O O . TYR A 1 142 ? -12.039 21.281 17.906 1 87.81 142 TYR A O 1
ATOM 1064 N N . GLY A 1 143 ? -11.953 19.109 17.016 1 89.62 143 GLY A N 1
ATOM 1065 C CA . GLY A 1 143 ? -13.398 19.094 16.844 1 89.62 143 GLY A CA 1
ATOM 1066 C C . GLY A 1 143 ? -13.82 18.984 15.391 1 89.62 143 GLY A C 1
ATOM 1067 O O . GLY A 1 143 ? -15.008 18.812 15.094 1 89.62 143 GLY A O 1
ATOM 1068 N N . CYS A 1 144 ? -12.859 19.125 14.461 1 93.5 144 CYS A N 1
ATOM 1069 C CA . CYS A 1 144 ? -13.242 19.016 13.062 1 93.5 144 CYS A CA 1
ATOM 1070 C C . CYS A 1 144 ? -13.695 17.609 12.719 1 93.5 144 CYS A C 1
ATOM 1072 O O . CYS A 1 144 ? -12.992 16.641 13.031 1 93.5 144 CYS A O 1
ATOM 1074 N N . ARG A 1 145 ? -14.773 17.422 12.008 1 95.56 145 ARG A N 1
ATOM 1075 C CA . ARG A 1 145 ? -15.32 16.094 11.727 1 95.56 145 ARG A CA 1
ATOM 1076 C C . ARG A 1 145 ? -15.266 15.789 10.234 1 95.56 145 ARG A C 1
ATOM 1078 O O . ARG A 1 145 ? -15.781 14.758 9.789 1 95.56 145 ARG A O 1
ATOM 1085 N N . VAL A 1 146 ? -14.648 16.609 9.5 1 95.75 146 VAL A N 1
ATOM 1086 C CA . VAL A 1 146 ? -14.625 16.438 8.047 1 95.75 146 VAL A CA 1
ATOM 1087 C C . VAL A 1 146 ? -13.633 15.344 7.676 1 95.75 146 VAL A C 1
ATOM 1089 O O . VAL A 1 146 ? -12.555 15.242 8.273 1 95.75 146 VAL A O 1
ATOM 1092 N N . ARG A 1 147 ? -13.984 14.539 6.777 1 96.19 147 ARG A N 1
ATOM 1093 C CA . ARG A 1 147 ? -13.117 13.531 6.164 1 96.19 147 ARG A CA 1
ATOM 1094 C C . ARG A 1 147 ? -12.797 13.898 4.719 1 96.19 147 ARG A C 1
ATOM 1096 O O . ARG A 1 147 ? -13.664 14.383 3.986 1 96.19 147 ARG A O 1
ATOM 1103 N N . LEU A 1 148 ? -11.547 13.75 4.41 1 96.88 148 LEU A N 1
ATOM 1104 C CA . LEU A 1 148 ? -11.078 14.367 3.174 1 96.88 148 LEU A CA 1
ATOM 1105 C C . LEU A 1 148 ? -10.234 13.391 2.363 1 96.88 148 LEU A C 1
ATOM 1107 O O . LEU A 1 148 ? -9.523 12.562 2.932 1 96.88 148 LEU A O 1
ATOM 1111 N N . SER A 1 149 ? -10.352 13.547 1.035 1 96.38 149 SER A N 1
ATOM 1112 C CA . SER A 1 149 ? -9.414 12.898 0.126 1 96.38 149 SER A CA 1
ATOM 1113 C C . SER A 1 149 ? -8.078 13.633 0.095 1 96.38 149 SER A C 1
ATOM 1115 O O . SER A 1 149 ? -7.957 14.734 0.624 1 96.38 149 SER A O 1
ATOM 1117 N N . TYR A 1 150 ? -7.062 13.039 -0.539 1 94.75 150 TYR A N 1
ATOM 1118 C CA . TYR A 1 150 ? -5.75 13.656 -0.688 1 94.75 150 TYR A CA 1
ATOM 1119 C C . TYR A 1 150 ? -5.863 15.023 -1.342 1 94.75 150 TYR A C 1
ATOM 1121 O O . TYR A 1 150 ? -5.199 15.977 -0.92 1 94.75 150 TYR A O 1
ATOM 1129 N N . SER A 1 151 ? -6.652 15.117 -2.299 1 93.44 151 SER A N 1
ATOM 1130 C CA . SER A 1 151 ? -6.75 16.328 -3.107 1 93.44 151 SER A CA 1
ATOM 1131 C C . SER A 1 151 ? -7.34 17.484 -2.305 1 93.44 151 SER A C 1
ATOM 1133 O O . SER A 1 151 ? -7.004 18.641 -2.541 1 93.44 151 SER A O 1
ATOM 1135 N N . ASP A 1 152 ? -8.133 17.156 -1.314 1 95.69 152 ASP A N 1
ATOM 1136 C CA . ASP A 1 152 ? -8.883 18.203 -0.612 1 95.69 152 ASP A CA 1
ATOM 1137 C C . ASP A 1 152 ? -8.266 18.5 0.753 1 95.69 152 ASP A C 1
ATOM 1139 O O . ASP A 1 152 ? -8.547 19.531 1.355 1 95.69 152 ASP A O 1
ATOM 1143 N N . LYS A 1 153 ? -7.508 17.594 1.17 1 95.81 153 LYS A N 1
ATOM 1144 C CA . LYS A 1 153 ? -7.074 17.625 2.564 1 95.81 153 LYS A CA 1
ATOM 1145 C C . LYS A 1 153 ? -6.27 18.875 2.873 1 95.81 153 LYS A C 1
ATOM 1147 O O . LYS A 1 153 ? -6.566 19.594 3.836 1 95.81 153 LYS A O 1
ATOM 1152 N N . LYS A 1 154 ? -5.277 19.156 2.059 1 91.94 154 LYS A N 1
ATOM 1153 C CA . LYS A 1 154 ? -4.41 20.312 2.297 1 91.94 154 LYS A CA 1
ATOM 1154 C C . LYS A 1 154 ? -5.215 21.609 2.305 1 91.94 154 LYS A C 1
ATOM 1156 O O . LYS A 1 154 ? -5.086 22.422 3.225 1 91.94 154 LYS A O 1
ATOM 1161 N N . ALA A 1 155 ? -6.035 21.828 1.328 1 92.62 155 ALA A N 1
ATOM 1162 C CA . ALA A 1 155 ? -6.84 23.047 1.205 1 92.62 155 ALA A CA 1
ATOM 1163 C C . ALA A 1 155 ? -7.766 23.219 2.406 1 92.62 155 ALA A C 1
ATOM 1165 O O . ALA A 1 155 ? -7.863 24.297 2.973 1 92.62 155 ALA A O 1
ATOM 1166 N N . HIS A 1 156 ? -8.398 22.172 2.777 1 94.31 156 HIS A N 1
ATOM 1167 C CA . HIS A 1 156 ? -9.305 22.234 3.918 1 94.31 156 HIS A CA 1
ATOM 1168 C C . HIS A 1 156 ? -8.555 22.578 5.203 1 94.31 156 HIS A C 1
ATOM 1170 O O . HIS A 1 156 ? -8.992 23.422 5.977 1 94.31 156 HIS A O 1
ATOM 1176 N N . GLU A 1 157 ? -7.473 21.875 5.383 1 92.88 157 GLU A N 1
ATOM 1177 C CA . GLU A 1 157 ? -6.75 22 6.648 1 92.88 157 GLU A CA 1
ATOM 1178 C C . GLU A 1 157 ? -6.164 23.406 6.812 1 92.88 157 GLU A C 1
ATOM 1180 O O . GLU A 1 157 ? -6.012 23.891 7.934 1 92.88 157 GLU A O 1
ATOM 1185 N N . GLU A 1 158 ? -5.844 24.047 5.711 1 86.88 158 GLU A N 1
ATOM 1186 C CA . GLU A 1 158 ? -5.332 25.422 5.742 1 86.88 158 GLU A CA 1
ATOM 1187 C C . GLU A 1 158 ? -6.414 26.406 6.172 1 86.88 158 GLU A C 1
ATOM 1189 O O . GLU A 1 158 ? -6.121 27.422 6.812 1 86.88 158 GLU A O 1
ATOM 1194 N N . ASP A 1 159 ? -7.637 26.078 5.914 1 84.5 159 ASP A N 1
ATOM 1195 C CA . ASP A 1 159 ? -8.727 27 6.18 1 84.5 159 ASP A CA 1
ATOM 1196 C C . ASP A 1 159 ? -9.695 26.438 7.219 1 84.5 159 ASP A C 1
ATOM 1198 O O . ASP A 1 159 ? -10.82 26.922 7.363 1 84.5 159 ASP A O 1
ATOM 1202 N N . CYS A 1 160 ? -9.312 25.453 7.871 1 89.25 160 CYS A N 1
ATOM 1203 C CA . CYS A 1 160 ? -10.195 24.781 8.812 1 89.25 160 CYS A CA 1
ATOM 1204 C C . CYS A 1 160 ? -10.523 25.672 9.992 1 89.25 160 CYS A C 1
ATOM 1206 O O . CYS A 1 160 ? -9.625 26.281 10.594 1 89.25 160 CYS A O 1
ATOM 1208 N N . GLU A 1 161 ? -11.688 25.719 10.312 1 83.62 161 GLU A N 1
ATOM 1209 C CA . GLU A 1 161 ? -12.164 26.562 11.414 1 83.62 161 GLU A CA 1
ATOM 1210 C C . GLU A 1 161 ? -11.68 26.031 12.758 1 83.62 161 GLU A C 1
ATOM 1212 O O . GLU A 1 161 ? -11.656 26.75 13.75 1 83.62 161 GLU A O 1
ATOM 1217 N N . PHE A 1 162 ? -11.281 24.734 12.742 1 88.69 162 PHE A N 1
ATOM 1218 C CA . PHE A 1 162 ? -10.883 24.109 14 1 88.69 162 PHE A CA 1
ATOM 1219 C C . PHE A 1 162 ? -9.367 24.172 14.172 1 88.69 162 PHE A C 1
ATOM 1221 O O . PHE A 1 162 ? -8.828 23.656 15.156 1 88.69 162 PHE A O 1
ATOM 1228 N N . ARG A 1 163 ? -8.734 24.719 13.18 1 90.56 163 ARG A N 1
ATOM 1229 C CA . ARG A 1 163 ? -7.297 24.891 13.305 1 90.56 163 ARG A CA 1
ATOM 1230 C C . ARG A 1 163 ? -6.953 25.688 14.562 1 90.56 163 ARG A C 1
ATOM 1232 O O . ARG A 1 163 ? -7.586 26.703 14.852 1 90.56 163 ARG A O 1
ATOM 1239 N N . PRO A 1 164 ? -5.961 25.188 15.328 1 90.38 164 PRO A N 1
ATOM 1240 C CA . PRO A 1 164 ? -5.605 25.922 16.547 1 90.38 164 PRO A CA 1
ATOM 1241 C C . PRO A 1 164 ? -4.992 27.281 16.266 1 90.38 164 PRO A C 1
ATOM 1243 O O . PRO A 1 164 ? -4.441 27.5 15.18 1 90.38 164 PRO A O 1
ATOM 1246 N N . TYR A 1 165 ? -5.176 28.172 17.203 1 89 165 TYR A N 1
ATOM 1247 C CA . TYR A 1 165 ? -4.578 29.5 17.141 1 89 165 TYR A CA 1
ATOM 1248 C C . TYR A 1 165 ? -3.219 29.516 17.844 1 89 165 TYR A C 1
ATOM 1250 O O . TYR A 1 165 ? -3 28.781 18.812 1 89 165 TYR A O 1
ATOM 1258 N N . PHE A 1 166 ? -2.381 30.312 17.297 1 88.25 166 PHE A N 1
ATOM 1259 C CA . PHE A 1 166 ? -1.096 30.547 17.938 1 88.25 166 PHE A CA 1
ATOM 1260 C C . PHE A 1 166 ? -1.174 31.766 18.859 1 88.25 166 PHE A C 1
ATOM 1262 O O . PHE A 1 166 ? -2.049 32.625 18.703 1 88.25 166 PHE A O 1
ATOM 1269 N N . CYS A 1 167 ? -0.282 31.75 19.891 1 89.12 167 CYS A N 1
ATOM 1270 C CA . CYS A 1 167 ? -0.193 32.906 20.75 1 89.12 167 CYS A CA 1
ATOM 1271 C C . CYS A 1 167 ? 0.153 34.156 19.938 1 89.12 167 CYS A C 1
ATOM 1273 O O . CYS A 1 167 ? 1.172 34.188 19.25 1 89.12 167 CYS A O 1
ATOM 1275 N N . PRO A 1 168 ? -0.711 35.094 19.953 1 85.81 168 PRO A N 1
ATOM 1276 C CA . PRO A 1 168 ? -0.451 36.281 19.141 1 85.81 168 PRO A CA 1
ATOM 1277 C C . PRO A 1 168 ? 0.575 37.219 19.781 1 85.81 168 PRO A C 1
ATOM 1279 O O . PRO A 1 168 ? 0.841 38.312 19.25 1 85.81 168 PRO A O 1
ATOM 1282 N N . TYR A 1 169 ? 1.223 36.812 20.812 1 84.88 169 TYR A N 1
ATOM 1283 C CA . TYR A 1 169 ? 2.221 37.656 21.469 1 84.88 169 TYR A CA 1
ATOM 1284 C C . TYR A 1 169 ? 3.418 37.906 20.547 1 84.88 169 TYR A C 1
ATOM 1286 O O . TYR A 1 169 ? 3.873 36.969 19.859 1 84.88 169 TYR A O 1
ATOM 1294 N N . PRO A 1 170 ? 3.803 39.094 20.359 1 72.25 170 PRO A N 1
ATOM 1295 C CA . PRO A 1 170 ? 4.859 39.438 19.391 1 72.25 170 PRO A CA 1
ATOM 1296 C C . PRO A 1 170 ? 6.176 38.719 19.703 1 72.25 170 PRO A C 1
ATOM 1298 O O . PRO A 1 170 ? 7.027 38.594 18.828 1 72.25 170 PRO A O 1
ATOM 1301 N N . ASP A 1 171 ? 6.328 38.125 20.828 1 63.16 171 ASP A N 1
ATOM 1302 C CA . ASP A 1 171 ? 7.59 37.469 21.109 1 63.16 171 ASP A CA 1
ATOM 1303 C C . ASP A 1 171 ? 7.629 36.062 20.469 1 63.16 171 ASP A C 1
ATOM 1305 O O . ASP A 1 171 ? 6.641 35.344 20.5 1 63.16 171 ASP A O 1
ATOM 1309 N N . GLU A 1 172 ? 8.391 35.938 19.375 1 63.06 172 GLU A N 1
ATOM 1310 C CA . GLU A 1 172 ? 8.516 34.688 18.609 1 63.06 172 GLU A CA 1
ATOM 1311 C C . GLU A 1 172 ? 8.852 33.531 19.5 1 63.06 172 GLU A C 1
ATOM 1313 O O . GLU A 1 172 ? 8.906 32.375 19.047 1 63.06 172 GLU A O 1
ATOM 1318 N N . LYS A 1 173 ? 8.727 33.844 20.828 1 70.5 173 LYS A N 1
ATOM 1319 C CA . LYS A 1 173 ? 9.258 32.75 21.625 1 70.5 173 LYS A CA 1
ATOM 1320 C C . LYS A 1 173 ? 8.141 31.859 22.172 1 70.5 173 LYS A C 1
ATOM 1322 O O . LYS A 1 173 ? 8.367 30.703 22.531 1 70.5 173 LYS A O 1
ATOM 1327 N N . CYS A 1 174 ? 6.875 32.438 22.156 1 85.31 174 CYS A N 1
ATOM 1328 C CA . CYS A 1 174 ? 5.824 31.625 22.75 1 85.31 174 CYS A CA 1
ATOM 1329 C C . CYS A 1 174 ? 5.324 30.562 21.781 1 85.31 174 CYS A C 1
ATOM 1331 O O . CYS A 1 174 ? 4.906 30.875 20.672 1 85.31 174 CYS A O 1
ATOM 1333 N N . VAL A 1 175 ? 5.355 29.359 22.156 1 87.19 175 VAL A N 1
ATOM 1334 C CA . VAL A 1 175 ? 5.035 28.25 21.25 1 87.19 175 VAL A CA 1
ATOM 1335 C C . VAL A 1 175 ? 3.646 27.703 21.578 1 87.19 175 VAL A C 1
ATOM 1337 O O . VAL A 1 175 ? 3.252 26.656 21.078 1 87.19 175 VAL A O 1
ATOM 1340 N N . TRP A 1 176 ? 2.893 28.406 22.344 1 89.81 176 TRP A N 1
ATOM 1341 C CA . TRP A 1 176 ? 1.568 27.938 22.734 1 89.81 176 TRP A CA 1
ATOM 1342 C C . TRP A 1 176 ? 0.636 27.859 21.531 1 89.81 176 TRP A C 1
ATOM 1344 O O . TRP A 1 176 ? 0.662 28.734 20.656 1 89.81 176 TRP A O 1
ATOM 1354 N N . GLN A 1 177 ? -0.155 26.828 21.453 1 88.88 177 GLN A N 1
ATOM 1355 C CA . GLN A 1 177 ? -1.23 26.672 20.484 1 88.88 177 GLN A CA 1
ATOM 1356 C C . GLN A 1 177 ? -2.486 26.109 21.141 1 88.88 177 GLN A C 1
ATOM 1358 O O . GLN A 1 177 ? -2.398 25.266 22.031 1 88.88 177 GLN A O 1
ATOM 1363 N N . GLY A 1 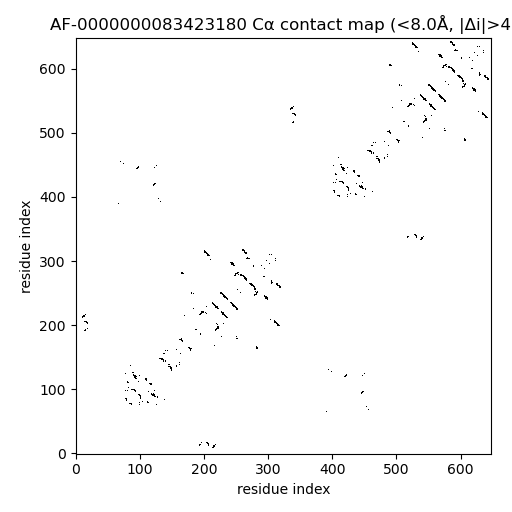178 ? -3.676 26.641 20.703 1 89.69 178 GLY A N 1
ATOM 1364 C CA . GLY A 1 178 ? -4.922 26.156 21.281 1 89.69 178 GLY A CA 1
ATOM 1365 C C . GLY A 1 178 ? -6.152 26.688 20.578 1 89.69 178 GLY A C 1
ATOM 1366 O O . GLY A 1 178 ? -6.043 27.359 19.547 1 89.69 178 GLY A O 1
ATOM 1367 N N . ALA A 1 179 ? -7.316 26.312 21.188 1 88.5 179 ALA A N 1
ATOM 1368 C CA . ALA A 1 179 ? -8.586 26.766 20.641 1 88.5 179 ALA A CA 1
ATOM 1369 C C . ALA A 1 179 ? -8.766 28.266 20.844 1 88.5 179 ALA A C 1
ATOM 1371 O O . ALA A 1 179 ? -8.172 28.844 21.766 1 88.5 179 ALA A O 1
ATOM 1372 N N . LEU A 1 180 ? -9.578 28.844 20.031 1 89.44 180 LEU A N 1
ATOM 1373 C CA . LEU A 1 180 ? -9.836 30.281 20.094 1 89.44 180 LEU A CA 1
ATOM 1374 C C . LEU A 1 180 ? -10.297 30.688 21.484 1 89.44 180 LEU A C 1
ATOM 1376 O O . LEU A 1 180 ? -9.828 31.688 22.031 1 89.44 180 LEU A O 1
ATOM 1380 N N . LYS A 1 181 ? -11.133 29.859 22.078 1 89 181 LYS A N 1
ATOM 1381 C CA . LYS A 1 181 ? -11.719 30.172 23.375 1 89 181 LYS A CA 1
ATOM 1382 C C . LYS A 1 181 ? -10.648 30.25 24.453 1 89 181 LYS A C 1
ATOM 1384 O O . LYS A 1 181 ? -10.852 30.891 25.484 1 89 181 LYS A O 1
ATOM 1389 N N . ASP A 1 182 ? -9.461 29.703 24.188 1 92.38 182 ASP A N 1
ATOM 1390 C CA . ASP A 1 182 ? -8.406 29.609 25.203 1 92.38 182 ASP A CA 1
ATOM 1391 C C . ASP A 1 182 ? -7.336 30.672 24.984 1 92.38 182 ASP A C 1
ATOM 1393 O O . ASP A 1 182 ? -6.438 30.844 25.797 1 92.38 182 ASP A O 1
ATOM 1397 N N . VAL A 1 183 ? -7.406 31.359 23.938 1 92.88 183 VAL A N 1
ATOM 1398 C CA . VAL A 1 183 ? -6.348 32.281 23.547 1 92.88 183 VAL A CA 1
ATOM 1399 C C . VAL A 1 183 ? -6.246 33.406 24.594 1 92.88 183 VAL A C 1
ATOM 1401 O O . VAL A 1 183 ? -5.164 33.688 25.094 1 92.88 183 VAL A O 1
ATOM 1404 N N . TYR A 1 184 ? -7.383 34.062 24.875 1 93.38 184 TYR A N 1
ATOM 1405 C CA . TYR A 1 184 ? -7.391 35.156 25.812 1 93.38 184 TYR A CA 1
ATOM 1406 C C . TYR A 1 184 ? -6.855 34.719 27.172 1 93.38 184 TYR A C 1
ATOM 1408 O O . TYR A 1 184 ? -6.016 35.406 27.766 1 93.38 184 TYR A O 1
ATOM 1416 N N . LYS A 1 185 ? -7.367 33.625 27.625 1 93.06 185 LYS A N 1
ATOM 1417 C CA . LYS A 1 185 ? -6.926 33.094 28.922 1 93.06 185 LYS A CA 1
ATOM 1418 C C . LYS A 1 185 ? -5.422 32.875 28.938 1 93.06 185 LYS A C 1
ATOM 1420 O O . LYS A 1 185 ? -4.734 33.219 29.891 1 93.06 185 LYS A O 1
ATOM 1425 N N . HIS A 1 186 ? -4.871 32.25 27.922 1 93 186 HIS A N 1
ATOM 1426 C CA . HIS A 1 186 ? -3.434 32.031 27.812 1 93 186 HIS A CA 1
ATOM 1427 C C . HIS A 1 186 ? -2.666 33.344 27.859 1 93 186 HIS A C 1
ATOM 1429 O O . HIS A 1 186 ? -1.672 33.469 28.578 1 93 186 HIS A O 1
ATOM 1435 N N . PHE A 1 187 ? -3.211 34.25 27.047 1 89.81 187 PHE A N 1
ATOM 1436 C CA . PHE A 1 187 ? -2.518 35.5 26.891 1 89.81 187 PHE A CA 1
ATOM 1437 C C . PHE A 1 187 ? -2.391 36.219 28.234 1 89.81 187 PHE A C 1
ATOM 1439 O O . PHE A 1 187 ? -1.307 36.688 28.594 1 89.81 187 PHE A O 1
ATOM 1446 N N . VAL A 1 188 ? -3.414 36.344 29 1 89.38 188 VAL A N 1
ATOM 1447 C CA . VAL A 1 188 ? -3.439 37.094 30.234 1 89.38 188 VAL A CA 1
ATOM 1448 C C . VAL A 1 188 ? -2.727 36.312 31.344 1 89.38 188 VAL A C 1
ATOM 1450 O O . VAL A 1 188 ? -2.113 36.906 32.219 1 89.38 188 VAL A O 1
ATOM 1453 N N . SER A 1 189 ? -2.742 35.031 31.25 1 91.25 189 SER A N 1
ATOM 1454 C CA . SER A 1 189 ? -2.139 34.188 32.281 1 91.25 189 SER A CA 1
ATOM 1455 C C . SER A 1 189 ? -0.634 34.062 32.062 1 91.25 189 SER A C 1
ATOM 1457 O O . SER A 1 189 ? 0.132 34.031 33.031 1 91.25 189 SER A O 1
ATOM 1459 N N . THR A 1 190 ? -0.161 34 30.938 1 90.94 190 THR A N 1
ATOM 1460 C CA . THR A 1 190 ? 1.225 33.656 30.625 1 90.94 190 THR A CA 1
ATOM 1461 C C . THR A 1 190 ? 2.057 34.938 30.438 1 90.94 190 THR A C 1
ATOM 1463 O O . THR A 1 190 ? 3.234 34.969 30.797 1 90.94 190 THR A O 1
ATOM 1466 N N . HIS A 1 191 ? 1.416 35.875 29.844 1 89.56 191 HIS A N 1
ATOM 1467 C CA . HIS A 1 191 ? 2.156 37.094 29.562 1 89.56 191 HIS A CA 1
ATOM 1468 C C . HIS A 1 191 ? 1.786 38.188 30.531 1 89.56 191 HIS A C 1
ATOM 1470 O O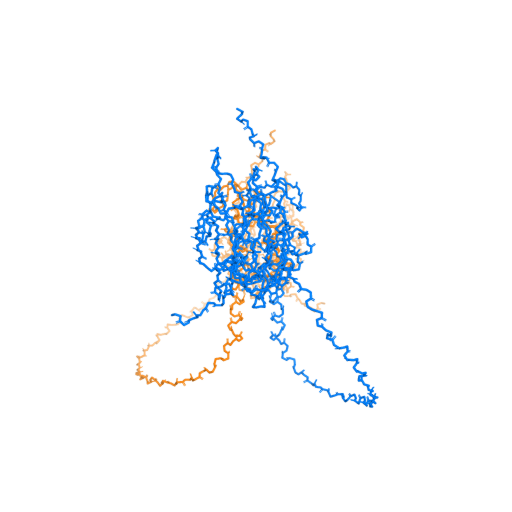 . HIS A 1 191 ? 0.812 38.938 30.297 1 89.56 191 HIS A O 1
ATOM 1476 N N . GLN A 1 192 ? 2.564 38.375 31.594 1 82.81 192 GLN A N 1
ATOM 1477 C CA . GLN A 1 192 ? 2.281 39.219 32.75 1 82.81 192 GLN A CA 1
ATOM 1478 C C . GLN A 1 192 ? 2.309 40.688 32.375 1 82.81 192 GLN A C 1
ATOM 1480 O O . GLN A 1 192 ? 1.674 41.531 33.031 1 82.81 192 GLN A O 1
ATOM 1485 N N . ASN A 1 193 ? 2.896 41.031 31.312 1 81.88 193 ASN A N 1
ATOM 1486 C CA . ASN A 1 193 ? 3.057 42.438 30.969 1 81.88 193 ASN A CA 1
ATOM 1487 C C . ASN A 1 193 ? 1.906 42.938 30.109 1 81.88 193 ASN A C 1
ATOM 1489 O O . ASN A 1 193 ? 1.907 44.094 29.672 1 81.88 193 ASN A O 1
ATOM 1493 N N . VAL A 1 194 ? 0.952 42.125 29.953 1 87.62 194 VAL A N 1
ATOM 1494 C CA . VAL A 1 194 ? -0.151 42.531 29.094 1 87.62 194 VAL A CA 1
ATOM 1495 C C . VAL A 1 194 ? -1.332 42.969 29.953 1 87.62 194 VAL A C 1
ATOM 1497 O O . VAL A 1 194 ? -1.803 42.219 30.812 1 87.62 194 VAL A O 1
ATOM 1500 N N . ILE A 1 195 ? -1.74 44.25 29.75 1 89.94 195 ILE A N 1
ATOM 1501 C CA . ILE A 1 195 ? -2.861 44.812 30.5 1 89.94 195 ILE A CA 1
ATOM 1502 C C . ILE A 1 195 ? -4.133 44.719 29.656 1 89.94 195 ILE A C 1
ATOM 1504 O O . ILE A 1 195 ? -4.09 44.844 28.438 1 89.94 195 ILE A O 1
ATOM 1508 N N . THR A 1 196 ? -5.258 44.469 30.312 1 94.5 196 THR A N 1
ATOM 1509 C CA . THR A 1 196 ? -6.559 44.469 29.656 1 94.5 196 THR A CA 1
ATOM 1510 C C . THR A 1 196 ? -7.359 45.719 30.062 1 94.5 196 THR A C 1
ATOM 1512 O O . THR A 1 196 ? -7.516 46 31.25 1 94.5 196 THR A O 1
ATOM 1515 N N . MET A 1 197 ? -7.762 46.469 29.109 1 96.06 197 MET A N 1
ATOM 1516 C CA . MET A 1 197 ? -8.602 47.625 29.344 1 96.06 197 MET A CA 1
ATOM 1517 C C . MET A 1 197 ? -10.008 47.406 28.797 1 96.06 197 MET A C 1
ATOM 1519 O O . MET A 1 197 ? -10.172 46.875 27.703 1 96.06 197 MET A O 1
ATOM 1523 N N . GLU A 1 198 ? -10.961 47.781 29.562 1 96.81 198 GLU A N 1
ATOM 1524 C CA . GLU A 1 198 ? -12.352 47.688 29.125 1 96.81 198 GLU A CA 1
ATOM 1525 C C . GLU A 1 198 ? -12.844 48.969 28.5 1 96.81 198 GLU A C 1
ATOM 1527 O O . GLU A 1 198 ? -12.531 50.062 29 1 96.81 198 GLU A O 1
ATOM 1532 N N . GLY A 1 199 ? -13.539 48.844 27.391 1 97.25 199 GLY A N 1
ATOM 1533 C CA . GLY A 1 199 ? -14.148 50.031 26.781 1 97.25 199 GLY A CA 1
ATOM 1534 C C . GLY A 1 199 ? -13.938 50.094 25.281 1 97.25 199 GLY A C 1
ATOM 1535 O O . GLY A 1 199 ? -13.016 49.469 24.75 1 97.25 199 GLY A O 1
ATOM 1536 N N . THR A 1 200 ? -14.797 50.844 24.641 1 97.75 200 THR A N 1
ATOM 1537 C CA . THR A 1 200 ? -14.711 50.969 23.203 1 97.75 200 THR A CA 1
ATOM 1538 C C . THR A 1 200 ? -13.734 52.094 22.828 1 97.75 200 THR A C 1
ATOM 1540 O O . THR A 1 200 ? -13.297 52.188 21.672 1 97.75 200 THR A O 1
ATOM 1543 N N . ASP A 1 201 ? -13.5 53 23.75 1 98.06 201 ASP A N 1
ATOM 1544 C CA . ASP A 1 201 ? -12.617 54.156 23.594 1 98.06 201 ASP A CA 1
ATOM 1545 C C . ASP A 1 201 ? -11.57 54.188 24.703 1 98.06 201 ASP A C 1
ATOM 1547 O O . ASP A 1 201 ? -11.891 54.5 25.844 1 98.06 201 ASP A O 1
ATOM 1551 N N . ILE A 1 202 ? -10.305 53.875 24.312 1 97.88 202 ILE A N 1
ATOM 1552 C CA . ILE A 1 202 ? -9.281 53.781 25.344 1 97.88 202 ILE A CA 1
ATOM 1553 C C . ILE A 1 202 ? -8.008 54.469 24.875 1 97.88 202 ILE A C 1
ATOM 1555 O O . ILE A 1 202 ? -7.883 54.812 23.688 1 97.88 202 ILE A O 1
ATOM 1559 N N . ILE A 1 203 ? -7.113 54.75 25.844 1 97 203 ILE A N 1
ATOM 1560 C CA . ILE A 1 203 ? -5.801 55.281 25.531 1 97 203 ILE A CA 1
ATOM 1561 C C . ILE A 1 203 ? -4.734 54.219 25.688 1 97 203 ILE A C 1
ATOM 1563 O O . ILE A 1 203 ? -4.566 53.656 26.781 1 97 203 ILE A O 1
ATOM 1567 N N . PHE A 1 204 ? -4.074 53.844 24.625 1 96.81 204 PHE A N 1
ATOM 1568 C CA . PHE A 1 204 ? -2.898 52.969 24.625 1 96.81 204 PHE A CA 1
ATOM 1569 C C . PHE A 1 204 ? -1.622 53.781 24.781 1 96.81 204 PHE A C 1
ATOM 1571 O O . PHE A 1 204 ? -1.185 54.469 23.828 1 96.81 204 PHE A O 1
ATOM 1578 N N . LEU A 1 205 ? -1.06 53.75 26 1 95.62 205 LEU A N 1
ATOM 1579 C CA . LEU A 1 205 ? 0.117 54.562 26.281 1 95.62 205 LEU A CA 1
ATOM 1580 C C . LEU A 1 205 ? 1.393 53.719 26.172 1 95.62 205 LEU A C 1
ATOM 1582 O O . LEU A 1 205 ? 1.637 52.844 26.984 1 95.62 205 LEU A O 1
ATOM 1586 N N . ALA A 1 206 ? 2.158 54 25.234 1 96.06 206 ALA A N 1
ATOM 1587 C CA . ALA A 1 206 ? 3.486 53.406 25.094 1 96.06 206 ALA A CA 1
ATOM 1588 C C . ALA A 1 206 ? 4.543 54.281 25.766 1 96.06 206 ALA A C 1
ATOM 1590 O O . ALA A 1 206 ? 4.801 55.406 25.344 1 96.06 206 ALA A O 1
ATOM 1591 N N . THR A 1 207 ? 5.184 53.656 26.719 1 94.75 207 THR A N 1
ATOM 1592 C CA . THR A 1 207 ? 6.152 54.438 27.484 1 94.75 207 THR A CA 1
ATOM 1593 C C . THR A 1 207 ? 7.566 54.219 26.953 1 94.75 207 THR A C 1
ATOM 1595 O O . THR A 1 207 ? 7.875 53.125 26.438 1 94.75 207 THR A O 1
ATOM 1598 N N . ASN A 1 208 ? 8.375 55.219 27 1 93.38 208 ASN A N 1
ATOM 1599 C CA . ASN A 1 208 ? 9.789 55.156 26.641 1 93.38 208 ASN A CA 1
ATOM 1600 C C . ASN A 1 208 ? 9.984 54.688 25.203 1 93.38 208 ASN A C 1
ATOM 1602 O O . ASN A 1 208 ? 10.758 53.781 24.938 1 93.38 208 ASN A O 1
ATOM 1606 N N . VAL A 1 209 ? 9.242 55.344 24.312 1 94.06 209 VAL A N 1
ATOM 1607 C CA . VAL A 1 209 ? 9.211 54.906 22.922 1 94.06 209 VAL A CA 1
ATOM 1608 C C . VAL A 1 209 ? 10.523 55.25 22.234 1 94.06 209 VAL A C 1
ATOM 1610 O O . VAL A 1 209 ? 10.836 54.719 21.156 1 94.06 209 VAL A O 1
ATOM 1613 N N . ASN A 1 210 ? 11.305 56.125 22.875 1 86.75 210 ASN A N 1
ATOM 1614 C CA . ASN A 1 210 ? 12.539 56.594 22.25 1 86.75 210 ASN A CA 1
ATOM 1615 C C . ASN A 1 210 ? 13.742 55.75 22.688 1 86.75 210 ASN A C 1
ATOM 1617 O O . ASN A 1 210 ? 14.867 56.031 22.266 1 86.75 210 ASN A O 1
ATOM 1621 N N . GLN A 1 211 ? 13.453 54.844 23.5 1 89.44 211 GLN A N 1
ATOM 1622 C CA . GLN A 1 211 ? 14.555 54 23.938 1 89.44 211 GLN A CA 1
ATOM 1623 C C . GLN A 1 211 ? 15.195 53.281 22.766 1 89.44 211 GLN A C 1
ATOM 1625 O O . GLN A 1 211 ? 14.523 53 21.766 1 89.44 211 GLN A O 1
ATOM 1630 N N . VAL A 1 212 ? 16.422 53 22.938 1 87.44 212 VAL A N 1
ATOM 1631 C CA . VAL A 1 212 ? 17.188 52.375 21.859 1 87.44 212 VAL A CA 1
ATOM 1632 C C . VAL A 1 212 ? 16.797 50.906 21.734 1 87.44 212 VAL A C 1
ATOM 1634 O O . VAL A 1 212 ? 16.5 50.25 22.719 1 87.44 212 VAL A O 1
ATOM 1637 N N . GLY A 1 213 ? 16.734 50.5 20.359 1 88.56 213 GLY A N 1
ATOM 1638 C CA . GLY A 1 213 ? 16.5 49.094 20.109 1 88.56 213 GLY A CA 1
ATOM 1639 C C . GLY A 1 213 ? 15.086 48.812 19.672 1 88.56 213 GLY A C 1
ATOM 1640 O O . GLY A 1 213 ? 14.258 49.719 19.562 1 88.56 213 GLY A O 1
ATOM 1641 N N . ALA A 1 214 ? 14.898 47.594 19.328 1 88.56 214 ALA A N 1
ATOM 1642 C CA . ALA A 1 214 ? 13.555 47.094 19 1 88.56 214 ALA A CA 1
ATOM 1643 C C . ALA A 1 214 ? 12.703 46.938 20.25 1 88.56 214 ALA A C 1
ATOM 1645 O O . ALA A 1 214 ? 13.172 46.438 21.266 1 88.56 214 ALA A O 1
ATOM 1646 N N . LEU A 1 215 ? 11.5 47.562 20.25 1 89.31 215 LEU A N 1
ATOM 1647 C CA . LEU A 1 215 ? 10.594 47.531 21.391 1 89.31 215 LEU A CA 1
ATOM 1648 C C . LEU A 1 215 ? 9.188 47.125 20.953 1 89.31 215 LEU A C 1
ATOM 1650 O O . LEU A 1 215 ? 8.836 47.25 19.781 1 89.31 215 LEU A O 1
ATOM 1654 N N . ASP A 1 216 ? 8.492 46.531 21.859 1 90 216 ASP A N 1
ATOM 1655 C CA . ASP A 1 216 ? 7.121 46.094 21.594 1 90 216 ASP A CA 1
ATOM 1656 C C . ASP A 1 216 ? 6.211 46.438 22.766 1 90 216 ASP A C 1
ATOM 1658 O O . ASP A 1 216 ? 6.59 46.25 23.922 1 90 216 ASP A O 1
ATOM 1662 N N . TRP A 1 217 ? 5.102 47.125 22.516 1 92.31 217 TRP A N 1
ATOM 1663 C CA . TRP A 1 217 ? 4.035 47.406 23.484 1 92.31 217 TRP A CA 1
ATOM 1664 C C . TRP A 1 217 ? 2.752 46.656 23.094 1 92.31 217 TRP A C 1
ATOM 1666 O O . TRP A 1 217 ? 2.371 46.656 21.922 1 92.31 217 TRP A O 1
ATOM 1676 N N . THR A 1 218 ? 2.188 45.969 24.047 1 92.62 218 THR A N 1
ATOM 1677 C CA . THR A 1 218 ? 0.968 45.219 23.766 1 92.62 218 THR A CA 1
ATOM 1678 C C . THR A 1 218 ? -0.082 45.469 24.844 1 92.62 218 THR A C 1
ATOM 1680 O O . THR A 1 218 ? 0.254 45.625 26.016 1 92.62 218 THR A O 1
ATOM 1683 N N . MET A 1 219 ? -1.327 45.562 24.453 1 94.38 219 MET A N 1
ATOM 1684 C CA . MET A 1 219 ? -2.471 45.75 25.344 1 94.38 219 MET A CA 1
ATOM 1685 C C . MET A 1 219 ? -3.703 45.031 24.781 1 94.38 219 MET A C 1
ATOM 1687 O O . MET A 1 219 ? -3.848 44.875 23.562 1 94.38 219 MET A O 1
ATOM 1691 N N . ILE A 1 220 ? -4.555 44.562 25.688 1 96.19 220 ILE A N 1
ATOM 1692 C CA . ILE A 1 220 ? -5.824 43.969 25.25 1 96.19 220 ILE A CA 1
ATOM 1693 C C . ILE A 1 220 ? -6.957 44.969 25.531 1 96.19 220 ILE A C 1
ATOM 1695 O O . ILE A 1 220 ? -7.047 45.5 26.625 1 96.19 220 ILE A O 1
ATOM 1699 N N . GLN A 1 221 ? -7.707 45.281 24.516 1 97.69 221 GLN A N 1
ATOM 1700 C CA . GLN A 1 221 ? -8.938 46.062 24.656 1 97.69 221 GLN A CA 1
ATOM 1701 C C . GLN A 1 221 ? -10.164 45.156 24.578 1 97.69 221 GLN A C 1
ATOM 1703 O O . GLN A 1 221 ? -10.375 44.469 23.594 1 97.69 221 GLN A O 1
ATOM 1708 N N . SER A 1 222 ? -10.93 45.156 25.672 1 97.38 222 SER A N 1
ATOM 1709 C CA . SER A 1 222 ? -12.148 44.344 25.719 1 97.38 222 SER A CA 1
ATOM 1710 C C . SER A 1 222 ? -13.383 45.219 25.5 1 97.38 222 SER A C 1
ATOM 1712 O O . SER A 1 222 ? -13.648 46.125 26.297 1 97.38 222 SER A O 1
ATOM 1714 N N . CYS A 1 223 ? -14.062 44.969 24.453 1 97.5 223 CYS A N 1
ATOM 1715 C CA . CYS A 1 223 ? -15.289 45.688 24.141 1 97.5 223 CYS A CA 1
ATOM 1716 C C . CYS A 1 223 ? -16.156 44.906 23.156 1 97.5 223 CYS A C 1
ATOM 1718 O O . CYS A 1 223 ? -15.672 44 22.5 1 97.5 223 CYS A O 1
ATOM 1720 N N . HIS A 1 224 ? -17.5 45.188 23.156 1 96.62 224 HIS A N 1
ATOM 1721 C CA . HIS A 1 224 ? -18.469 44.531 22.281 1 96.62 224 HIS A CA 1
ATOM 1722 C C . HIS A 1 224 ? -18.484 43.031 22.5 1 96.62 224 HIS A C 1
ATOM 1724 O O . HIS A 1 224 ? -18.688 42.25 21.547 1 96.62 224 HIS A O 1
ATOM 1730 N N . GLY A 1 225 ? -18.047 42.562 23.703 1 95.31 225 GLY A N 1
ATOM 1731 C CA . GLY A 1 225 ? -18.047 41.156 24.031 1 95.31 225 GLY A CA 1
ATOM 1732 C C . GLY A 1 225 ? -16.891 40.406 23.391 1 95.31 225 GLY A C 1
ATOM 1733 O O . GLY A 1 225 ? -16.906 39.188 23.297 1 95.31 225 GLY A O 1
ATOM 1734 N N . ARG A 1 226 ? -15.922 41.188 22.875 1 97 226 ARG A N 1
ATOM 1735 C CA . ARG A 1 226 ? -14.75 40.594 22.219 1 97 226 ARG A CA 1
ATOM 1736 C C . ARG A 1 226 ? -13.461 41.188 22.797 1 97 226 ARG A C 1
ATOM 1738 O O . ARG A 1 226 ? -13.5 42.125 23.578 1 97 226 ARG A O 1
ATOM 1745 N N . HIS A 1 227 ? -12.391 40.531 22.406 1 97.19 227 HIS A N 1
ATOM 1746 C CA . HIS A 1 227 ? -11.07 41 22.844 1 97.19 227 HIS A CA 1
ATOM 1747 C C . HIS A 1 227 ? -10.211 41.375 21.641 1 97.19 227 HIS A C 1
ATOM 1749 O O . HIS A 1 227 ? -10.172 40.656 20.641 1 97.19 227 HIS A O 1
ATOM 1755 N N . PHE A 1 228 ? -9.57 42.5 21.75 1 96.56 228 PHE A N 1
ATOM 1756 C CA . PHE A 1 228 ? -8.711 43.031 20.703 1 96.56 228 PHE A CA 1
ATOM 1757 C C . PHE A 1 228 ? -7.297 43.25 21.219 1 96.56 228 PHE A C 1
ATOM 1759 O O . PHE A 1 228 ? -7.105 43.875 22.266 1 96.56 228 PHE A O 1
ATOM 1766 N N . LEU A 1 229 ? -6.375 42.719 20.469 1 94.62 229 LEU A N 1
ATOM 1767 C CA . LEU A 1 229 ? -4.961 42.875 20.797 1 94.62 229 LEU A CA 1
ATOM 1768 C C . LEU A 1 229 ? -4.387 44.125 20.094 1 94.62 229 LEU A C 1
ATOM 1770 O O . LEU A 1 229 ? -4.352 44.156 18.859 1 94.62 229 LEU A O 1
ATOM 1774 N N . LEU A 1 230 ? -3.988 45.062 20.875 1 94.44 230 LEU A N 1
ATOM 1775 C CA . LEU A 1 230 ? -3.312 46.25 20.375 1 94.44 230 LEU A CA 1
ATOM 1776 C C . LEU A 1 230 ? -1.801 46.125 20.516 1 94.44 230 LEU A C 1
ATOM 1778 O O . LEU A 1 230 ? -1.312 45.719 21.562 1 94.44 230 LEU A O 1
ATOM 1782 N N . SER A 1 231 ? -1.149 46.438 19.422 1 92.19 231 SER A N 1
ATOM 1783 C CA . SER A 1 231 ? 0.304 46.312 19.484 1 92.19 231 SER A CA 1
ATOM 1784 C C . SER A 1 231 ? 0.984 47.531 18.828 1 92.19 231 SER A C 1
ATOM 1786 O O . SER A 1 231 ? 0.483 48.031 17.828 1 92.19 231 SER A O 1
ATOM 1788 N N . LEU A 1 232 ? 2.033 48.031 19.406 1 92 232 LEU A N 1
ATOM 1789 C CA . LEU A 1 232 ? 2.988 48.969 18.828 1 92 232 LEU A CA 1
ATOM 1790 C C . LEU A 1 232 ? 4.391 48.375 18.812 1 92 232 LEU A C 1
ATOM 1792 O O . LEU A 1 232 ? 4.938 48.031 19.859 1 92 232 LEU A O 1
ATOM 1796 N N . GLU A 1 233 ? 4.887 48.219 17.609 1 89.62 233 GLU A N 1
ATOM 1797 C CA . GLU A 1 233 ? 6.211 47.594 17.469 1 89.62 233 GLU A CA 1
ATOM 1798 C C . GLU A 1 233 ? 7.199 48.562 16.828 1 89.62 233 GLU A C 1
ATOM 1800 O O . GLU A 1 233 ? 6.914 49.188 15.789 1 89.62 233 GLU A O 1
ATOM 1805 N N . LYS A 1 234 ? 8.289 48.719 17.547 1 90.31 234 LYS A N 1
ATOM 1806 C CA . LYS A 1 234 ? 9.406 49.5 17.016 1 90.31 234 LYS A CA 1
ATOM 1807 C C . LYS A 1 234 ? 10.453 48.594 16.375 1 90.31 234 LYS A C 1
ATOM 1809 O O . LYS A 1 234 ? 11.016 47.719 17.047 1 90.31 234 LYS A O 1
ATOM 1814 N N . VAL A 1 235 ? 10.648 48.812 15.047 1 86.88 235 VAL A N 1
ATOM 1815 C CA . VAL A 1 235 ? 11.602 47.969 14.312 1 86.88 235 VAL A CA 1
ATOM 1816 C C . VAL A 1 235 ? 12.742 48.812 13.781 1 86.88 235 VAL A C 1
ATOM 1818 O O . VAL A 1 235 ? 12.523 49.969 13.352 1 86.88 235 VAL A O 1
ATOM 1821 N N . GLN A 1 236 ? 13.891 48.219 13.781 1 86.88 236 GLN A N 1
ATOM 1822 C CA . GLN A 1 236 ? 15.055 48.875 13.203 1 86.88 236 GLN A CA 1
ATOM 1823 C C . GLN A 1 236 ? 15.352 48.375 11.805 1 86.88 236 GLN A C 1
ATOM 1825 O O . GLN A 1 236 ? 15.625 47.188 11.617 1 86.88 236 GLN A O 1
ATOM 1830 N N . LEU A 1 237 ? 15.094 49.062 10.648 1 77.69 237 LEU A N 1
ATOM 1831 C CA . LEU A 1 237 ? 15.258 48.625 9.258 1 77.69 237 LEU A CA 1
ATOM 1832 C C . LEU A 1 237 ? 16.641 49 8.742 1 77.69 237 LEU A C 1
ATOM 1834 O O . LEU A 1 237 ? 16.906 48.906 7.543 1 77.69 237 LEU A O 1
ATOM 1838 N N . GLY A 1 238 ? 17.609 49.25 9.453 1 74.19 238 GLY A N 1
ATOM 1839 C CA . GLY A 1 238 ? 18.953 49.625 9.062 1 74.19 238 GLY A CA 1
ATOM 1840 C C . GLY A 1 238 ? 19.5 50.781 9.883 1 74.19 238 GLY A C 1
ATOM 1841 O O . GLY A 1 238 ? 18.891 51.188 10.875 1 74.19 238 GLY A O 1
ATOM 1842 N N . GLU A 1 239 ? 20.719 51.281 9.492 1 71.56 239 GLU A N 1
ATOM 1843 C CA . GLU A 1 239 ? 21.391 52.344 10.242 1 71.56 239 GLU A CA 1
ATOM 1844 C C . GLU A 1 239 ? 20.547 53.625 10.266 1 71.56 239 GLU A C 1
ATOM 1846 O O . GLU A 1 239 ? 20.297 54.219 9.219 1 71.56 239 GLU A O 1
ATOM 1851 N N . GLY A 1 240 ? 19.844 53.938 11.289 1 70.25 240 GLY A N 1
ATOM 1852 C CA . GLY A 1 240 ? 19.172 55.188 11.57 1 70.25 240 GLY A CA 1
ATOM 1853 C C . GLY A 1 240 ? 17.703 55.188 11.203 1 70.25 240 GLY A C 1
ATOM 1854 O O . GLY A 1 240 ? 16.984 56.156 11.438 1 70.25 240 GLY A O 1
ATOM 1855 N N . CYS A 1 241 ? 17.312 54 10.539 1 83.25 241 CYS A N 1
ATOM 1856 C CA . CYS A 1 241 ? 15.914 54 10.125 1 83.25 241 CYS A CA 1
ATOM 1857 C C . CYS A 1 241 ? 15.07 53.156 11.055 1 83.25 241 CYS A C 1
ATOM 1859 O O . CYS A 1 241 ? 15.367 51.969 11.258 1 83.25 241 CYS A O 1
ATOM 1861 N N . GLN A 1 242 ? 14.211 53.812 11.789 1 89.06 242 GLN A N 1
ATOM 1862 C CA . GLN A 1 242 ? 13.289 53.094 12.672 1 89.06 242 GLN A CA 1
ATOM 1863 C C . GLN A 1 242 ? 11.836 53.344 12.258 1 89.06 242 GLN A C 1
ATOM 1865 O O . GLN A 1 242 ? 11.508 54.406 11.727 1 89.06 242 GLN A O 1
ATOM 1870 N N . GLN A 1 243 ? 11.086 52.344 12.367 1 89.75 243 GLN A N 1
ATOM 1871 C CA . GLN A 1 243 ? 9.656 52.438 12.094 1 89.75 243 GLN A CA 1
ATOM 1872 C C . GLN A 1 243 ? 8.836 51.844 13.227 1 89.75 243 GLN A C 1
ATOM 1874 O O . GLN A 1 243 ? 9.297 50.938 13.922 1 89.75 243 GLN A O 1
ATOM 1879 N N . TYR A 1 244 ? 7.668 52.469 13.406 1 91.19 244 TYR A N 1
ATOM 1880 C CA . TYR A 1 244 ? 6.711 51.969 14.391 1 91.19 244 TYR A CA 1
ATOM 1881 C C . TYR A 1 244 ? 5.453 51.438 13.703 1 91.19 244 TYR A C 1
ATOM 1883 O O . TYR A 1 244 ? 4.91 52.094 12.805 1 91.19 244 TYR A O 1
ATOM 1891 N N . PHE A 1 245 ? 5.09 50.281 14.094 1 90.12 245 PHE A N 1
ATOM 1892 C CA . PHE A 1 245 ? 3.887 49.656 13.555 1 90.12 245 PHE A CA 1
ATOM 1893 C C . PHE A 1 245 ? 2.812 49.531 14.625 1 90.12 245 PHE A C 1
ATOM 1895 O O . PHE A 1 245 ? 3.027 48.875 15.648 1 90.12 245 PHE A O 1
ATOM 1902 N N . ALA A 1 246 ? 1.689 50.219 14.422 1 92.31 246 ALA A N 1
ATOM 1903 C CA . ALA A 1 246 ? 0.539 50.062 15.305 1 92.31 246 ALA A CA 1
ATOM 1904 C C . ALA A 1 246 ? -0.542 49.188 14.664 1 92.31 246 ALA A C 1
ATOM 1906 O O . ALA A 1 246 ? -0.976 49.469 13.547 1 92.31 246 ALA A O 1
ATOM 1907 N N . ALA A 1 247 ? -0.891 48.188 15.391 1 90.5 247 ALA A N 1
ATOM 1908 C CA . ALA A 1 247 ? -1.849 47.25 14.812 1 90.5 247 ALA A CA 1
ATOM 1909 C C . ALA A 1 247 ? -2.922 46.844 15.828 1 90.5 247 ALA A C 1
ATOM 1911 O O . ALA A 1 247 ? -2.707 46.969 17.047 1 90.5 247 ALA A O 1
ATOM 1912 N N . CYS A 1 248 ? -4.039 46.562 15.297 1 93.56 248 CYS A N 1
ATOM 1913 C CA . CYS A 1 248 ? -5.152 46 16.062 1 93.56 248 CYS A CA 1
ATOM 1914 C C . CYS A 1 248 ? -5.566 44.656 15.516 1 93.56 248 CYS A C 1
ATOM 1916 O O . CYS A 1 248 ? -5.895 44.531 14.336 1 93.56 248 CYS A O 1
ATOM 1918 N N . ARG A 1 249 ? -5.527 43.656 16.422 1 93.38 249 ARG A N 1
ATOM 1919 C CA . ARG A 1 249 ? -5.934 42.312 16.031 1 93.38 249 ARG A CA 1
ATOM 1920 C C . ARG A 1 249 ? -7.047 41.812 16.938 1 93.38 249 ARG A C 1
ATOM 1922 O O . ARG A 1 249 ? -6.992 41.969 18.156 1 93.38 249 ARG A O 1
ATOM 1929 N N . MET A 1 250 ? -7.977 41.219 16.266 1 94.69 250 MET A N 1
ATOM 1930 C CA . MET A 1 250 ? -9.078 40.656 17.047 1 94.69 250 MET A CA 1
ATOM 1931 C C . MET A 1 250 ? -8.781 39.219 17.453 1 94.69 250 MET A C 1
ATOM 1933 O O . MET A 1 250 ? -8.289 38.438 16.641 1 94.69 250 MET A O 1
ATOM 1937 N N . ILE A 1 251 ? -9.008 38.906 18.688 1 94.12 251 ILE A N 1
ATOM 1938 C CA . ILE A 1 251 ? -9.031 37.5 19.109 1 94.12 251 ILE A CA 1
ATOM 1939 C C . ILE A 1 251 ? -10.352 36.844 18.703 1 94.12 251 ILE A C 1
ATOM 1941 O O . ILE A 1 251 ? -11.273 36.75 19.516 1 94.12 251 ILE A O 1
ATOM 1945 N N . GLY A 1 252 ? -10.406 36.438 17.484 1 91.5 252 GLY A N 1
ATOM 1946 C CA . GLY A 1 252 ? -11.602 35.906 16.859 1 91.5 252 GLY A CA 1
ATOM 1947 C C . GLY A 1 252 ? -11.367 35.469 15.422 1 91.5 252 GLY A C 1
ATOM 1948 O O . GLY A 1 252 ? -10.234 35.438 14.945 1 91.5 252 GLY A O 1
ATOM 1949 N N . THR A 1 253 ? -12.422 35.031 14.758 1 88.88 253 THR A N 1
ATOM 1950 C CA . THR A 1 253 ? -12.344 34.594 13.375 1 88.88 253 THR A CA 1
ATOM 1951 C C . THR A 1 253 ? -12.211 35.75 12.422 1 88.88 253 THR A C 1
ATOM 1953 O O . THR A 1 253 ? -12.43 36.906 12.812 1 88.88 253 THR A O 1
ATOM 1956 N N . MET A 1 254 ? -11.844 35.438 11.203 1 87 254 MET A N 1
ATOM 1957 C CA . MET A 1 254 ? -11.742 36.5 10.188 1 87 254 MET A CA 1
ATOM 1958 C C . MET A 1 254 ? -13.109 37.125 9.922 1 87 254 MET A C 1
ATOM 1960 O O . MET A 1 254 ? -13.203 38.344 9.727 1 87 254 MET A O 1
ATOM 1964 N N . ARG A 1 255 ? -14.109 36.312 9.922 1 88.25 255 ARG A N 1
ATOM 1965 C CA . ARG A 1 255 ? -15.461 36.781 9.703 1 88.25 255 ARG A CA 1
ATOM 1966 C C . ARG A 1 255 ? -15.875 37.781 10.797 1 88.25 255 ARG A C 1
ATOM 1968 O O . ARG A 1 255 ? -16.453 38.812 10.516 1 88.25 255 ARG A O 1
ATOM 1975 N N . ASP A 1 256 ? -15.531 37.438 12.023 1 91.88 256 ASP A N 1
ATOM 1976 C CA . ASP A 1 256 ? -15.875 38.281 13.148 1 91.88 256 ASP A CA 1
ATOM 1977 C C . ASP A 1 256 ? -15.102 39.625 13.078 1 91.88 256 ASP A C 1
ATOM 1979 O O . ASP A 1 256 ? -15.656 40.688 13.375 1 91.88 256 ASP A O 1
ATOM 1983 N N . ALA A 1 257 ? -13.867 39.469 12.703 1 93.06 257 ALA A N 1
ATOM 1984 C CA . ALA A 1 257 ? -13.008 40.656 12.656 1 93.06 257 ALA A CA 1
ATOM 1985 C C . ALA A 1 257 ? -13.516 41.656 11.625 1 93.06 257 ALA A C 1
ATOM 1987 O O . ALA A 1 257 ? -13.422 42.875 11.836 1 93.06 257 ALA A O 1
ATOM 1988 N N . ALA A 1 258 ? -14.094 41.219 10.57 1 92.75 258 ALA A N 1
ATOM 1989 C CA . ALA A 1 258 ? -14.586 42.062 9.484 1 92.75 258 ALA A CA 1
ATOM 1990 C C . ALA A 1 258 ? -15.766 42.906 9.945 1 92.75 258 ALA A C 1
ATOM 1992 O O . ALA A 1 258 ? -16.094 43.906 9.312 1 92.75 258 ALA A O 1
ATOM 1993 N N . ASP A 1 259 ? -16.375 42.562 11.016 1 95.44 259 ASP A N 1
ATOM 1994 C CA . ASP A 1 259 ? -17.562 43.25 11.516 1 95.44 259 ASP A CA 1
ATOM 1995 C C . ASP A 1 259 ? -17.172 44.469 12.336 1 95.44 259 ASP A C 1
ATOM 1997 O O . ASP A 1 259 ? -18.047 45.188 12.82 1 95.44 259 ASP A O 1
ATOM 2001 N N . PHE A 1 260 ? -15.867 44.781 12.43 1 96.88 260 PHE A N 1
ATOM 2002 C CA . PHE A 1 260 ? -15.438 45.875 13.289 1 96.88 260 PHE A CA 1
ATOM 2003 C C . PHE A 1 260 ? -14.508 46.812 12.539 1 96.88 260 PHE A C 1
ATOM 2005 O O . PHE A 1 260 ? -13.867 46.406 11.562 1 96.88 260 PHE A O 1
ATOM 2012 N N . ASP A 1 261 ? -14.539 48.031 12.953 1 96.94 261 ASP A N 1
ATOM 2013 C CA . ASP A 1 261 ? -13.555 49.062 12.578 1 96.94 261 ASP A CA 1
ATOM 2014 C C . ASP A 1 261 ? -12.797 49.562 13.797 1 96.94 261 ASP A C 1
ATOM 2016 O O . ASP A 1 261 ? -13.344 49.594 14.906 1 96.94 261 ASP A O 1
ATOM 2020 N N . TYR A 1 262 ? -11.547 49.906 13.555 1 96.69 262 TYR A N 1
ATOM 2021 C CA . TYR A 1 262 ? -10.812 50.562 14.633 1 96.69 262 TYR A CA 1
ATOM 2022 C C . TYR A 1 262 ? -10.188 51.844 14.164 1 96.69 262 TYR A C 1
ATOM 2024 O O . TYR A 1 262 ? -9.797 51.969 13 1 96.69 262 TYR A O 1
ATOM 2032 N N . LEU A 1 263 ? -10.234 52.812 15.039 1 97.31 263 LEU A N 1
ATOM 2033 C CA . LEU A 1 263 ? -9.695 54.125 14.781 1 97.31 263 LEU A CA 1
ATOM 2034 C C . LEU A 1 263 ? -8.57 54.469 15.758 1 97.31 263 LEU A C 1
ATOM 2036 O O . LEU A 1 263 ? -8.695 54.219 16.953 1 97.31 263 LEU A O 1
ATOM 2040 N N . ILE A 1 264 ? -7.465 54.875 15.227 1 97.12 264 ILE A N 1
ATOM 2041 C CA . ILE A 1 264 ? -6.352 55.344 16.031 1 97.12 264 ILE A CA 1
ATOM 2042 C C . ILE A 1 264 ? -6.188 56.844 15.836 1 97.12 264 ILE A C 1
ATOM 2044 O O . ILE A 1 264 ? -6.168 57.344 14.703 1 97.12 264 ILE A O 1
ATOM 2048 N N . SER A 1 265 ? -6.121 57.562 16.922 1 97.69 265 SER A N 1
ATOM 2049 C CA . SER A 1 265 ? -5.891 59.031 16.844 1 97.69 265 SER A CA 1
ATOM 2050 C C . SER A 1 265 ? -4.719 59.438 17.719 1 97.69 265 SER A C 1
ATOM 2052 O O . SER A 1 265 ? -4.609 59 18.875 1 97.69 265 SER A O 1
ATOM 2054 N N . LEU A 1 266 ? -3.836 60.188 17.156 1 96.5 266 LEU A N 1
ATOM 2055 C CA . LEU A 1 266 ? -2.762 60.844 17.891 1 96.5 266 LEU A CA 1
ATOM 2056 C C . LEU A 1 266 ? -2.949 62.375 17.891 1 96.5 266 LEU A C 1
ATOM 2058 O O . LEU A 1 266 ? -3.281 62.938 16.859 1 96.5 266 LEU A O 1
ATOM 2062 N N . GLU A 1 267 ? -2.867 62.875 19.078 1 94.94 267 GLU A N 1
ATOM 2063 C CA . GLU A 1 267 ? -2.977 64.312 19.203 1 94.94 267 GLU A CA 1
ATOM 2064 C C . GLU A 1 267 ? -1.89 64.875 20.125 1 94.94 267 GLU A C 1
ATOM 2066 O O . GLU A 1 267 ? -1.81 64.5 21.297 1 94.94 267 GLU A O 1
ATOM 2071 N N . ALA A 1 268 ? -1.058 65.688 19.578 1 92.12 268 ALA A N 1
ATOM 2072 C CA . ALA A 1 268 ? -0.013 66.375 20.344 1 92.12 268 ALA A CA 1
ATOM 2073 C C . ALA A 1 268 ? 0.571 67.562 19.531 1 92.12 268 ALA A C 1
ATOM 2075 O O . ALA A 1 268 ? 0.676 67.5 18.312 1 92.12 268 ALA A O 1
ATOM 2076 N N . ASN A 1 269 ? 0.96 68.688 20.219 1 90 269 ASN A N 1
ATOM 2077 C CA . ASN A 1 269 ? 1.686 69.812 19.609 1 90 269 ASN A CA 1
ATOM 2078 C C . ASN A 1 269 ? 0.913 70.438 18.453 1 90 269 ASN A C 1
ATOM 2080 O O . ASN A 1 269 ? 1.477 70.625 17.375 1 90 269 ASN A O 1
ATOM 2084 N N . ASN A 1 270 ? -0.346 70.5 18.562 1 91.88 270 ASN A N 1
ATOM 2085 C CA . ASN A 1 270 ? -1.251 71.125 17.578 1 91.88 270 ASN A CA 1
ATOM 2086 C C . ASN A 1 270 ? -1.297 70.312 16.297 1 91.88 270 ASN A C 1
ATOM 2088 O O . ASN A 1 270 ? -1.39 70.875 15.203 1 91.88 270 ASN A O 1
ATOM 2092 N N . ARG A 1 271 ? -0.943 69 16.391 1 93.69 271 ARG A N 1
ATOM 2093 C CA . ARG A 1 271 ? -1.039 68.062 15.273 1 93.69 271 ARG A CA 1
ATOM 2094 C C . ARG A 1 271 ? -2.002 66.938 15.594 1 93.69 271 ARG A C 1
ATOM 2096 O O . ARG A 1 271 ? -2.188 66.562 16.75 1 93.69 271 ARG A O 1
ATOM 2103 N N . THR A 1 272 ? -2.668 66.5 14.531 1 95.56 272 THR A N 1
ATOM 2104 C CA . THR A 1 272 ? -3.572 65.375 14.672 1 95.56 272 THR A CA 1
ATOM 2105 C C . THR A 1 272 ? -3.336 64.375 13.57 1 95.56 272 THR A C 1
ATOM 2107 O O . THR A 1 272 ? -3.123 64.75 12.406 1 95.56 272 THR A O 1
ATOM 2110 N N . LEU A 1 273 ? -3.197 63.094 13.961 1 95.62 273 LEU A N 1
ATOM 2111 C CA . LEU A 1 273 ? -3.139 61.969 13.031 1 95.62 273 LEU A CA 1
ATOM 2112 C C . LEU A 1 273 ? -4.27 60.969 13.297 1 95.62 273 LEU A C 1
ATOM 2114 O O . LEU A 1 273 ? -4.492 60.562 14.445 1 95.62 273 LEU A O 1
ATOM 2118 N N . LYS A 1 274 ? -5.039 60.719 12.25 1 96.12 274 LYS A N 1
ATOM 2119 C CA . LYS A 1 274 ? -6.141 59.75 12.367 1 96.12 274 LYS A CA 1
ATOM 2120 C C . LYS A 1 274 ? -5.984 58.594 11.375 1 96.12 274 LYS A C 1
ATOM 2122 O O . LYS A 1 274 ? -5.594 58.812 10.227 1 96.12 274 LYS A O 1
ATOM 2127 N N . TRP A 1 275 ? -6.176 57.438 11.867 1 95 275 TRP A N 1
ATOM 2128 C CA . TRP A 1 275 ? -6.109 56.219 11.078 1 95 275 TRP A CA 1
ATOM 2129 C C . TRP A 1 275 ? -7.352 55.375 11.305 1 95 275 TRP A C 1
ATOM 2131 O O . TRP A 1 275 ? -7.797 55.188 12.445 1 95 275 TRP A O 1
ATOM 2141 N N . LYS A 1 276 ? -7.938 54.906 10.234 1 94.88 276 LYS A N 1
ATOM 2142 C CA . LYS A 1 276 ? -9.086 54.031 10.312 1 94.88 276 LYS A CA 1
ATOM 2143 C C . LYS A 1 276 ? -8.852 52.75 9.484 1 94.88 276 LYS A C 1
ATOM 2145 O O . LYS A 1 276 ? -8.344 52.844 8.359 1 94.88 276 LYS A O 1
ATOM 2150 N N . SER A 1 277 ? -9.102 51.625 10.047 1 94.19 277 SER A N 1
ATOM 2151 C CA . SER A 1 277 ? -9.016 50.344 9.336 1 94.19 277 SER A CA 1
ATOM 2152 C C . SER A 1 277 ? -9.812 49.25 10.055 1 94.19 277 SER A C 1
ATOM 2154 O O . SER A 1 277 ? -10.523 49.531 11.023 1 94.19 277 SER A O 1
ATOM 2156 N N . LYS A 1 278 ? -9.82 48.031 9.508 1 93.44 278 LYS A N 1
ATOM 2157 C CA . LYS A 1 278 ? -10.445 46.875 10.141 1 93.44 278 LYS A CA 1
ATOM 2158 C C . LYS A 1 278 ? -9.414 46.031 10.875 1 93.44 278 LYS A C 1
ATOM 2160 O O . LYS A 1 278 ? -8.297 45.844 10.391 1 93.44 278 LYS A O 1
ATOM 2165 N N . PRO A 1 279 ? -9.828 45.688 12.109 1 93.81 279 PRO A N 1
ATOM 2166 C CA . PRO A 1 279 ? -8.906 44.781 12.781 1 93.81 279 PRO A CA 1
ATOM 2167 C C . PRO A 1 279 ? -8.711 43.469 12.023 1 93.81 279 PRO A C 1
ATOM 2169 O O . PRO A 1 279 ? -9.633 43 11.344 1 93.81 279 PRO A O 1
ATOM 2172 N N . ARG A 1 280 ? -7.535 42.906 12.156 1 90.44 280 ARG A N 1
ATOM 2173 C CA . ARG A 1 280 ? -7.262 41.594 11.594 1 90.44 280 ARG A CA 1
ATOM 2174 C C . ARG A 1 280 ? -7.465 40.5 12.633 1 90.44 280 ARG A C 1
ATOM 2176 O O . ARG A 1 280 ? -7.336 40.75 13.836 1 90.44 280 ARG A O 1
ATOM 2183 N N . SER A 1 281 ? -7.805 39.375 12.117 1 90.69 281 SER A N 1
ATOM 2184 C CA . SER A 1 281 ? -7.914 38.219 13.016 1 90.69 281 SER A CA 1
ATOM 2185 C C . SER A 1 281 ? -6.535 37.719 13.438 1 90.69 281 SER A C 1
ATOM 2187 O O . SER A 1 281 ? -5.574 37.844 12.68 1 90.69 281 SER A O 1
ATOM 2189 N N . ILE A 1 282 ? -6.473 37.156 14.578 1 89.62 282 ILE A N 1
ATOM 2190 C CA . ILE A 1 282 ? -5.223 36.594 15.047 1 89.62 282 ILE A CA 1
ATOM 2191 C C . ILE A 1 282 ? -4.906 35.312 14.242 1 89.62 282 ILE A C 1
ATOM 2193 O O . ILE A 1 282 ? -3.822 34.75 14.367 1 89.62 282 ILE A O 1
ATOM 2197 N N . ARG A 1 283 ? -5.848 34.938 13.477 1 85.75 283 ARG A N 1
ATOM 2198 C CA . ARG A 1 283 ? -5.633 33.812 12.57 1 85.75 283 ARG A CA 1
ATOM 2199 C C . ARG A 1 283 ? -4.59 34.156 11.516 1 85.75 283 ARG A C 1
ATOM 2201 O O . ARG A 1 283 ? -3.852 33.281 11.055 1 85.75 283 ARG A O 1
ATOM 2208 N N . GLU A 1 284 ? -4.504 35.344 11.203 1 76.06 284 GLU A N 1
ATOM 2209 C CA . GLU A 1 284 ? -3.611 35.781 10.133 1 76.06 284 GLU A CA 1
ATOM 2210 C C . GLU A 1 284 ? -2.189 36 10.656 1 76.06 284 GLU A C 1
ATOM 2212 O O . GLU A 1 284 ? -1.995 36.469 11.773 1 76.06 284 GLU A O 1
ATOM 2217 N N . SER A 1 285 ? -1.14 35.219 10.07 1 62.84 285 SER A N 1
ATOM 2218 C CA . SER A 1 285 ? 0.258 35.344 10.469 1 62.84 285 SER A CA 1
ATOM 2219 C C . SER A 1 285 ? 0.745 36.781 10.359 1 62.84 285 SER A C 1
ATOM 2221 O O . SER A 1 285 ? 0.32 37.531 9.477 1 62.84 285 SER A O 1
ATOM 2223 N N . PHE A 1 286 ? 1.323 37.312 11.516 1 55.19 286 PHE A N 1
ATOM 2224 C CA . PHE A 1 286 ? 1.841 38.656 11.617 1 55.19 286 PHE A CA 1
ATOM 2225 C C . PHE A 1 286 ? 3.043 38.875 10.703 1 55.19 286 PHE A C 1
ATOM 2227 O O . PHE A 1 286 ? 3.49 40 10.484 1 55.19 286 PHE A O 1
ATOM 2234 N N . VAL A 1 287 ? 3.562 37.75 10.234 1 51.44 287 VAL A N 1
ATOM 2235 C CA . VAL A 1 287 ? 4.875 37.938 9.625 1 51.44 287 VAL A CA 1
ATOM 2236 C C . VAL A 1 287 ? 4.816 39.125 8.648 1 51.44 287 VAL A C 1
ATOM 2238 O O . VAL A 1 287 ? 5.789 39.844 8.492 1 51.44 287 VAL A O 1
ATOM 2241 N N . THR A 1 288 ? 3.766 39.344 7.941 1 50.47 288 THR A N 1
ATOM 2242 C CA . THR A 1 288 ? 4.047 40.219 6.809 1 50.47 288 THR A CA 1
ATOM 2243 C C . THR A 1 288 ? 3.672 41.688 7.129 1 50.47 288 THR A C 1
ATOM 2245 O O . THR A 1 288 ? 2.57 42.125 6.809 1 50.47 288 THR A O 1
ATOM 2248 N N . TYR A 1 289 ? 4.227 42.219 8.203 1 47.88 289 TYR A N 1
ATOM 2249 C CA . TYR A 1 289 ? 3.994 43.594 8.57 1 47.88 289 TYR A CA 1
ATOM 2250 C C . TYR A 1 289 ? 4.109 44.531 7.359 1 47.88 289 TYR A C 1
ATOM 2252 O O . TYR A 1 289 ? 3.434 45.531 7.281 1 47.88 289 TYR A O 1
ATOM 2260 N N . THR A 1 290 ? 5.047 44.25 6.559 1 49.34 290 THR A N 1
ATOM 2261 C CA . THR A 1 290 ? 5.465 45.25 5.586 1 49.34 290 THR A CA 1
ATOM 2262 C C . THR A 1 290 ? 4.297 45.656 4.699 1 49.34 290 THR A C 1
ATOM 2264 O O . THR A 1 290 ? 4.207 46.812 4.281 1 49.34 290 THR A O 1
ATOM 2267 N N . ASN A 1 291 ? 3.52 44.688 4.379 1 52.12 291 ASN A N 1
ATOM 2268 C CA . ASN A 1 291 ? 2.533 45.125 3.383 1 52.12 291 ASN A CA 1
ATOM 2269 C C . ASN A 1 291 ? 1.118 45.094 3.953 1 52.12 291 ASN A C 1
ATOM 2271 O O . ASN A 1 291 ? 0.142 45.125 3.201 1 52.12 291 ASN A O 1
ATOM 2275 N N . ALA A 1 292 ? 1.138 45.156 5.262 1 61.16 292 ALA A N 1
ATOM 2276 C CA . ALA A 1 292 ? -0.221 45 5.773 1 61.16 292 ALA A CA 1
ATOM 2277 C C . ALA A 1 292 ? -0.855 46.344 6.09 1 61.16 292 ALA A C 1
ATOM 2279 O O . ALA A 1 292 ? -0.177 47.375 6.078 1 61.16 292 ALA A O 1
ATOM 2280 N N . ASP A 1 293 ? -2.146 46.406 6.09 1 73.56 293 ASP A N 1
ATOM 2281 C CA . ASP A 1 293 ? -3.025 47.531 6.363 1 73.56 293 ASP A CA 1
ATOM 2282 C C . ASP A 1 293 ? -2.934 47.969 7.828 1 73.56 293 ASP A C 1
ATOM 2284 O O . ASP A 1 293 ? -3.887 47.812 8.594 1 73.56 293 ASP A O 1
ATOM 2288 N N . PHE A 1 294 ? -1.596 48.438 8.234 1 84 294 PHE A N 1
ATOM 2289 C CA . PHE A 1 294 ? -1.371 48.938 9.578 1 84 294 PHE A CA 1
ATOM 2290 C C . PHE A 1 294 ? -0.898 50.375 9.547 1 84 294 PHE A C 1
ATOM 2292 O O . PHE A 1 294 ? -0.45 50.875 8.508 1 84 294 PHE A O 1
ATOM 2299 N N . LEU A 1 295 ? -1.045 51.062 10.727 1 91.31 295 LEU A N 1
ATOM 2300 C CA . LEU A 1 295 ? -0.485 52.375 10.883 1 91.31 295 LEU A CA 1
ATOM 2301 C C . LEU A 1 295 ? 1.027 52.312 11.07 1 91.31 295 LEU A C 1
ATOM 2303 O O . LEU A 1 295 ? 1.521 51.625 11.953 1 91.31 295 LEU A O 1
ATOM 2307 N N . VAL A 1 296 ? 1.718 52.969 10.156 1 91 296 VAL A N 1
ATOM 2308 C CA . VAL A 1 296 ? 3.174 53 10.234 1 91 296 VAL A CA 1
ATOM 2309 C C . VAL A 1 296 ? 3.621 54.438 10.578 1 91 296 VAL A C 1
ATOM 2311 O O . VAL A 1 296 ? 3.176 55.406 9.961 1 91 296 VAL A O 1
ATOM 2314 N N . LEU A 1 297 ? 4.414 54.5 11.609 1 91.81 297 LEU A N 1
ATOM 2315 C CA . LEU A 1 297 ? 4.965 55.781 12.039 1 91.81 297 LEU A CA 1
ATOM 2316 C C . LEU A 1 297 ? 6.484 55.781 11.953 1 91.81 297 LEU A C 1
ATOM 2318 O O . LEU A 1 297 ? 7.125 54.781 12.273 1 91.81 297 LEU A O 1
ATOM 2322 N N . ASN A 1 298 ? 7.031 56.812 11.461 1 90.56 298 ASN A N 1
ATOM 2323 C CA . ASN A 1 298 ? 8.484 56.938 11.508 1 90.56 298 ASN A CA 1
ATOM 2324 C C . ASN A 1 298 ? 8.945 57.625 12.789 1 90.56 298 ASN A C 1
ATOM 2326 O O . ASN A 1 298 ? 8.125 58.062 13.586 1 90.56 298 ASN A O 1
ATOM 2330 N N . LYS A 1 299 ? 10.203 57.75 12.898 1 91.5 299 LYS A N 1
ATOM 2331 C CA . LYS A 1 299 ? 10.797 58.281 14.117 1 91.5 299 LYS A CA 1
ATOM 2332 C C . LYS A 1 299 ? 10.383 59.719 14.336 1 91.5 299 LYS A C 1
ATOM 2334 O O . LYS A 1 299 ? 10 60.125 15.445 1 91.5 299 LYS A O 1
ATOM 2339 N N . SER A 1 300 ? 10.43 60.469 13.328 1 91.88 300 SER A N 1
ATOM 2340 C CA . SER A 1 300 ? 10.109 61.906 13.422 1 91.88 300 SER A CA 1
ATOM 2341 C C . SER A 1 300 ? 8.664 62.125 13.859 1 91.88 300 SER A C 1
ATOM 2343 O O . SER A 1 300 ? 8.383 62.969 14.688 1 91.88 300 SER A O 1
ATOM 2345 N N . THR A 1 301 ? 7.816 61.312 13.273 1 93.19 301 THR A N 1
ATOM 2346 C CA . THR A 1 301 ? 6.402 61.406 13.617 1 93.19 301 THR A CA 1
ATOM 2347 C C . THR A 1 301 ? 6.168 61.062 15.078 1 93.19 301 THR A C 1
ATOM 2349 O O . THR A 1 301 ? 5.441 61.75 15.789 1 93.19 301 THR A O 1
ATOM 2352 N N . VAL A 1 302 ? 6.789 60.031 15.508 1 94.62 302 VAL A N 1
ATOM 2353 C CA . VAL A 1 302 ? 6.625 59.594 16.891 1 94.62 302 VAL A CA 1
ATOM 2354 C C . VAL A 1 302 ? 7.145 60.688 17.844 1 94.62 302 VAL A C 1
ATOM 2356 O O . VAL A 1 302 ? 6.531 60.938 18.875 1 94.62 302 VAL A O 1
ATOM 2359 N N . GLU A 1 303 ? 8.203 61.312 17.438 1 92 303 GLU A N 1
ATOM 2360 C CA . GLU A 1 303 ? 8.766 62.375 18.266 1 92 303 GLU A CA 1
ATOM 2361 C C . GLU A 1 303 ? 7.82 63.562 18.359 1 92 303 GLU A C 1
ATOM 2363 O O . GLU A 1 303 ? 7.719 64.188 19.406 1 92 303 GLU A O 1
ATOM 2368 N N . GLN A 1 304 ? 7.16 63.781 17.266 1 94.31 304 GLN A N 1
ATOM 2369 C CA . GLN A 1 304 ? 6.25 64.938 17.203 1 94.31 304 GLN A CA 1
ATOM 2370 C C . GLN A 1 304 ? 5.016 64.688 18.078 1 94.31 304 GLN A C 1
ATOM 2372 O O . GLN A 1 304 ? 4.43 65.625 18.609 1 94.31 304 GLN A O 1
ATOM 2377 N N . PHE A 1 305 ? 4.727 63.406 18.25 1 96.12 305 PHE A N 1
ATOM 2378 C CA . PHE A 1 305 ? 3.48 63.094 18.953 1 96.12 305 PHE A CA 1
ATOM 2379 C C . PHE A 1 305 ? 3.76 62.594 20.359 1 96.12 305 PHE A C 1
ATOM 2381 O O . PHE A 1 305 ? 2.83 62.344 21.125 1 96.12 305 PHE A O 1
ATOM 2388 N N . SER A 1 306 ? 4.965 62.438 20.656 1 94.31 306 SER A N 1
ATOM 2389 C CA . SER A 1 306 ? 5.316 61.938 21.969 1 94.31 306 SER A CA 1
ATOM 2390 C C . SER A 1 306 ? 5.5 63.062 22.969 1 94.31 306 SER A C 1
ATOM 2392 O O . SER A 1 306 ? 5.922 64.188 22.594 1 94.31 306 SER A O 1
ATOM 2394 N N . GLU A 1 307 ? 5.086 62.812 24.266 1 92.81 307 GLU A N 1
ATOM 2395 C CA . GLU A 1 307 ? 5.312 63.719 25.391 1 92.81 307 GLU A CA 1
ATOM 2396 C C . GLU A 1 307 ? 6.094 63.031 26.5 1 92.81 307 GLU A C 1
ATOM 2398 O O . GLU A 1 307 ? 5.637 62.031 27.062 1 92.81 307 GLU A O 1
ATOM 2403 N N . ASP A 1 308 ? 7.25 63.562 26.844 1 91.38 308 ASP A N 1
ATOM 2404 C CA . ASP A 1 308 ? 8.102 63 27.906 1 91.38 308 ASP A CA 1
ATOM 2405 C C . ASP A 1 308 ? 8.438 61.531 27.625 1 91.38 308 ASP A C 1
ATOM 2407 O O . ASP A 1 308 ? 8.352 60.688 28.516 1 91.38 308 ASP A O 1
ATOM 2411 N N . GLY A 1 309 ? 8.57 61.219 26.344 1 92.12 309 GLY A N 1
ATOM 2412 C CA . GLY A 1 309 ? 8.969 59.875 25.953 1 92.12 309 GLY A CA 1
ATOM 2413 C C . GLY A 1 309 ? 7.809 58.906 25.859 1 92.12 309 GLY A C 1
ATOM 2414 O O . GLY A 1 309 ? 8.008 57.719 25.625 1 92.12 309 GLY A O 1
ATOM 2415 N N . ASN A 1 310 ? 6.629 59.438 26.016 1 95.25 310 ASN A N 1
ATOM 2416 C CA . ASN A 1 310 ? 5.441 58.594 25.984 1 95.25 310 ASN A CA 1
ATOM 2417 C C . ASN A 1 310 ? 4.566 58.906 24.766 1 95.25 310 ASN A C 1
ATOM 2419 O O . ASN A 1 310 ? 4.406 60.062 24.391 1 95.25 310 ASN A O 1
ATOM 2423 N N . LEU A 1 311 ? 4.133 57.875 24.109 1 96.44 311 LEU A N 1
ATOM 2424 C CA . LEU A 1 311 ? 3.227 58 22.984 1 96.44 311 LEU A CA 1
ATOM 2425 C C . LEU A 1 311 ? 1.832 57.5 23.328 1 96.44 311 LEU A C 1
ATOM 2427 O O . LEU A 1 311 ? 1.657 56.344 23.656 1 96.44 311 LEU A O 1
ATOM 2431 N N . ALA A 1 312 ? 0.881 58.406 23.281 1 96.62 312 ALA A N 1
ATOM 2432 C CA . ALA A 1 312 ? -0.498 58.062 23.594 1 96.62 312 ALA A CA 1
ATOM 2433 C C . ALA A 1 312 ? -1.319 57.844 22.328 1 96.62 312 ALA A C 1
ATOM 2435 O O . ALA A 1 312 ? -1.463 58.75 21.516 1 96.62 312 ALA A O 1
ATOM 2436 N N . LEU A 1 313 ? -1.775 56.656 22.188 1 97.12 313 LEU A N 1
ATOM 2437 C CA . LEU A 1 313 ? -2.678 56.344 21.078 1 97.12 313 LEU A CA 1
ATOM 2438 C C . LEU A 1 313 ? -4.113 56.219 21.562 1 97.12 313 LEU A C 1
ATOM 2440 O O . LEU A 1 313 ? -4.406 55.344 22.406 1 97.12 313 LEU A O 1
ATOM 2444 N N . ASN A 1 314 ? -4.98 57.062 21.094 1 97.88 314 ASN A N 1
ATOM 2445 C CA . ASN A 1 314 ? -6.406 56.875 21.359 1 97.88 314 ASN A CA 1
ATOM 2446 C C . ASN A 1 314 ? -7.027 55.875 20.406 1 97.88 314 ASN A C 1
ATOM 2448 O O . ASN A 1 314 ? -6.98 56.031 19.188 1 97.88 314 ASN A O 1
ATOM 2452 N N . ILE A 1 315 ? -7.578 54.844 20.969 1 98 315 ILE A N 1
ATOM 2453 C CA . ILE A 1 315 ? -8.109 53.781 20.141 1 98 315 ILE A CA 1
ATOM 2454 C C . ILE A 1 315 ? -9.609 53.625 20.375 1 98 315 ILE A C 1
ATOM 2456 O O . ILE A 1 315 ? -10.055 53.469 21.516 1 98 315 ILE A O 1
ATOM 2460 N N . ILE A 1 316 ? -10.375 53.688 19.281 1 98.25 316 ILE A N 1
ATOM 2461 C CA . ILE A 1 316 ? -11.82 53.469 19.312 1 98.25 316 ILE A CA 1
ATOM 2462 C C . ILE A 1 316 ? -12.188 52.281 18.438 1 98.25 316 ILE A C 1
ATOM 2464 O O . ILE A 1 316 ? -11.805 52.219 17.281 1 98.25 316 ILE A O 1
ATOM 2468 N N . ILE A 1 317 ? -12.852 51.375 18.984 1 97.81 317 ILE A N 1
ATOM 2469 C CA . ILE A 1 317 ? -13.336 50.219 18.234 1 97.81 317 ILE A CA 1
ATOM 2470 C C . ILE A 1 317 ? -14.852 50.281 18.109 1 97.81 317 ILE A C 1
ATOM 2472 O O . ILE A 1 317 ? -15.555 50.406 19.125 1 97.81 317 ILE A O 1
ATOM 2476 N N . LYS A 1 318 ? -15.336 50.188 16.891 1 97.06 318 LYS A N 1
ATOM 2477 C CA . LYS A 1 318 ? -16.781 50.25 16.641 1 97.06 318 LYS A CA 1
ATOM 2478 C C . LYS A 1 318 ? -17.219 49.125 15.703 1 97.06 318 LYS A C 1
ATOM 2480 O O . LYS A 1 318 ? -16.406 48.594 14.93 1 97.06 318 LYS A O 1
ATOM 2485 N N . ARG A 1 319 ? -18.484 48.719 15.781 1 95.69 319 ARG A N 1
ATOM 2486 C CA . ARG A 1 319 ? -19.062 47.75 14.836 1 95.69 319 ARG A CA 1
ATOM 2487 C C . ARG A 1 319 ? -19.25 48.406 13.469 1 95.69 319 ARG A C 1
ATOM 2489 O O . ARG A 1 319 ? -19.688 49.562 13.367 1 95.69 319 ARG A O 1
ATOM 2496 N N . ALA A 1 320 ? -18.781 47.719 12.469 1 88.56 320 ALA A N 1
ATOM 2497 C CA . ALA A 1 320 ? -18.875 48.25 11.117 1 88.56 320 ALA A CA 1
ATOM 2498 C C . ALA A 1 320 ? -20.328 48.438 10.695 1 88.56 320 ALA A C 1
ATOM 2500 O O . ALA A 1 320 ? -21.172 47.594 11.008 1 88.56 320 ALA A O 1
ATOM 2501 N N . ASN A 1 321 ? -20.969 49.719 10.648 1 72.94 321 ASN A N 1
ATOM 2502 C CA . ASN A 1 321 ? -22.312 49.969 10.156 1 72.94 321 ASN A CA 1
ATOM 2503 C C . ASN A 1 321 ? -22.5 49.438 8.734 1 72.94 321 ASN A C 1
ATOM 2505 O O . ASN A 1 321 ? -21.688 49.719 7.852 1 72.94 321 ASN A O 1
ATOM 2509 N N . ASN A 1 322 ? -22.922 48.219 8.484 1 52.94 322 ASN A N 1
ATOM 2510 C CA . ASN A 1 322 ? -23.328 47.812 7.141 1 52.94 322 ASN A CA 1
ATOM 2511 C C . ASN A 1 322 ? -24.047 48.969 6.422 1 52.94 322 ASN A C 1
ATOM 2513 O O . ASN A 1 322 ? -24.578 48.781 5.32 1 52.94 322 ASN A O 1
ATOM 2517 N N . ASN A 1 323 ? -24.578 50.031 7.07 1 44.47 323 ASN A N 1
ATOM 2518 C CA . ASN A 1 323 ? -25.391 50.938 6.27 1 44.47 323 ASN A CA 1
ATOM 2519 C C . ASN A 1 323 ? -24.516 51.812 5.379 1 44.47 323 ASN A C 1
ATOM 2521 O O . ASN A 1 323 ? -24.984 52.844 4.887 1 44.47 323 ASN A O 1
ATOM 2525 N N . ASP A 1 324 ? -23.203 51.812 5.344 1 35.34 324 ASP A N 1
ATOM 2526 C CA . ASP A 1 324 ? -22.906 52.656 4.188 1 35.34 324 ASP A CA 1
ATOM 2527 C C . ASP A 1 324 ? -23.219 51.938 2.883 1 35.34 324 ASP A C 1
ATOM 2529 O O . ASP A 1 324 ? -22.969 50.719 2.766 1 35.34 324 ASP A O 1
ATOM 2533 N N . MET B 1 1 ? 39.062 -27.391 -11.641 1 20.81 1 MET B N 1
ATOM 2534 C CA . MET B 1 1 ? 38.219 -26.938 -12.734 1 20.81 1 MET B CA 1
ATOM 2535 C C . MET B 1 1 ? 37.375 -28.078 -13.273 1 20.81 1 MET B C 1
ATOM 2537 O O . MET B 1 1 ? 37.875 -28.922 -14.023 1 20.81 1 MET B O 1
ATOM 2541 N N . GLN B 1 2 ? 36.531 -28.641 -12.422 1 23.62 2 GLN B N 1
ATOM 2542 C CA . GLN B 1 2 ? 36.031 -30 -12.547 1 23.62 2 GLN B CA 1
ATOM 2543 C C . GLN B 1 2 ? 35.062 -30.125 -13.734 1 23.62 2 GLN B C 1
ATOM 2545 O O . GLN B 1 2 ? 34.344 -29.188 -14.055 1 23.62 2 GLN B O 1
ATOM 2550 N N . PRO B 1 3 ? 35.469 -31.016 -14.758 1 20.59 3 PRO B N 1
ATOM 2551 C CA . PRO B 1 3 ? 34.875 -31.109 -16.094 1 20.59 3 PRO B CA 1
ATOM 2552 C C . PRO B 1 3 ? 33.344 -31.188 -16.062 1 20.59 3 PRO B C 1
ATOM 2554 O O . PRO B 1 3 ? 32.781 -31.719 -15.117 1 20.59 3 PRO B O 1
ATOM 2557 N N . ARG B 1 4 ? 32.688 -30.141 -16.625 1 22.36 4 ARG B N 1
ATOM 2558 C CA . ARG B 1 4 ? 31.281 -29.859 -16.922 1 22.36 4 ARG B CA 1
ATOM 2559 C C . ARG B 1 4 ? 30.641 -31.016 -17.672 1 22.36 4 ARG B C 1
ATOM 2561 O O . ARG B 1 4 ? 31.031 -31.328 -18.797 1 22.36 4 ARG B O 1
ATOM 2568 N N . ARG B 1 5 ? 30.312 -32.125 -16.938 1 23.05 5 ARG B N 1
ATOM 2569 C CA . ARG B 1 5 ? 29.766 -33.344 -17.531 1 23.05 5 ARG B CA 1
ATOM 2570 C C . ARG B 1 5 ? 28.641 -33.031 -18.5 1 23.05 5 ARG B C 1
ATOM 2572 O O . ARG B 1 5 ? 27.688 -32.344 -18.141 1 23.05 5 ARG B O 1
ATOM 2579 N N . GLN B 1 6 ? 29 -32.812 -19.812 1 22.55 6 GLN B N 1
ATOM 2580 C CA . GLN B 1 6 ? 28.094 -32.531 -20.922 1 22.55 6 GLN B CA 1
ATOM 2581 C C . GLN B 1 6 ? 26.938 -33.531 -20.953 1 22.55 6 GLN B C 1
ATOM 2583 O O . GLN B 1 6 ? 27.156 -34.719 -20.828 1 22.55 6 GLN B O 1
ATOM 2588 N N . ARG B 1 7 ? 25.766 -33.062 -20.562 1 26.7 7 ARG B N 1
ATOM 2589 C CA . ARG B 1 7 ? 24.547 -33.875 -20.531 1 26.7 7 ARG B CA 1
ATOM 2590 C C . ARG B 1 7 ? 24.266 -34.5 -21.906 1 26.7 7 ARG B C 1
ATOM 2592 O O . ARG B 1 7 ? 24.203 -33.75 -22.906 1 26.7 7 ARG B O 1
ATOM 2599 N N . PRO B 1 8 ? 24.656 -35.719 -22.141 1 26.2 8 PRO B N 1
ATOM 2600 C CA . PRO B 1 8 ? 24.406 -36.312 -23.453 1 26.2 8 PRO B CA 1
ATOM 2601 C C . PRO B 1 8 ? 22.969 -36.125 -23.922 1 26.2 8 PRO B C 1
ATOM 2603 O O . PRO B 1 8 ? 22.062 -35.969 -23.109 1 26.2 8 PRO B O 1
ATOM 2606 N N . ALA B 1 9 ? 22.844 -35.656 -25.141 1 27.66 9 ALA B N 1
ATOM 2607 C CA . ALA B 1 9 ? 21.641 -35.406 -25.922 1 27.66 9 ALA B CA 1
ATOM 2608 C C . ALA B 1 9 ? 20.641 -36.531 -25.781 1 27.66 9 ALA B C 1
ATOM 2610 O O . ALA B 1 9 ? 21.016 -37.719 -25.781 1 27.66 9 ALA B O 1
ATOM 2611 N N . ALA B 1 10 ? 19.453 -36.281 -25.172 1 31.38 10 ALA B N 1
ATOM 2612 C CA . ALA B 1 10 ? 18.219 -37.031 -24.875 1 31.38 10 ALA B CA 1
ATOM 2613 C C . ALA B 1 10 ? 17.766 -37.844 -26.094 1 31.38 10 ALA B C 1
ATOM 2615 O O . ALA B 1 10 ? 17.484 -37.25 -27.156 1 31.38 10 ALA B O 1
ATOM 2616 N N . ASP B 1 11 ? 18.344 -39.094 -26.344 1 26.67 11 ASP B N 1
ATOM 2617 C CA . ASP B 1 11 ? 17.969 -40.031 -27.422 1 26.67 11 ASP B CA 1
ATOM 2618 C C . ASP B 1 11 ? 16.469 -40.219 -27.484 1 26.67 11 ASP B C 1
ATOM 2620 O O . ASP B 1 11 ? 15.781 -40.188 -26.469 1 26.67 11 ASP B O 1
ATOM 2624 N N . ALA B 1 12 ? 15.734 -40.062 -28.75 1 33.53 12 ALA B N 1
ATOM 2625 C CA . ALA B 1 12 ? 14.344 -40.031 -29.172 1 33.53 12 ALA B CA 1
ATOM 2626 C C . ALA B 1 12 ? 13.625 -41.312 -28.797 1 33.53 12 ALA B C 1
ATOM 2628 O O . ALA B 1 12 ? 14.18 -42.406 -28.938 1 33.53 12 ALA B O 1
ATOM 2629 N N . PRO B 1 13 ? 12.539 -41.312 -28.016 1 34.97 13 PRO B N 1
ATOM 2630 C CA . PRO B 1 13 ? 11.758 -42.469 -27.531 1 34.97 13 PRO B CA 1
ATOM 2631 C C . PRO B 1 13 ? 11.242 -43.344 -28.656 1 34.97 13 PRO B C 1
ATOM 2633 O O . PRO B 1 13 ? 10.891 -42.844 -29.734 1 34.97 13 PRO B O 1
ATOM 2636 N N . GLN B 1 14 ? 11.742 -44.531 -28.859 1 29.08 14 GLN B N 1
ATOM 2637 C CA . GLN B 1 14 ? 11.352 -45.5 -29.859 1 29.08 14 GLN B CA 1
ATOM 2638 C C . GLN B 1 14 ? 9.906 -45.938 -29.672 1 29.08 14 GLN B C 1
ATOM 2640 O O . GLN B 1 14 ? 9.43 -46.062 -28.531 1 29.08 14 GLN B O 1
ATOM 2645 N N . ALA B 1 15 ? 9.047 -45.75 -30.625 1 36.38 15 ALA B N 1
ATOM 2646 C CA . ALA B 1 15 ? 7.609 -45.969 -30.75 1 36.38 15 ALA B CA 1
ATOM 2647 C C . ALA B 1 15 ? 7.281 -47.438 -30.531 1 36.38 15 ALA B C 1
ATOM 2649 O O . ALA B 1 15 ? 7.98 -48.344 -31.016 1 36.38 15 ALA B O 1
ATOM 2650 N N . ALA B 1 16 ? 6.531 -47.844 -29.469 1 41.53 16 ALA B N 1
ATOM 2651 C CA . ALA B 1 16 ? 6.016 -49.188 -29.219 1 41.53 16 ALA B CA 1
ATOM 2652 C C . ALA B 1 16 ? 5.016 -49.594 -30.281 1 41.53 16 ALA B C 1
ATOM 2654 O O . ALA B 1 16 ? 4.145 -48.812 -30.672 1 41.53 16 ALA B O 1
ATOM 2655 N N . THR B 1 17 ? 5.297 -50.406 -31.25 1 26.38 17 THR B N 1
ATOM 2656 C CA . THR B 1 17 ? 4.473 -50.844 -32.375 1 26.38 17 THR B CA 1
ATOM 2657 C C . THR B 1 17 ? 3.322 -51.719 -31.891 1 26.38 17 THR B C 1
ATOM 2659 O O . THR B 1 17 ? 3.529 -52.656 -31.109 1 26.38 17 THR B O 1
ATOM 2662 N N . VAL B 1 18 ? 2.104 -51.219 -31.828 1 30.67 18 VAL B N 1
ATOM 2663 C CA . VAL B 1 18 ? 0.884 -51.938 -31.453 1 30.67 18 VAL B CA 1
ATOM 2664 C C . VAL B 1 18 ? 0.606 -53.062 -32.438 1 30.67 18 VAL B C 1
ATOM 2666 O O . VAL B 1 18 ? 0.726 -52.875 -33.656 1 30.67 18 VAL B O 1
ATOM 2669 N N . ALA B 1 19 ? 0.669 -54.281 -32.094 1 28.69 19 ALA B N 1
ATOM 2670 C CA . ALA B 1 19 ? 0.198 -55.375 -32.938 1 28.69 19 ALA B CA 1
ATOM 2671 C C . ALA B 1 19 ? -1.309 -55.281 -33.188 1 28.69 19 ALA B C 1
ATOM 2673 O O . ALA B 1 19 ? -2.078 -55.156 -32.219 1 28.69 19 ALA B O 1
ATOM 2674 N N . THR B 1 20 ? -1.839 -54.781 -34.406 1 26.19 20 THR B N 1
ATOM 2675 C CA . THR B 1 20 ? -3.176 -54.469 -34.906 1 26.19 20 THR B CA 1
ATOM 2676 C C . THR B 1 20 ? -4.07 -55.719 -34.812 1 26.19 20 THR B C 1
ATOM 2678 O O . THR B 1 20 ? -3.727 -56.781 -35.344 1 26.19 20 THR B O 1
ATOM 2681 N N . PRO B 1 21 ? -4.805 -55.906 -33.75 1 25.36 21 PRO B N 1
ATOM 2682 C CA . PRO B 1 21 ? -5.762 -57 -34 1 25.36 21 PRO B CA 1
ATOM 2683 C C . PRO B 1 21 ? -6.582 -56.781 -35.25 1 25.36 21 PRO B C 1
ATOM 2685 O O . PRO B 1 21 ? -6.711 -55.656 -35.75 1 25.36 21 PRO B O 1
ATOM 2688 N N . LYS B 1 22 ? -7.242 -57.906 -35.844 1 23.06 22 LYS B N 1
ATOM 2689 C CA . LYS B 1 22 ? -7.934 -58.125 -37.125 1 23.06 22 LYS B CA 1
ATOM 2690 C C . LYS B 1 22 ? -9.164 -57.219 -37.219 1 23.06 22 LYS B C 1
ATOM 2692 O O . LYS B 1 22 ? -9.727 -56.812 -36.188 1 23.06 22 LYS B O 1
ATOM 2697 N N . ASP B 1 23 ? -9.734 -56.875 -38.438 1 21.34 23 ASP B N 1
ATOM 2698 C CA . ASP B 1 23 ? -10.398 -55.906 -39.312 1 21.34 23 ASP B CA 1
ATOM 2699 C C . ASP B 1 23 ? -11.898 -55.875 -39.062 1 21.34 23 ASP B C 1
ATOM 2701 O O . ASP B 1 23 ? -12.656 -56.688 -39.562 1 21.34 23 ASP B O 1
ATOM 2705 N N . ASN B 1 24 ? -12.391 -55.844 -37.75 1 20.58 24 ASN B N 1
ATOM 2706 C CA . ASN B 1 24 ? -13.852 -55.906 -37.812 1 20.58 24 ASN B CA 1
ATOM 2707 C C . ASN B 1 24 ? -14.43 -54.719 -38.625 1 20.58 24 ASN B C 1
ATOM 2709 O O . ASN B 1 24 ? -13.945 -53.594 -38.5 1 20.58 24 ASN B O 1
ATOM 2713 N N . SER B 1 25 ? -15.344 -54.938 -39.656 1 19.5 25 SER B N 1
ATOM 2714 C CA . SER B 1 25 ? -15.953 -54.25 -40.781 1 19.5 25 SER B CA 1
ATOM 2715 C C . SER B 1 25 ? -16.891 -53.156 -40.312 1 19.5 25 SER B C 1
ATOM 2717 O O . SER B 1 25 ? -17.953 -53.406 -39.781 1 19.5 25 SER B O 1
ATOM 2719 N N . ASN B 1 26 ? -16.328 -52.094 -39.719 1 18.7 26 ASN B N 1
ATOM 2720 C CA . ASN B 1 26 ? -17.109 -50.969 -39.25 1 18.7 26 ASN B CA 1
ATOM 2721 C C . ASN B 1 26 ? -17.844 -50.281 -40.375 1 18.7 26 ASN B C 1
ATOM 2723 O O . ASN B 1 26 ? -17.234 -49.719 -41.312 1 18.7 26 ASN B O 1
ATOM 2727 N N . GLN B 1 27 ? -19.078 -50.719 -40.75 1 17.2 27 GLN B N 1
ATOM 2728 C CA . GLN B 1 27 ? -19.828 -50.125 -41.812 1 17.2 27 GLN B CA 1
ATOM 2729 C C . GLN B 1 27 ? -20.188 -48.656 -41.5 1 17.2 27 GLN B C 1
ATOM 2731 O O . GLN B 1 27 ? -20.766 -48.375 -40.438 1 17.2 27 GLN B O 1
ATOM 2736 N N . GLU B 1 28 ? -19.562 -47.688 -42.062 1 17.72 28 GLU B N 1
ATOM 2737 C CA . GLU B 1 28 ? -19.531 -46.219 -42 1 17.72 28 GLU B CA 1
ATOM 2738 C C . GLU B 1 28 ? -20.844 -45.625 -42.469 1 17.72 28 GLU B C 1
ATOM 2740 O O . GLU B 1 28 ? -21 -44.406 -42.469 1 17.72 28 GLU B O 1
ATOM 2745 N N . GLN B 1 29 ? -22.062 -46.156 -42.188 1 15.98 29 GLN B N 1
ATOM 2746 C CA . GLN B 1 29 ? -22.953 -45.5 -43.125 1 15.98 29 GLN B CA 1
ATOM 2747 C C . GLN B 1 29 ? -23.047 -44 -42.844 1 15.98 29 GLN B C 1
ATOM 2749 O O . GLN B 1 29 ? -23.25 -43.594 -41.688 1 15.98 29 GLN B O 1
ATOM 2754 N N . GLU B 1 30 ? -22.703 -43.125 -43.719 1 16.48 30 GLU B N 1
ATOM 2755 C CA . GLU B 1 30 ? -22.516 -41.688 -43.938 1 16.48 30 GLU B CA 1
ATOM 2756 C C . GLU B 1 30 ? -23.859 -40.938 -44 1 16.48 30 GLU B C 1
ATOM 2758 O O . GLU B 1 30 ? -23.906 -39.719 -43.938 1 16.48 30 GLU B O 1
ATOM 2763 N N . ALA B 1 31 ? -25.094 -41.531 -44.094 1 15.8 31 ALA B N 1
ATOM 2764 C CA . ALA B 1 31 ? -25.891 -40.781 -45.062 1 15.8 31 ALA B CA 1
ATOM 2765 C C . ALA B 1 31 ? -25.984 -39.312 -44.656 1 15.8 31 ALA B C 1
ATOM 2767 O O . ALA B 1 31 ? -25.891 -39 -43.469 1 15.8 31 ALA B O 1
ATOM 2768 N N . THR B 1 32 ? -26.234 -38.438 -45.594 1 15.69 32 THR B N 1
ATOM 2769 C CA . THR B 1 32 ? -26.172 -37.156 -46.281 1 15.69 32 THR B CA 1
ATOM 2770 C C . THR B 1 32 ? -27.266 -36.219 -45.781 1 15.69 32 THR B C 1
ATOM 2772 O O . THR B 1 32 ? -27.219 -35 -46.031 1 15.69 32 THR B O 1
ATOM 2775 N N . SER B 1 33 ? -28.266 -36.562 -44.969 1 15.63 33 SER B N 1
ATOM 2776 C CA . SER B 1 33 ? -29.406 -35.906 -45.594 1 15.63 33 SER B CA 1
ATOM 2777 C C . SER B 1 33 ? -29.359 -34.406 -45.438 1 15.63 33 SER B C 1
ATOM 2779 O O . SER B 1 33 ? -28.938 -33.906 -44.375 1 15.63 33 SER B O 1
ATOM 2781 N N . PRO B 1 34 ? -29.859 -33.625 -46.5 1 15.59 34 PRO B N 1
ATOM 2782 C CA . PRO B 1 34 ? -29.703 -32.281 -47.031 1 15.59 34 PRO B CA 1
ATOM 2783 C C . PRO B 1 34 ? -30.516 -31.234 -46.281 1 15.59 34 PRO B C 1
ATOM 2785 O O . PRO B 1 34 ? -30.188 -30.047 -46.312 1 15.59 34 PRO B O 1
ATOM 2788 N N . LEU B 1 35 ? -31.594 -31.547 -45.531 1 15.41 35 LEU B N 1
ATOM 2789 C CA . LEU B 1 35 ? -32.75 -30.797 -46.031 1 15.41 35 LEU B CA 1
ATOM 2790 C C . LEU B 1 35 ? -32.594 -29.312 -45.719 1 15.41 35 LEU B C 1
ATOM 2792 O O . LEU B 1 35 ? -31.922 -28.922 -44.781 1 15.41 35 LEU B O 1
ATOM 2796 N N . ASP B 1 36 ? -33.625 -28.547 -46.344 1 14.82 36 ASP B N 1
ATOM 2797 C CA . ASP B 1 36 ? -33.781 -27.297 -47.062 1 14.82 36 ASP B CA 1
ATOM 2798 C C . ASP B 1 36 ? -33.938 -26.125 -46.125 1 14.82 36 ASP B C 1
ATOM 2800 O O . ASP B 1 36 ? -32.969 -25.406 -45.875 1 14.82 36 ASP B O 1
ATOM 2804 N N . GLN B 1 37 ? -35.188 -25.422 -46.219 1 14.38 37 GLN B N 1
ATOM 2805 C CA . GLN B 1 37 ? -35.469 -24.141 -46.844 1 14.38 37 GLN B CA 1
ATOM 2806 C C . GLN B 1 37 ? -35.531 -23.016 -45.781 1 14.38 37 GLN B C 1
ATOM 2808 O O . GLN B 1 37 ? -34.812 -22.016 -45.906 1 14.38 37 GLN B O 1
ATOM 2813 N N . VAL B 1 38 ? -36.844 -22.688 -45.375 1 15 38 VAL B N 1
ATOM 2814 C CA . VAL B 1 38 ? -37.5 -21.453 -45.75 1 15 38 VAL B CA 1
ATOM 2815 C C . VAL B 1 38 ? -37.219 -20.359 -44.719 1 15 38 VAL B C 1
ATOM 2817 O O . VAL B 1 38 ? -36.938 -20.656 -43.562 1 15 38 VAL B O 1
ATOM 2820 N N . GLU B 1 39 ? -37.719 -19.172 -45.125 1 15.02 39 GLU B N 1
ATOM 2821 C CA . GLU B 1 39 ? -37.406 -17.75 -45.281 1 15.02 39 GLU B CA 1
ATOM 2822 C C . GLU B 1 39 ? -37.906 -16.969 -44.031 1 15.02 39 GLU B C 1
ATOM 2824 O O . GLU B 1 39 ? -37.188 -16.078 -43.562 1 15.02 39 GLU B O 1
ATOM 2829 N N . GLY B 1 40 ? -39.219 -17.156 -43.625 1 14.12 40 GLY B N 1
ATOM 2830 C CA . GLY B 1 40 ? -39.938 -15.898 -43.812 1 14.12 40 GLY B CA 1
ATOM 2831 C C . GLY B 1 40 ? -39.656 -14.883 -42.719 1 14.12 40 GLY B C 1
ATOM 2832 O O . GLY B 1 40 ? -38.719 -15.07 -41.938 1 14.12 40 GLY B O 1
ATOM 2833 N N . GLY B 1 41 ? -40.781 -14.5 -41.969 1 14.7 41 GLY B N 1
ATOM 2834 C CA . GLY B 1 41 ? -41.469 -13.234 -42 1 14.7 41 GLY B CA 1
ATOM 2835 C C . GLY B 1 41 ? -41 -12.258 -40.938 1 14.7 41 GLY B C 1
ATOM 2836 O O . GLY B 1 41 ? -40.219 -12.617 -40.062 1 14.7 41 GLY B O 1
ATOM 2837 N N . SER B 1 42 ? -42.031 -11.484 -40.438 1 15.42 42 SER B N 1
ATOM 2838 C CA . SER B 1 42 ? -42.344 -10.062 -40.438 1 15.42 42 SER B CA 1
ATOM 2839 C C . SER B 1 42 ? -41.844 -9.391 -39.156 1 15.42 42 SER B C 1
ATOM 2841 O O . SER B 1 42 ? -41.531 -10.062 -38.188 1 15.42 42 SER B O 1
ATOM 2843 N N . SER B 1 43 ? -42.688 -8.422 -38.719 1 15.34 43 SER B N 1
ATOM 2844 C CA . SER B 1 43 ? -42.594 -6.973 -38.625 1 15.34 43 SER B CA 1
ATOM 2845 C C . SER B 1 43 ? -42.312 -6.523 -37.188 1 15.34 43 SER B C 1
ATOM 2847 O O . SER B 1 43 ? -41.375 -5.762 -36.969 1 15.34 43 SER B O 1
ATOM 2849 N N . SER B 1 44 ? -43.438 -6.34 -36.344 1 16.42 44 SER B N 1
ATOM 2850 C CA . SER B 1 44 ? -43.844 -4.992 -35.938 1 16.42 44 SER B CA 1
ATOM 2851 C C . SER B 1 44 ? -43.188 -4.57 -34.625 1 16.42 44 SER B C 1
ATOM 2853 O O . SER B 1 44 ? -42.812 -5.418 -33.844 1 16.42 44 SER B O 1
ATOM 2855 N N . ASN B 1 45 ? -43.188 -3.244 -34.406 1 15.44 45 ASN B N 1
ATOM 2856 C CA . ASN B 1 45 ? -42.469 -2.121 -33.844 1 15.44 45 ASN B CA 1
ATOM 2857 C C . ASN B 1 45 ? -42.781 -1.969 -32.344 1 15.44 45 ASN B C 1
ATOM 2859 O O . ASN B 1 45 ? -42.031 -1.348 -31.609 1 15.44 45 ASN B O 1
ATOM 2863 N N . SER B 1 46 ? -44.031 -2.314 -31.766 1 17.58 46 SER B N 1
ATOM 2864 C CA . SER B 1 46 ? -44.562 -1.164 -31.047 1 17.58 46 SER B CA 1
ATOM 2865 C C . SER B 1 46 ? -43.844 -0.971 -29.719 1 17.58 46 SER B C 1
ATOM 2867 O O . SER B 1 46 ? -43.5 -1.944 -29.031 1 17.58 46 SER B O 1
ATOM 2869 N N . ASN B 1 47 ? -43.344 0.193 -29.562 1 16.41 47 ASN B N 1
ATOM 2870 C CA . ASN B 1 47 ? -42.469 0.938 -28.672 1 16.41 47 ASN B CA 1
ATOM 2871 C C . ASN B 1 47 ? -43.094 1.155 -27.312 1 16.41 47 ASN B C 1
ATOM 2873 O O . ASN B 1 47 ? -42.625 1.97 -26.516 1 16.41 47 ASN B O 1
ATOM 2877 N N . GLY B 1 48 ? -43.906 0.241 -26.688 1 16.69 48 GLY B N 1
ATOM 2878 C CA . GLY B 1 48 ? -44.594 0.866 -25.562 1 16.69 48 GLY B CA 1
ATOM 2879 C C . GLY B 1 48 ? -43.625 1.324 -24.484 1 16.69 48 GLY B C 1
ATOM 2880 O O . GLY B 1 48 ? -42.656 0.644 -24.188 1 16.69 48 GLY B O 1
ATOM 2881 N N . ASN B 1 49 ? -43.625 2.627 -24.234 1 17.36 49 ASN B N 1
ATOM 2882 C CA . ASN B 1 49 ? -42.844 3.547 -23.391 1 17.36 49 ASN B CA 1
ATOM 2883 C C . ASN B 1 49 ? -43.156 3.334 -21.922 1 17.36 49 ASN B C 1
ATOM 2885 O O . ASN B 1 49 ? -42.781 4.16 -21.078 1 17.36 49 ASN B O 1
ATOM 2889 N N . GLY B 1 50 ? -43.312 2.15 -21.359 1 17.28 50 GLY B N 1
ATOM 2890 C CA . GLY B 1 50 ? -43.781 2.258 -19.984 1 17.28 50 GLY B CA 1
ATOM 2891 C C . GLY B 1 50 ? -42.781 2.943 -19.062 1 17.28 50 GLY B C 1
ATOM 2892 O O . GLY B 1 50 ? -41.562 2.736 -19.188 1 17.28 50 GLY B O 1
ATOM 2893 N N . ASN B 1 51 ? -43.156 4.148 -18.5 1 18.55 51 ASN B N 1
ATOM 2894 C CA . ASN B 1 51 ? -42.531 5.117 -17.609 1 18.55 51 ASN B CA 1
ATOM 2895 C C . ASN B 1 51 ? -42.281 4.52 -16.219 1 18.55 51 ASN B C 1
ATOM 2897 O O . ASN B 1 51 ? -43.219 4.273 -15.469 1 18.55 51 ASN B O 1
ATOM 2901 N N . ASN B 1 52 ? -41.531 3.42 -16.047 1 18.02 52 ASN B N 1
ATOM 2902 C CA . ASN B 1 52 ? -41.406 2.891 -14.695 1 18.02 52 ASN B CA 1
ATOM 2903 C C . ASN B 1 52 ? -40.688 3.863 -13.773 1 18.02 52 ASN B C 1
ATOM 2905 O O . ASN B 1 52 ? -39.594 4.363 -14.117 1 18.02 52 ASN B O 1
ATOM 2909 N N . ASN B 1 53 ? -41.406 4.586 -12.945 1 19.86 53 ASN B N 1
ATOM 2910 C CA . ASN B 1 53 ? -41.031 5.461 -11.844 1 19.86 53 ASN B CA 1
ATOM 2911 C C . ASN B 1 53 ? -40.125 4.734 -10.844 1 19.86 53 ASN B C 1
ATOM 2913 O O . ASN B 1 53 ? -40.594 3.85 -10.117 1 19.86 53 ASN B O 1
ATOM 2917 N N . GLY B 1 54 ? -39 4.172 -11.172 1 22.44 54 GLY B N 1
ATOM 2918 C CA . GLY B 1 54 ? -38.188 3.455 -10.203 1 22.44 54 GLY B CA 1
ATOM 2919 C C . GLY B 1 54 ? -37.688 4.332 -9.062 1 22.44 54 GLY B C 1
ATOM 2920 O O . GLY B 1 54 ? -37.156 5.418 -9.289 1 22.44 54 GLY B O 1
ATOM 2921 N N . ASN B 1 55 ? -38.438 4.332 -7.949 1 25 55 ASN B N 1
ATOM 2922 C CA . ASN B 1 55 ? -38.031 4.852 -6.645 1 25 55 ASN B CA 1
ATOM 2923 C C . ASN B 1 55 ? -36.594 4.453 -6.281 1 25 55 ASN B C 1
ATOM 2925 O O . ASN B 1 55 ? -36.188 3.312 -6.504 1 25 55 ASN B O 1
ATOM 2929 N N . GLY B 1 56 ? -35.688 5.434 -6.176 1 25.44 56 GLY B N 1
ATOM 2930 C CA . GLY B 1 56 ? -34.25 5.465 -5.949 1 25.44 56 GLY B CA 1
ATOM 2931 C C . GLY B 1 56 ? -33.812 4.805 -4.648 1 25.44 56 GLY B C 1
ATOM 2932 O O . GLY B 1 56 ? -33.875 5.434 -3.588 1 25.44 56 GLY B O 1
ATOM 2933 N N . ASN B 1 57 ? -34.312 3.674 -4.199 1 32.69 57 ASN B N 1
ATOM 2934 C CA . ASN B 1 57 ? -33.625 2.951 -3.127 1 32.69 57 ASN B CA 1
ATOM 2935 C C . ASN B 1 57 ? -32.156 2.818 -3.4 1 32.69 57 ASN B C 1
ATOM 2937 O O . ASN B 1 57 ? -31.641 1.715 -3.623 1 32.69 57 ASN B O 1
ATOM 2941 N N . CYS B 1 58 ? -31.531 3.783 -4.207 1 32.66 58 CYS B N 1
ATOM 2942 C CA . CYS B 1 58 ? -30.172 3.633 -4.695 1 32.66 58 CYS B CA 1
ATOM 2943 C C . CYS B 1 58 ? -29.172 3.756 -3.555 1 32.66 58 CYS B C 1
ATOM 2945 O O . CYS B 1 58 ? -27.953 3.775 -3.787 1 32.66 58 CYS B O 1
ATOM 2947 N N . SER B 1 59 ? -29.625 4.102 -2.391 1 42.44 59 SER B N 1
ATOM 2948 C CA . SER B 1 59 ? -28.5 4.523 -1.564 1 42.44 59 SER B CA 1
ATOM 2949 C C . SER B 1 59 ? -27.609 3.34 -1.189 1 42.44 59 SER B C 1
ATOM 2951 O O . SER B 1 59 ? -26.406 3.504 -0.971 1 42.44 59 SER B O 1
ATOM 2953 N N . SER B 1 60 ? -28.125 2.164 -0.804 1 46.75 60 SER B N 1
ATOM 2954 C CA . SER B 1 60 ? -27.312 1.03 -0.36 1 46.75 60 SER B CA 1
ATOM 2955 C C . SER B 1 60 ? -26.5 0.443 -1.512 1 46.75 60 SER B C 1
ATOM 2957 O O . SER B 1 60 ? -25.406 -0.073 -1.304 1 46.75 60 SER B O 1
ATOM 2959 N N . ASP B 1 61 ? -27.016 0.477 -2.68 1 48.31 61 ASP B N 1
ATOM 2960 C CA . ASP B 1 61 ? -26.391 -0.147 -3.838 1 48.31 61 ASP B CA 1
ATOM 2961 C C . ASP B 1 61 ? -25.172 0.654 -4.301 1 48.31 61 ASP B C 1
ATOM 2963 O O . ASP B 1 61 ? -24.219 0.089 -4.832 1 48.31 61 ASP B O 1
ATOM 2967 N N . CYS B 1 62 ? -25.219 2.035 -4.062 1 48.44 62 CYS B N 1
ATOM 2968 C CA . CYS B 1 62 ? -24.109 2.863 -4.52 1 48.44 62 CYS B CA 1
ATOM 2969 C C . CYS B 1 62 ? -22.875 2.648 -3.65 1 48.44 62 CYS B C 1
ATOM 2971 O O . CYS B 1 62 ? -21.75 2.609 -4.156 1 48.44 62 CYS B O 1
ATOM 2973 N N . ASP B 1 63 ? -23.094 2.389 -2.34 1 53.56 63 ASP B N 1
ATOM 2974 C CA . ASP B 1 63 ? -21.953 2.195 -1.457 1 53.56 63 ASP B CA 1
ATOM 2975 C C . ASP B 1 63 ? -21.266 0.862 -1.736 1 53.56 63 ASP B C 1
ATOM 2977 O O . 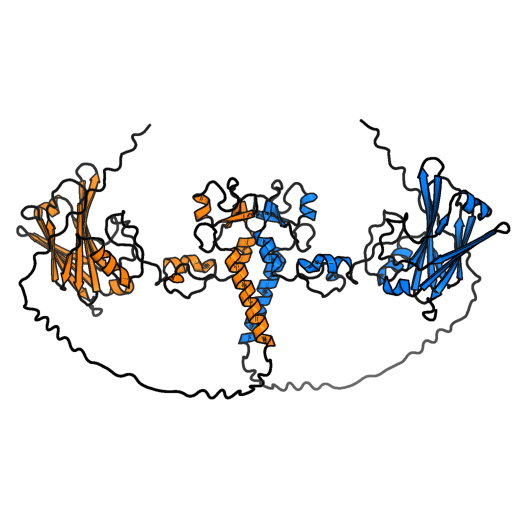ASP B 1 63 ? -20.031 0.77 -1.688 1 53.56 63 ASP B O 1
ATOM 2981 N N . LYS B 1 64 ? -21.984 -0.175 -2.055 1 59.62 64 LYS B N 1
ATOM 2982 C CA . LYS B 1 64 ? -21.422 -1.486 -2.346 1 59.62 64 LYS B CA 1
ATOM 2983 C C . LYS B 1 64 ? -20.625 -1.465 -3.65 1 59.62 64 LYS B C 1
ATOM 2985 O O . LYS B 1 64 ? -19.547 -2.061 -3.744 1 59.62 64 LYS B O 1
ATOM 2990 N N . GLN B 1 65 ? -21.156 -0.689 -4.578 1 65.94 65 GLN B N 1
ATOM 2991 C CA . GLN B 1 65 ? -20.469 -0.62 -5.859 1 65.94 65 GLN B CA 1
ATOM 2992 C C . GLN B 1 65 ? -19.125 0.103 -5.719 1 65.94 65 GLN B C 1
ATOM 2994 O O . GLN B 1 65 ? -18.125 -0.316 -6.305 1 65.94 65 GLN B O 1
ATOM 2999 N N . THR B 1 66 ? -19.141 1.11 -4.805 1 72.31 66 THR B N 1
ATOM 3000 C CA . THR B 1 66 ? -17.906 1.864 -4.605 1 72.31 66 THR B CA 1
ATOM 3001 C C . THR B 1 66 ? -16.875 1.037 -3.828 1 72.31 66 THR B C 1
ATOM 3003 O O . THR B 1 66 ? -15.688 1.058 -4.145 1 72.31 66 THR B O 1
ATOM 3006 N N . GLU B 1 67 ? -17.391 0.241 -2.959 1 78.81 67 GLU B N 1
ATOM 3007 C CA . GLU B 1 67 ? -16.5 -0.593 -2.156 1 78.81 67 GLU B CA 1
ATOM 3008 C C . GLU B 1 67 ? -15.867 -1.697 -3 1 78.81 67 GLU B C 1
ATOM 3010 O O . GLU B 1 67 ? -14.68 -1.996 -2.852 1 78.81 67 GLU B O 1
ATOM 3015 N N . THR B 1 68 ? -16.688 -2.145 -3.818 1 84.88 68 THR B N 1
ATOM 3016 C CA . THR B 1 68 ? -16.156 -3.174 -4.707 1 84.88 68 THR B CA 1
ATOM 3017 C C . THR B 1 68 ? -15.109 -2.59 -5.652 1 84.88 68 THR B C 1
ATOM 3019 O O . THR B 1 68 ? -14.07 -3.207 -5.895 1 84.88 68 THR B O 1
ATOM 3022 N N . ALA B 1 69 ? -15.352 -1.404 -6.094 1 90.62 69 ALA B N 1
ATOM 3023 C CA . ALA B 1 69 ? -14.414 -0.741 -6.988 1 90.62 69 ALA B CA 1
ATOM 3024 C C . ALA B 1 69 ? -13.086 -0.458 -6.285 1 90.62 69 ALA B C 1
ATOM 3026 O O . ALA B 1 69 ? -12.016 -0.605 -6.879 1 90.62 69 ALA B O 1
ATOM 3027 N N . THR B 1 70 ? -13.219 -0.101 -5.023 1 91.88 70 THR B N 1
ATOM 3028 C CA . THR B 1 70 ? -12.008 0.171 -4.258 1 91.88 70 THR B CA 1
ATOM 3029 C C . THR B 1 70 ? -11.203 -1.109 -4.039 1 91.88 70 THR B C 1
ATOM 3031 O O . THR B 1 70 ? -9.984 -1.12 -4.199 1 91.88 70 THR B O 1
ATOM 3034 N N . ARG B 1 71 ? -11.906 -2.137 -3.713 1 92.06 71 ARG B N 1
ATOM 3035 C CA . ARG B 1 71 ? -11.242 -3.42 -3.508 1 92.06 71 ARG B CA 1
ATOM 3036 C C . ARG B 1 71 ? -10.547 -3.887 -4.785 1 92.06 71 ARG B C 1
ATOM 3038 O O . ARG B 1 71 ? -9.398 -4.332 -4.742 1 92.06 71 ARG B O 1
ATOM 3045 N N . ASP B 1 72 ? -11.25 -3.773 -5.879 1 94.5 72 ASP B N 1
ATOM 3046 C CA . ASP B 1 72 ? -10.68 -4.18 -7.16 1 94.5 72 ASP B CA 1
ATOM 3047 C C . ASP B 1 72 ? -9.453 -3.346 -7.5 1 94.5 72 ASP B C 1
ATOM 3049 O O . ASP B 1 72 ? -8.469 -3.865 -8.047 1 94.5 72 ASP B O 1
ATOM 3053 N N . PHE B 1 73 ? -9.625 -2.137 -7.215 1 97.25 73 PHE B N 1
ATOM 3054 C CA . PHE B 1 73 ? -8.492 -1.249 -7.453 1 97.25 73 PHE B CA 1
ATOM 3055 C C . PHE B 1 73 ? -7.297 -1.662 -6.609 1 97.25 73 PHE B C 1
ATOM 3057 O O . PHE B 1 73 ? -6.176 -1.764 -7.117 1 97.25 73 PHE B O 1
ATOM 3064 N N . LEU B 1 74 ? -7.496 -1.923 -5.359 1 97.44 74 LEU B N 1
ATOM 3065 C CA . LEU B 1 74 ? -6.422 -2.32 -4.457 1 97.44 74 LEU B CA 1
ATOM 3066 C C . LEU B 1 74 ? -5.801 -3.643 -4.898 1 97.44 74 LEU B C 1
ATOM 3068 O O . LEU B 1 74 ? -4.578 -3.803 -4.859 1 97.44 74 LEU B O 1
ATOM 3072 N N . VAL B 1 75 ? -6.617 -4.543 -5.316 1 97.31 75 VAL B N 1
ATOM 3073 C CA . VAL B 1 75 ? -6.145 -5.84 -5.801 1 97.31 75 VAL B CA 1
ATOM 3074 C C . VAL B 1 75 ? -5.273 -5.641 -7.035 1 97.31 75 VAL B C 1
ATOM 3076 O O . VAL B 1 75 ? -4.234 -6.289 -7.18 1 97.31 75 VAL B O 1
ATOM 3079 N N . SER B 1 76 ? -5.645 -4.719 -7.891 1 97.81 76 SER B N 1
ATOM 3080 C CA . SER B 1 76 ? -4.902 -4.461 -9.117 1 97.81 76 SER B CA 1
ATOM 3081 C C . SER B 1 76 ? -3.518 -3.9 -8.82 1 97.81 76 SER B C 1
ATOM 3083 O O . SER B 1 76 ? -2.584 -4.086 -9.609 1 97.81 76 SER B O 1
ATOM 3085 N N . LEU B 1 77 ? -3.371 -3.23 -7.691 1 98.25 77 LEU B N 1
ATOM 3086 C CA . LEU B 1 77 ? -2.08 -2.682 -7.289 1 98.25 77 LEU B CA 1
ATOM 3087 C C . LEU B 1 77 ? -1.102 -3.799 -6.941 1 98.25 77 LEU B C 1
ATOM 3089 O O . LEU B 1 77 ? 0.11 -3.576 -6.895 1 98.25 77 LEU B O 1
ATOM 3093 N N . LEU B 1 78 ? -1.625 -4.992 -6.695 1 98.56 78 LEU B N 1
ATOM 3094 C CA . LEU B 1 78 ? -0.803 -6.109 -6.242 1 98.56 78 LEU B CA 1
ATOM 3095 C C . LEU B 1 78 ? -0.562 -7.102 -7.375 1 98.56 78 LEU B C 1
ATOM 3097 O O . LEU B 1 78 ? -0.149 -8.242 -7.129 1 98.56 78 LEU B O 1
ATOM 3101 N N . GLU B 1 79 ? -0.826 -6.68 -8.578 1 98.19 79 GLU B N 1
ATOM 3102 C CA . GLU B 1 79 ? -0.514 -7.496 -9.75 1 98.19 79 GLU B CA 1
ATOM 3103 C C . GLU B 1 79 ? 0.925 -7.273 -10.211 1 98.19 79 GLU B C 1
ATOM 3105 O O . GLU B 1 79 ? 1.351 -6.133 -10.406 1 98.19 79 GLU B O 1
ATOM 3110 N N . CYS B 1 80 ? 1.656 -8.273 -10.32 1 98.19 80 CYS B N 1
ATOM 3111 C CA . CYS B 1 80 ? 3.047 -8.195 -10.758 1 98.19 80 CYS B CA 1
ATOM 3112 C C . CYS B 1 80 ? 3.139 -7.777 -12.219 1 98.19 80 CYS B C 1
ATOM 3114 O O . CYS B 1 80 ? 2.432 -8.32 -13.07 1 98.19 80 CYS B O 1
ATOM 3116 N N . PRO B 1 81 ? 4.016 -6.879 -12.523 1 97.81 81 PRO B N 1
ATOM 3117 C CA . PRO B 1 81 ? 4.125 -6.398 -13.898 1 97.81 81 PRO B CA 1
ATOM 3118 C C . PRO B 1 81 ? 4.809 -7.402 -14.82 1 97.81 81 PRO B C 1
ATOM 3120 O O . PRO B 1 81 ? 4.785 -7.242 -16.047 1 97.81 81 PRO B O 1
ATOM 3123 N N . VAL B 1 82 ? 5.391 -8.422 -14.344 1 97.75 82 VAL B N 1
ATOM 3124 C CA . VAL B 1 82 ? 6.145 -9.375 -15.148 1 97.75 82 VAL B CA 1
ATOM 3125 C C . VAL B 1 82 ? 5.293 -10.625 -15.398 1 97.75 82 VAL B C 1
ATOM 3127 O O . VAL B 1 82 ? 4.969 -10.938 -16.547 1 97.75 82 VAL B O 1
ATOM 3130 N N . CYS B 1 83 ? 4.797 -11.289 -14.352 1 95.5 83 CYS B N 1
ATOM 3131 C CA . CYS B 1 83 ? 4.102 -12.562 -14.5 1 95.5 83 CYS B CA 1
ATOM 3132 C C . CYS B 1 83 ? 2.59 -12.359 -14.508 1 95.5 83 CYS B C 1
ATOM 3134 O O . CYS B 1 83 ? 1.835 -13.289 -14.789 1 95.5 83 CYS B O 1
ATOM 3136 N N . PHE B 1 84 ? 2.09 -11.164 -14.062 1 95.06 84 PHE B N 1
ATOM 3137 C CA . PHE B 1 84 ? 0.692 -10.75 -14.062 1 95.06 84 PHE B CA 1
ATOM 3138 C C . PHE B 1 84 ? -0.095 -11.508 -13 1 95.06 84 PHE B C 1
ATOM 3140 O O . PHE B 1 84 ? -1.326 -11.453 -12.977 1 95.06 84 PHE B O 1
ATOM 3147 N N . GLY B 1 85 ? 0.564 -12.227 -12.211 1 95.62 85 GLY B N 1
ATOM 3148 C CA . GLY B 1 85 ? -0.06 -12.805 -11.031 1 95.62 85 GLY B CA 1
ATOM 3149 C C . GLY B 1 85 ? -0.152 -11.844 -9.859 1 95.62 85 GLY B C 1
ATOM 3150 O O . GLY B 1 85 ? 0.401 -10.742 -9.914 1 95.62 85 GLY B O 1
ATOM 3151 N N . TYR B 1 86 ? -0.86 -12.297 -8.812 1 97.06 86 TYR B N 1
ATOM 3152 C CA . TYR B 1 86 ? -0.967 -11.461 -7.621 1 97.06 86 TYR B CA 1
ATOM 3153 C C . TYR B 1 86 ? 0.196 -11.727 -6.672 1 97.06 86 TYR B C 1
ATOM 3155 O O . TYR B 1 86 ? 0.463 -12.867 -6.305 1 97.06 86 TYR B O 1
ATOM 3163 N N . MET B 1 87 ? 0.856 -10.68 -6.324 1 97.75 87 MET B N 1
ATOM 3164 C CA . MET B 1 87 ? 2.068 -10.766 -5.516 1 97.75 87 MET B CA 1
ATOM 3165 C C . MET B 1 87 ? 1.744 -11.219 -4.094 1 97.75 87 MET B C 1
ATOM 3167 O O . MET B 1 87 ? 0.839 -10.68 -3.457 1 97.75 87 MET B O 1
ATOM 3171 N N . MET B 1 88 ? 2.467 -12.242 -3.637 1 96.62 88 MET B N 1
ATOM 3172 C CA . MET B 1 88 ? 2.438 -12.68 -2.244 1 96.62 88 MET B CA 1
ATOM 3173 C C . MET B 1 88 ? 3.691 -12.227 -1.504 1 96.62 88 MET B C 1
ATOM 3175 O O . MET B 1 88 ? 4.727 -11.977 -2.123 1 96.62 88 MET B O 1
ATOM 3179 N N . PRO B 1 89 ? 3.578 -12.156 -0.247 1 97.31 89 PRO B N 1
ATOM 3180 C CA . PRO B 1 89 ? 4.789 -11.805 0.498 1 97.31 89 PRO B CA 1
ATOM 3181 C C . PRO B 1 89 ? 5.914 -12.82 0.305 1 97.31 89 PRO B C 1
ATOM 3183 O O . PRO B 1 89 ? 5.652 -14.023 0.197 1 97.31 89 PRO B O 1
ATOM 3186 N N . PRO B 1 90 ? 7.129 -12.281 0.339 1 97.75 90 PRO B N 1
ATOM 3187 C CA . PRO B 1 90 ? 7.555 -10.883 0.396 1 97.75 90 PRO B CA 1
ATOM 3188 C C . PRO B 1 90 ? 7.32 -10.141 -0.918 1 97.75 90 PRO B C 1
ATOM 3190 O O . PRO B 1 90 ? 7.543 -10.703 -1.995 1 97.75 90 PRO B O 1
ATOM 3193 N N . ILE B 1 91 ? 6.84 -8.977 -0.862 1 98.5 91 ILE B N 1
ATOM 3194 C CA . ILE B 1 91 ? 6.641 -8.102 -2.016 1 98.5 91 ILE B CA 1
ATOM 3195 C C . ILE B 1 91 ? 7.84 -7.168 -2.17 1 98.5 91 ILE B C 1
ATOM 3197 O O . ILE B 1 91 ? 8.172 -6.426 -1.245 1 98.5 91 ILE B O 1
ATOM 3201 N N . MET B 1 92 ? 8.508 -7.207 -3.309 1 98.38 92 MET B N 1
ATOM 3202 C CA . MET B 1 92 ? 9.742 -6.461 -3.537 1 98.38 92 MET B CA 1
ATOM 3203 C C . MET B 1 92 ? 9.461 -5.176 -4.312 1 98.38 92 MET B C 1
ATOM 3205 O O . MET B 1 92 ? 8.406 -5.031 -4.922 1 98.38 92 MET B O 1
ATOM 3209 N N . GLN B 1 93 ? 10.422 -4.234 -4.238 1 97.88 93 GLN B N 1
ATOM 3210 C CA . GLN B 1 93 ? 10.297 -2.975 -4.961 1 97.88 93 GLN B CA 1
ATOM 3211 C C . GLN B 1 93 ? 11.664 -2.445 -5.383 1 97.88 93 GLN B C 1
ATOM 3213 O O . GLN B 1 93 ? 12.672 -2.715 -4.723 1 97.88 93 GLN B O 1
ATOM 3218 N N . CYS B 1 94 ? 11.719 -1.783 -6.469 1 97 94 CYS B N 1
ATOM 3219 C CA . CYS B 1 94 ? 12.953 -1.11 -6.867 1 97 94 CYS B CA 1
ATOM 3220 C C . CYS B 1 94 ? 13.133 0.199 -6.109 1 97 94 CYS B C 1
ATOM 3222 O O . CYS B 1 94 ? 12.242 0.606 -5.352 1 97 94 CYS B O 1
ATOM 3224 N N . SER B 1 95 ? 14.234 0.906 -6.285 1 95.88 95 SER B N 1
ATOM 3225 C CA . SER B 1 95 ? 14.578 2.111 -5.539 1 95.88 95 SER B CA 1
ATOM 3226 C C . SER B 1 95 ? 13.68 3.281 -5.938 1 95.88 95 SER B C 1
ATOM 3228 O O . SER B 1 95 ? 13.656 4.309 -5.254 1 95.88 95 SER B O 1
ATOM 3230 N N . ARG B 1 96 ? 12.93 3.098 -7.016 1 96.31 96 ARG B N 1
ATOM 3231 C CA . ARG B 1 96 ? 12.031 4.168 -7.453 1 96.31 96 ARG B CA 1
ATOM 3232 C C . ARG B 1 96 ? 10.578 3.838 -7.125 1 96.31 96 ARG B C 1
ATOM 3234 O O . ARG B 1 96 ? 9.672 4.574 -7.508 1 96.31 96 ARG B O 1
ATOM 3241 N N . GLY B 1 97 ? 10.352 2.678 -6.508 1 97.25 97 GLY B N 1
ATOM 3242 C CA . GLY B 1 97 ? 9.047 2.449 -5.898 1 97.25 97 GLY B CA 1
ATOM 3243 C C . GLY B 1 97 ? 8.172 1.509 -6.703 1 97.25 97 GLY B C 1
ATOM 3244 O O . GLY B 1 97 ? 6.984 1.351 -6.402 1 97.25 97 GLY B O 1
ATOM 3245 N N . HIS B 1 98 ? 8.672 0.808 -7.738 1 98.25 98 HIS B N 1
ATOM 3246 C CA . HIS B 1 98 ? 7.867 -0.122 -8.523 1 98.25 98 HIS B CA 1
ATOM 3247 C C . HIS B 1 98 ? 7.883 -1.519 -7.906 1 98.25 98 HIS B C 1
ATOM 3249 O O . HIS B 1 98 ? 8.953 -2.043 -7.582 1 98.25 98 HIS B O 1
ATOM 3255 N N . LEU B 1 99 ? 6.742 -2.133 -7.812 1 98.56 99 LEU B N 1
ATOM 3256 C CA . LEU B 1 99 ? 6.59 -3.414 -7.133 1 98.56 99 LEU B CA 1
ATOM 3257 C C . LEU B 1 99 ? 6.836 -4.57 -8.094 1 98.56 99 LEU B C 1
ATOM 3259 O O . LEU B 1 99 ? 6.66 -4.43 -9.305 1 98.56 99 LEU B O 1
ATOM 3263 N N . ILE B 1 100 ? 7.242 -5.695 -7.512 1 98.5 100 ILE B N 1
ATOM 3264 C CA . ILE B 1 100 ? 7.48 -6.941 -8.234 1 98.5 100 ILE B CA 1
ATOM 3265 C C . ILE B 1 100 ? 7.379 -8.125 -7.273 1 98.5 100 ILE B C 1
ATOM 3267 O O . ILE B 1 100 ? 7.707 -8 -6.09 1 98.5 100 ILE B O 1
ATOM 3271 N N . CYS B 1 101 ? 6.828 -9.188 -7.703 1 97.88 101 CYS B N 1
ATOM 3272 C CA . CYS B 1 101 ? 6.754 -10.344 -6.824 1 97.88 101 CYS B CA 1
ATOM 3273 C C . CYS B 1 101 ? 8.133 -10.953 -6.602 1 97.88 101 CYS B C 1
ATOM 3275 O O . CYS B 1 101 ? 9.055 -10.711 -7.383 1 97.88 101 CYS B O 1
ATOM 3277 N N . SER B 1 102 ? 8.289 -11.711 -5.578 1 97.12 102 SER B N 1
ATOM 3278 C CA . SER B 1 102 ? 9.578 -12.273 -5.188 1 97.12 102 SER B CA 1
ATOM 3279 C C . SER B 1 102 ? 10.102 -13.234 -6.254 1 97.12 102 SER B C 1
ATOM 3281 O O . SER B 1 102 ? 11.305 -13.25 -6.539 1 97.12 102 SER B O 1
ATOM 3283 N N . GLN B 1 103 ? 9.25 -14.016 -6.883 1 95.56 103 GLN B N 1
ATOM 3284 C CA . GLN B 1 103 ? 9.656 -14.984 -7.895 1 95.56 103 GLN B CA 1
ATOM 3285 C C . GLN B 1 103 ? 10.25 -14.281 -9.117 1 95.56 103 GLN B C 1
ATOM 3287 O O . GLN B 1 103 ? 11.305 -14.68 -9.617 1 95.56 103 GLN B O 1
ATOM 3292 N N . CYS B 1 104 ? 9.633 -13.266 -9.547 1 97.44 104 CYS B N 1
ATOM 3293 C CA . CYS B 1 104 ? 10.102 -12.531 -10.711 1 97.44 104 CYS B CA 1
ATOM 3294 C C . CYS B 1 104 ? 11.336 -11.695 -10.375 1 97.44 104 CYS B C 1
ATOM 3296 O O . CYS B 1 104 ? 12.219 -11.516 -11.219 1 97.44 104 CYS B O 1
ATOM 3298 N N . ARG B 1 105 ? 11.352 -11.195 -9.203 1 97.69 105 ARG B N 1
ATOM 3299 C CA . ARG B 1 105 ? 12.5 -10.414 -8.75 1 97.69 105 ARG B CA 1
ATOM 3300 C C . ARG B 1 105 ? 13.797 -11.203 -8.914 1 97.69 105 ARG B C 1
ATOM 3302 O O . ARG B 1 105 ? 14.828 -10.641 -9.289 1 97.69 105 ARG B O 1
ATOM 3309 N N . ASN B 1 106 ? 13.742 -12.445 -8.602 1 96.56 106 ASN B N 1
ATOM 3310 C CA . ASN B 1 106 ? 14.922 -13.305 -8.617 1 96.56 106 ASN B CA 1
ATOM 3311 C C . ASN B 1 106 ? 15.406 -13.562 -10.039 1 96.56 106 ASN B C 1
ATOM 3313 O O . ASN B 1 106 ? 16.547 -13.984 -10.25 1 96.56 106 ASN B O 1
ATOM 3317 N N . LYS B 1 107 ? 14.602 -13.273 -11.008 1 96.44 107 LYS B N 1
ATOM 3318 C CA . LYS B 1 107 ? 14.93 -13.555 -12.398 1 96.44 107 LYS B CA 1
ATOM 3319 C C . LYS B 1 107 ? 15.422 -12.305 -13.125 1 96.44 107 LYS B C 1
ATOM 3321 O O . LYS B 1 107 ? 15.867 -12.375 -14.266 1 96.44 107 LYS B O 1
ATOM 3326 N N . LEU B 1 108 ? 15.297 -11.109 -12.469 1 96.44 108 LEU B N 1
ATOM 3327 C CA . LEU B 1 108 ? 15.57 -9.852 -13.156 1 96.44 108 LEU B CA 1
ATOM 3328 C C . LEU B 1 108 ? 16.719 -9.102 -12.477 1 96.44 108 LEU B C 1
ATOM 3330 O O . LEU B 1 108 ? 16.844 -9.125 -11.25 1 96.44 108 LEU B O 1
ATOM 3334 N N . ASN B 1 109 ? 17.438 -8.328 -13.289 1 97 109 ASN B N 1
ATOM 3335 C CA . ASN B 1 109 ? 18.5 -7.461 -12.766 1 97 109 ASN B CA 1
ATOM 3336 C C . ASN B 1 109 ? 18.094 -5.988 -12.828 1 97 109 ASN B C 1
ATOM 3338 O O . ASN B 1 109 ? 18.688 -5.152 -12.148 1 97 109 ASN B O 1
ATOM 3342 N N . VAL B 1 110 ? 17.156 -5.746 -13.719 1 97.94 110 VAL B N 1
ATOM 3343 C CA . VAL B 1 110 ? 16.688 -4.371 -13.867 1 97.94 110 VAL B CA 1
ATOM 3344 C C . VAL B 1 110 ? 15.172 -4.324 -13.695 1 97.94 110 VAL B C 1
ATOM 3346 O O . VAL B 1 110 ? 14.477 -5.293 -14.008 1 97.94 110 VAL B O 1
ATOM 3349 N N . CYS B 1 111 ? 14.711 -3.232 -13.18 1 97.81 111 CYS B N 1
ATOM 3350 C CA . CYS B 1 111 ? 13.273 -3.049 -13.008 1 97.81 111 CYS B CA 1
ATOM 3351 C C . CYS B 1 111 ? 12.562 -3.031 -14.352 1 97.81 111 CYS B C 1
ATOM 3353 O O . CYS B 1 111 ? 12.938 -2.271 -15.25 1 97.81 111 CYS B O 1
ATOM 3355 N N . PRO B 1 112 ? 11.531 -3.779 -14.5 1 97.56 112 PRO B N 1
ATOM 3356 C CA . PRO B 1 112 ? 10.82 -3.855 -15.781 1 97.56 112 PRO B CA 1
ATOM 3357 C C . PRO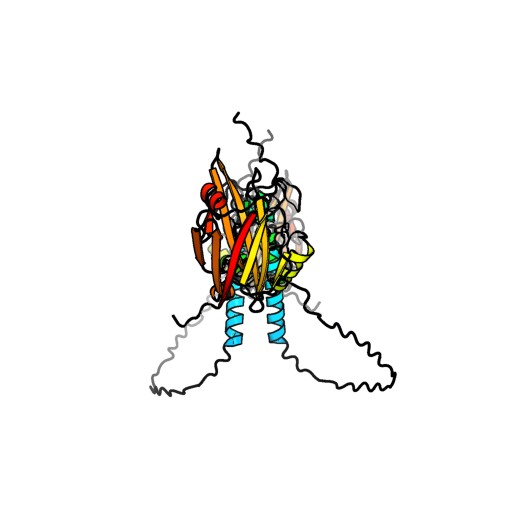 B 1 112 ? 10.039 -2.58 -16.109 1 97.56 112 PRO B C 1
ATOM 3359 O O . PRO B 1 112 ? 9.625 -2.381 -17.25 1 97.56 112 PRO B O 1
ATOM 3362 N N . VAL B 1 113 ? 9.859 -1.704 -15.18 1 97.38 113 VAL B N 1
ATOM 3363 C CA . VAL B 1 113 ? 9.023 -0.522 -15.359 1 97.38 113 VAL B CA 1
ATOM 3364 C C . VAL B 1 113 ? 9.898 0.695 -15.641 1 97.38 113 VAL B C 1
ATOM 3366 O O . VAL B 1 113 ? 9.68 1.416 -16.609 1 97.38 113 VAL B O 1
ATOM 3369 N N . CYS B 1 114 ? 11.039 0.905 -14.859 1 97.06 114 CYS B N 1
ATOM 3370 C CA . CYS B 1 114 ? 11.805 2.146 -14.953 1 97.06 114 CYS B CA 1
ATOM 3371 C C . CYS B 1 114 ? 13.242 1.87 -15.352 1 97.06 114 CYS B C 1
ATOM 3373 O O . CYS B 1 114 ? 14.031 2.801 -15.531 1 97.06 114 CYS B O 1
ATOM 3375 N N . ARG B 1 115 ? 13.711 0.634 -15.312 1 97.38 115 ARG B N 1
ATOM 3376 C CA . ARG B 1 115 ? 14.977 0.156 -15.859 1 97.38 115 ARG B CA 1
ATOM 3377 C C . ARG B 1 115 ? 16.141 0.481 -14.922 1 97.38 115 ARG B C 1
ATOM 3379 O O . ARG B 1 115 ? 17.297 0.378 -15.312 1 97.38 115 ARG B O 1
ATOM 3386 N N . VAL B 1 116 ? 15.891 0.868 -13.695 1 97.19 116 VAL B N 1
ATOM 3387 C CA . VAL B 1 116 ? 16.969 1.03 -12.727 1 97.19 116 VAL B CA 1
ATOM 3388 C C . VAL B 1 116 ? 17.406 -0.337 -12.203 1 97.19 116 VAL B C 1
ATOM 3390 O O . VAL B 1 116 ? 16.641 -1.3 -12.242 1 97.19 116 VAL B O 1
ATOM 3393 N N . PRO B 1 117 ? 18.625 -0.384 -11.742 1 97.25 117 PRO B N 1
ATOM 3394 C CA . PRO B 1 117 ? 19.047 -1.66 -11.156 1 97.25 117 PRO B CA 1
ATOM 3395 C C . PRO B 1 117 ? 18.172 -2.092 -9.984 1 97.25 117 PRO B C 1
ATOM 3397 O O . PRO B 1 117 ? 17.859 -1.274 -9.117 1 97.25 117 PRO B O 1
ATOM 3400 N N . MET B 1 118 ? 17.844 -3.377 -10.023 1 95.06 118 MET B N 1
ATOM 3401 C CA . MET B 1 118 ? 16.953 -3.867 -8.977 1 95.06 118 MET B CA 1
ATOM 3402 C C . MET B 1 118 ? 17.672 -3.928 -7.633 1 95.06 118 MET B C 1
ATOM 3404 O O . MET B 1 118 ? 18.844 -4.293 -7.57 1 95.06 118 MET B O 1
ATOM 3408 N N . SER B 1 119 ? 16.891 -3.477 -6.613 1 91.31 119 SER B N 1
ATOM 3409 C CA . SER B 1 119 ? 17.328 -3.627 -5.227 1 91.31 119 SER B CA 1
ATOM 3410 C C . SER B 1 119 ? 16.469 -4.637 -4.48 1 91.31 119 SER B C 1
ATOM 3412 O O . SER B 1 119 ? 15.516 -5.18 -5.043 1 91.31 119 SER B O 1
ATOM 3414 N N . ASN B 1 120 ? 16.891 -4.965 -3.283 1 91.56 120 ASN B N 1
ATOM 3415 C CA . ASN B 1 120 ? 16.141 -5.918 -2.479 1 91.56 120 ASN B CA 1
ATOM 3416 C C . ASN B 1 120 ? 15.344 -5.223 -1.375 1 91.56 120 ASN B C 1
ATOM 3418 O O . ASN B 1 120 ? 15.484 -5.559 -0.198 1 91.56 120 ASN B O 1
ATOM 3422 N N . ILE B 1 121 ? 14.547 -4.301 -1.811 1 96.5 121 ILE B N 1
ATOM 3423 C CA . ILE B 1 121 ? 13.711 -3.555 -0.876 1 96.5 121 ILE B CA 1
ATOM 3424 C C . ILE B 1 121 ? 12.352 -4.234 -0.745 1 96.5 121 ILE B C 1
ATOM 3426 O O . ILE B 1 121 ? 11.711 -4.555 -1.749 1 96.5 121 ILE B O 1
ATOM 3430 N N . ARG B 1 122 ? 11.953 -4.445 0.457 1 97.19 122 ARG B N 1
ATOM 3431 C CA . ARG B 1 122 ? 10.648 -5.055 0.72 1 97.19 122 ARG B CA 1
ATOM 3432 C C . ARG B 1 122 ? 9.594 -3.988 0.977 1 97.19 122 ARG B C 1
ATOM 3434 O O . ARG B 1 122 ? 9.852 -3.004 1.672 1 97.19 122 ARG B O 1
ATOM 3441 N N . ASN B 1 123 ? 8.445 -4.129 0.371 1 98.25 123 ASN B N 1
ATOM 3442 C CA . ASN B 1 123 ? 7.324 -3.232 0.625 1 98.25 123 ASN B CA 1
ATOM 3443 C C . ASN B 1 123 ? 6.383 -3.797 1.685 1 98.25 123 ASN B C 1
ATOM 3445 O O . ASN B 1 123 ? 5.363 -4.41 1.354 1 98.25 123 ASN B O 1
ATOM 3449 N N . LEU B 1 124 ? 6.715 -3.545 2.91 1 98.44 124 LEU B N 1
ATOM 3450 C CA . LEU B 1 124 ? 5.996 -4.098 4.051 1 98.44 124 LEU B CA 1
ATOM 3451 C C . LEU B 1 124 ? 4.559 -3.588 4.086 1 98.44 124 LEU B C 1
ATOM 3453 O O . LEU B 1 124 ? 3.641 -4.332 4.441 1 98.44 124 LEU B O 1
ATOM 3457 N N . ALA B 1 125 ? 4.406 -2.355 3.729 1 98.69 125 ALA B N 1
ATOM 3458 C CA . ALA B 1 125 ? 3.082 -1.745 3.787 1 98.69 125 ALA B CA 1
ATOM 3459 C C . ALA B 1 125 ? 2.113 -2.441 2.834 1 98.69 125 ALA B C 1
ATOM 3461 O O . ALA B 1 125 ? 0.978 -2.746 3.207 1 98.69 125 ALA B O 1
ATOM 3462 N N . MET B 1 126 ? 2.543 -2.789 1.665 1 98.69 126 MET B N 1
ATOM 3463 C CA . MET B 1 126 ? 1.671 -3.432 0.687 1 98.69 126 MET B CA 1
ATOM 3464 C C . MET B 1 126 ? 1.385 -4.879 1.08 1 98.69 126 MET B C 1
ATOM 3466 O O . MET B 1 126 ? 0.329 -5.418 0.747 1 98.69 126 MET B O 1
ATOM 3470 N N . GLU B 1 127 ? 2.35 -5.496 1.754 1 98.56 127 GLU B N 1
ATOM 3471 C CA . GLU B 1 127 ? 2.053 -6.812 2.316 1 98.56 127 GLU B CA 1
ATOM 3472 C C . GLU B 1 127 ? 0.89 -6.742 3.301 1 98.56 127 GLU B C 1
ATOM 3474 O O . GLU B 1 127 ? 0.028 -7.621 3.316 1 98.56 127 GLU B O 1
ATOM 3479 N N . LYS B 1 128 ? 0.887 -5.695 4.105 1 98.38 128 LYS B N 1
ATOM 3480 C CA . LYS B 1 128 ? -0.204 -5.508 5.059 1 98.38 128 LYS B CA 1
ATOM 3481 C C . LYS B 1 128 ? -1.513 -5.191 4.34 1 98.38 128 LYS B C 1
ATOM 3483 O O . LYS B 1 128 ? -2.574 -5.684 4.727 1 98.38 128 LYS B O 1
ATOM 3488 N N . VAL B 1 129 ? -1.43 -4.367 3.332 1 98.31 129 VAL B N 1
ATOM 3489 C CA . VAL B 1 129 ? -2.617 -4.086 2.531 1 98.31 129 VAL B CA 1
ATOM 3490 C C . VAL B 1 129 ? -3.199 -5.391 1.994 1 98.31 129 VAL B C 1
ATOM 3492 O O . VAL B 1 129 ? -4.391 -5.664 2.164 1 98.31 129 VAL B O 1
ATOM 3495 N N . GLY B 1 130 ? -2.334 -6.203 1.378 1 97.88 130 GLY B N 1
ATOM 3496 C CA . GLY B 1 130 ? -2.768 -7.457 0.78 1 97.88 130 GLY B CA 1
ATOM 3497 C C . GLY B 1 130 ? -3.359 -8.422 1.785 1 97.88 130 GLY B C 1
ATOM 3498 O O . GLY B 1 130 ? -4.199 -9.258 1.435 1 97.88 130 GLY B O 1
ATOM 3499 N N . SER B 1 131 ? -2.92 -8.352 3.014 1 97.38 131 SER B N 1
ATOM 3500 C CA . SER B 1 131 ? -3.375 -9.273 4.051 1 97.38 131 SER B CA 1
ATOM 3501 C C . SER B 1 131 ? -4.859 -9.086 4.348 1 97.38 131 SER B C 1
ATOM 3503 O O . SER B 1 131 ? -5.488 -9.953 4.957 1 97.38 131 SER B O 1
ATOM 3505 N N . LYS B 1 132 ? -5.438 -7.957 3.926 1 95.69 132 LYS B N 1
ATOM 3506 C CA . LYS B 1 132 ? -6.848 -7.691 4.195 1 95.69 132 LYS B CA 1
ATOM 3507 C C . LYS B 1 132 ? -7.695 -7.891 2.939 1 95.69 132 LYS B C 1
ATOM 3509 O O . LYS B 1 132 ? -8.898 -7.625 2.945 1 95.69 132 LYS B O 1
ATOM 3514 N N . LEU B 1 133 ? -7.121 -8.359 1.917 1 96 133 LEU B N 1
ATOM 3515 C CA . LEU B 1 133 ? -7.812 -8.523 0.644 1 96 133 LEU B CA 1
ATOM 3516 C C . LEU B 1 133 ? -8 -10.008 0.322 1 96 133 LEU B C 1
ATOM 3518 O O . LEU B 1 133 ? -7.469 -10.867 1.021 1 96 133 LEU B O 1
ATOM 3522 N N . ILE B 1 134 ? -8.805 -10.195 -0.611 1 96.19 134 ILE B N 1
ATOM 3523 C CA . ILE B 1 134 ? -9.016 -11.531 -1.173 1 96.19 134 ILE B CA 1
ATOM 3524 C C . ILE B 1 134 ? -8.656 -11.523 -2.658 1 96.19 134 ILE B C 1
ATOM 3526 O O . ILE B 1 134 ? -8.945 -10.555 -3.367 1 96.19 134 ILE B O 1
ATOM 3530 N N . PHE B 1 135 ? -8.094 -12.562 -3.074 1 97.25 135 PHE B N 1
ATOM 3531 C CA . PHE B 1 135 ? -7.555 -12.656 -4.43 1 97.25 135 PHE B CA 1
ATOM 3532 C C . PHE B 1 135 ? -8.156 -13.852 -5.168 1 97.25 135 PHE B C 1
ATOM 3534 O O . PHE B 1 135 ? -8.43 -14.883 -4.562 1 97.25 135 PHE B O 1
ATOM 3541 N N . PRO B 1 136 ? -8.336 -13.68 -6.438 1 95.75 136 PRO B N 1
ATOM 3542 C CA . PRO B 1 136 ? -8.742 -14.859 -7.211 1 95.75 136 PRO B CA 1
ATOM 3543 C C . PRO B 1 136 ? -7.648 -15.922 -7.293 1 95.75 136 PRO 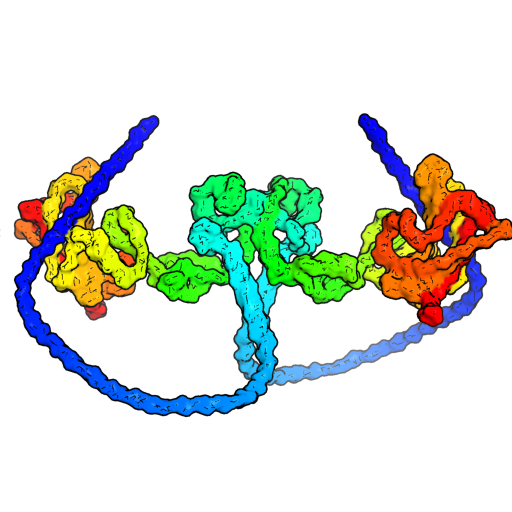B C 1
ATOM 3545 O O . PRO B 1 136 ? -6.461 -15.594 -7.258 1 95.75 136 PRO B O 1
ATOM 3548 N N . CYS B 1 137 ? -8.031 -17.141 -7.332 1 95.88 137 CYS B N 1
ATOM 3549 C CA . CYS B 1 137 ? -7.113 -18.234 -7.602 1 95.88 137 CYS B CA 1
ATOM 3550 C C . CYS B 1 137 ? -6.355 -18 -8.898 1 95.88 137 CYS B C 1
ATOM 3552 O O . CYS B 1 137 ? -6.91 -17.469 -9.867 1 95.88 137 CYS B O 1
ATOM 3554 N N . LYS B 1 138 ? -5.125 -18.391 -8.93 1 94.12 138 LYS B N 1
ATOM 3555 C CA . LYS B 1 138 ? -4.328 -18.203 -10.141 1 94.12 138 LYS B CA 1
ATOM 3556 C C . LYS B 1 138 ? -4.902 -19.016 -11.305 1 94.12 138 LYS B C 1
ATOM 3558 O O . LYS B 1 138 ? -4.602 -18.719 -12.469 1 94.12 138 LYS B O 1
ATOM 3563 N N . HIS B 1 139 ? -5.773 -20.016 -11.023 1 93.19 139 HIS B N 1
ATOM 3564 C CA . HIS B 1 139 ? -6.395 -20.844 -12.047 1 93.19 139 HIS B CA 1
ATOM 3565 C C . HIS B 1 139 ? -7.809 -20.375 -12.367 1 93.19 139 HIS B C 1
ATOM 3567 O O . HIS B 1 139 ? -8.641 -21.156 -12.828 1 93.19 139 HIS B O 1
ATOM 3573 N N . ALA B 1 140 ? -8.039 -19.141 -12.016 1 92.75 140 ALA B N 1
ATOM 3574 C CA . ALA B 1 140 ? -9.344 -18.562 -12.312 1 92.75 140 ALA B CA 1
ATOM 3575 C C . ALA B 1 140 ? -9.641 -18.625 -13.812 1 92.75 140 ALA B C 1
ATOM 3577 O O . ALA B 1 140 ? -10.781 -18.875 -14.219 1 92.75 140 ALA B O 1
ATOM 3578 N N . CYS B 1 141 ? -8.672 -18.438 -14.625 1 88.88 141 CYS B N 1
ATOM 3579 C CA . CYS B 1 141 ? -8.844 -18.453 -16.078 1 88.88 141 CYS B CA 1
ATOM 3580 C C . CYS B 1 141 ? -9.219 -19.844 -16.562 1 88.88 141 CYS B C 1
ATOM 3582 O O . CYS B 1 141 ? -9.711 -20.016 -17.672 1 88.88 141 CYS B O 1
ATOM 3584 N N . TYR B 1 142 ? -8.969 -20.844 -15.789 1 87.88 142 TYR B N 1
ATOM 3585 C CA . TYR B 1 142 ? -9.312 -22.219 -16.141 1 87.88 142 TYR B CA 1
ATOM 3586 C C . TYR B 1 142 ? -10.648 -22.609 -15.523 1 87.88 142 TYR B C 1
ATOM 3588 O O . TYR B 1 142 ? -11.07 -23.766 -15.625 1 87.88 142 TYR B O 1
ATOM 3596 N N . GLY B 1 143 ? -11.211 -21.594 -14.75 1 89.62 143 GLY B N 1
ATOM 3597 C CA . GLY B 1 143 ? -12.57 -21.844 -14.297 1 89.62 143 GLY B CA 1
ATOM 3598 C C . GLY B 1 143 ? -12.727 -21.797 -12.789 1 89.62 143 GLY B C 1
ATOM 3599 O O . GLY B 1 143 ? -13.836 -21.844 -12.266 1 89.62 143 GLY B O 1
ATOM 3600 N N . CYS B 1 144 ? -11.594 -21.734 -12.07 1 93.5 144 CYS B N 1
ATOM 3601 C CA . CYS B 1 144 ? -11.711 -21.672 -10.617 1 93.5 144 CYS B CA 1
ATOM 3602 C C . CYS B 1 144 ? -12.344 -20.359 -10.172 1 93.5 144 CYS B C 1
ATOM 3604 O O . CYS B 1 144 ? -11.914 -19.297 -10.594 1 93.5 144 CYS B O 1
ATOM 3606 N N . ARG B 1 145 ? -13.281 -20.375 -9.266 1 95.62 145 ARG B N 1
ATOM 3607 C CA . ARG B 1 145 ? -14 -19.172 -8.852 1 95.62 145 ARG B CA 1
ATOM 3608 C C . ARG B 1 145 ? -13.719 -18.828 -7.395 1 95.62 145 ARG B C 1
ATOM 3610 O O . ARG B 1 145 ? -14.312 -17.906 -6.84 1 95.62 145 ARG B O 1
ATOM 3617 N N . VAL B 1 146 ? -12.828 -19.516 -6.805 1 95.81 146 VAL B N 1
ATOM 3618 C CA . VAL B 1 146 ? -12.547 -19.312 -5.387 1 95.81 146 VAL B CA 1
ATOM 3619 C C . VAL B 1 146 ? -11.719 -18.047 -5.191 1 95.81 146 VAL B C 1
ATOM 3621 O O . VAL B 1 146 ? -10.82 -17.766 -5.984 1 95.81 146 VAL B O 1
ATOM 3624 N N . ARG B 1 147 ? -12.047 -17.297 -4.227 1 96.25 147 ARG B N 1
ATOM 3625 C CA . ARG B 1 147 ? -11.273 -16.156 -3.771 1 96.25 147 ARG B CA 1
ATOM 3626 C C . ARG B 1 147 ? -10.617 -16.438 -2.426 1 96.25 147 ARG B C 1
ATOM 3628 O O . ARG B 1 147 ? -11.219 -17.047 -1.547 1 96.25 147 ARG B O 1
ATOM 3635 N N . LEU B 1 148 ? -9.383 -16.031 -2.357 1 96.94 148 LEU B N 1
ATOM 3636 C CA . LEU B 1 148 ? -8.578 -16.547 -1.251 1 96.94 148 LEU B CA 1
ATOM 3637 C C . LEU B 1 148 ? -7.785 -15.414 -0.595 1 96.94 148 LEU B C 1
ATOM 3639 O O . LEU B 1 148 ? -7.355 -14.477 -1.271 1 96.94 148 LEU B O 1
ATOM 3643 N N . SER B 1 149 ? -7.613 -15.57 0.723 1 96.5 149 SER B N 1
ATOM 3644 C CA . SER B 1 149 ? -6.656 -14.742 1.449 1 96.5 149 SER B CA 1
ATOM 3645 C C . SER B 1 149 ? -5.223 -15.211 1.213 1 96.5 149 SER B C 1
ATOM 3647 O O . SER B 1 149 ? -5.004 -16.281 0.649 1 96.5 149 SER B O 1
ATOM 3649 N N . TYR B 1 150 ? -4.25 -14.43 1.641 1 94.88 150 TYR B N 1
ATOM 3650 C CA . TYR B 1 150 ? -2.84 -14.789 1.523 1 94.88 150 TYR B CA 1
ATOM 3651 C C . TYR B 1 150 ? -2.566 -16.141 2.16 1 94.88 150 TYR B C 1
ATOM 3653 O O . TYR B 1 150 ? -1.835 -16.969 1.601 1 94.88 150 TYR B O 1
ATOM 3661 N N . SER B 1 151 ? -3.133 -16.359 3.264 1 93.62 151 SER B N 1
ATOM 3662 C CA . SER B 1 151 ? -2.85 -17.547 4.051 1 93.62 151 SER B CA 1
ATOM 3663 C C . SER B 1 151 ? -3.359 -18.812 3.354 1 93.62 151 SER B C 1
ATOM 3665 O O . SER B 1 151 ? -2.777 -19.891 3.5 1 93.62 151 SER B O 1
ATOM 3667 N N . ASP B 1 152 ? -4.367 -18.656 2.523 1 95.75 152 ASP B N 1
ATOM 3668 C CA . ASP B 1 152 ? -5.035 -19.828 1.957 1 95.75 152 ASP B CA 1
ATOM 3669 C C . ASP B 1 152 ? -4.641 -20.031 0.494 1 95.75 152 ASP B C 1
ATOM 3671 O O . ASP B 1 152 ? -4.828 -21.109 -0.061 1 95.75 152 ASP B O 1
ATOM 3675 N N . LYS B 1 153 ? -4.152 -19.016 -0.038 1 95.88 153 LYS B N 1
ATOM 3676 C CA . LYS B 1 153 ? -4.004 -18.984 -1.489 1 95.88 153 LYS B CA 1
ATOM 3677 C C . LYS B 1 153 ? -3.055 -20.062 -1.976 1 95.88 153 LYS B C 1
ATOM 3679 O O . LYS B 1 153 ? -3.398 -20.844 -2.875 1 95.88 153 LYS B O 1
ATOM 3684 N N . LYS B 1 154 ? -1.885 -20.141 -1.38 1 92.06 154 LYS B N 1
ATOM 3685 C CA . LYS B 1 154 ? -0.883 -21.125 -1.807 1 92.06 154 LYS B CA 1
ATOM 3686 C C . LYS B 1 154 ? -1.416 -22.547 -1.688 1 92.06 154 LYS B C 1
ATOM 3688 O O . LYS B 1 154 ? -1.323 -23.328 -2.635 1 92.06 154 LYS B O 1
ATOM 3693 N N . ALA B 1 155 ? -1.969 -22.891 -0.568 1 92.62 155 ALA B N 1
ATOM 3694 C CA . ALA B 1 155 ? -2.492 -24.234 -0.32 1 92.62 155 ALA B CA 1
ATOM 3695 C C . ALA B 1 155 ? -3.588 -24.594 -1.322 1 92.62 155 ALA B C 1
ATOM 3697 O O . ALA B 1 155 ? -3.586 -25.688 -1.889 1 92.62 155 ALA B O 1
ATOM 3698 N N . HIS B 1 156 ? -4.465 -23.703 -1.539 1 94.31 156 HIS B N 1
ATOM 3699 C CA . HIS B 1 156 ? -5.547 -23.953 -2.484 1 94.31 156 HIS B CA 1
ATOM 3700 C C . HIS B 1 156 ? -5.012 -24.156 -3.896 1 94.31 156 HIS B C 1
ATOM 3702 O O . HIS B 1 156 ? -5.414 -25.094 -4.586 1 94.31 156 HIS B O 1
ATOM 3708 N N . GLU B 1 157 ? -4.137 -23.281 -4.27 1 92.94 157 GLU B N 1
ATOM 3709 C CA . GLU B 1 157 ? -3.662 -23.297 -5.652 1 92.94 157 GLU B CA 1
ATOM 3710 C C . GLU B 1 157 ? -2.865 -24.562 -5.953 1 92.94 157 GLU B C 1
ATOM 3712 O O . GLU B 1 157 ? -2.846 -25.031 -7.094 1 92.94 157 GLU B O 1
ATOM 3717 N N . GLU B 1 158 ? -2.227 -25.125 -4.945 1 86.94 158 GLU B N 1
ATOM 3718 C CA . GLU B 1 158 ? -1.482 -26.359 -5.102 1 86.94 158 GLU B CA 1
ATOM 3719 C C . GLU B 1 158 ? -2.424 -27.547 -5.332 1 86.94 158 GLU B C 1
ATOM 3721 O O . GLU B 1 158 ? -2.082 -28.484 -6.043 1 86.94 158 GLU B O 1
ATOM 3726 N N . ASP B 1 159 ? -3.619 -27.438 -4.828 1 84.38 159 ASP B N 1
ATOM 3727 C CA . ASP B 1 159 ? -4.551 -28.562 -4.898 1 84.38 159 ASP B CA 1
ATOM 3728 C C . ASP B 1 159 ? -5.785 -28.203 -5.719 1 84.38 159 ASP B C 1
ATOM 3730 O O . ASP B 1 159 ? -6.805 -28.891 -5.648 1 84.38 159 ASP B O 1
ATOM 3734 N N . CYS B 1 160 ? -5.715 -27.172 -6.41 1 89 160 CYS B N 1
ATOM 3735 C CA . CYS B 1 160 ? -6.875 -26.688 -7.148 1 89 160 CYS B CA 1
ATOM 3736 C C . CYS B 1 160 ? -7.254 -27.656 -8.266 1 89 160 CYS B C 1
ATOM 3738 O O . CYS B 1 160 ? -6.395 -28.094 -9.039 1 89 160 CYS B O 1
ATOM 3740 N N . GLU B 1 161 ? -8.43 -27.922 -8.352 1 83.56 161 GLU B N 1
ATOM 3741 C CA . GLU B 1 161 ? -8.938 -28.844 -9.359 1 83.56 161 GLU B CA 1
ATOM 3742 C C . GLU B 1 161 ? -8.844 -28.25 -10.758 1 83.56 161 GLU B C 1
ATOM 3744 O O . GLU B 1 161 ? -8.883 -28.984 -11.75 1 83.56 161 GLU B O 1
ATOM 3749 N N . PHE B 1 162 ? -8.703 -26.922 -10.797 1 88.56 162 PHE B N 1
ATOM 3750 C CA . PHE B 1 162 ? -8.672 -26.25 -12.094 1 88.56 162 PHE B CA 1
ATOM 3751 C C . PHE B 1 162 ? -7.242 -26.031 -12.562 1 88.56 162 PHE B C 1
ATOM 3753 O O . PHE B 1 162 ? -7.008 -25.453 -13.625 1 88.56 162 PHE B O 1
ATOM 3760 N N . ARG B 1 163 ? -6.328 -26.422 -11.719 1 90.56 163 ARG B N 1
ATOM 3761 C CA . ARG B 1 163 ? -4.93 -26.328 -12.133 1 90.56 163 ARG B CA 1
ATOM 3762 C C . ARG B 1 163 ? -4.699 -27.078 -13.438 1 90.56 163 ARG B C 1
ATOM 3764 O O . ARG B 1 163 ? -5.16 -28.203 -13.602 1 90.56 163 ARG B O 1
ATOM 3771 N N . PRO B 1 164 ? -4.004 -26.406 -14.383 1 90.31 164 PRO B N 1
ATOM 3772 C CA . PRO B 1 164 ? -3.77 -27.078 -15.664 1 90.31 164 PRO B CA 1
ATOM 3773 C C . PRO B 1 164 ? -2.857 -28.297 -15.531 1 90.31 164 PRO B C 1
ATOM 3775 O O . PRO B 1 164 ? -2.07 -28.391 -14.586 1 90.31 164 PRO B O 1
ATOM 3778 N N . TYR B 1 165 ? -3.055 -29.203 -16.422 1 88.94 165 TYR B N 1
ATOM 3779 C CA . TYR B 1 165 ? -2.211 -30.391 -16.516 1 88.94 165 TYR B CA 1
ATOM 3780 C C . TYR B 1 165 ? -1.042 -30.172 -17.469 1 88.94 165 TYR B C 1
ATOM 3782 O O . TYR B 1 165 ? -1.167 -29.422 -18.438 1 88.94 165 TYR B O 1
ATOM 3790 N N . PHE B 1 166 ? 0.026 -30.766 -17.125 1 88.12 166 PHE B N 1
ATOM 3791 C CA . PHE B 1 166 ? 1.176 -30.781 -18.016 1 88.12 166 PHE B CA 1
ATOM 3792 C C . PHE B 1 166 ? 1.151 -32 -18.922 1 88.12 166 PHE B C 1
ATOM 3794 O O . PHE B 1 166 ? 0.512 -33 -18.594 1 88.12 166 PHE B O 1
ATOM 3801 N N . CYS B 1 167 ? 1.795 -31.812 -20.109 1 89.25 167 CYS B N 1
ATOM 3802 C CA . CYS B 1 167 ? 1.934 -32.969 -20.984 1 89.25 167 CYS B CA 1
ATOM 3803 C C . CYS B 1 167 ? 2.666 -34.094 -20.297 1 89.25 167 CYS B C 1
ATOM 3805 O O . CYS B 1 167 ? 3.791 -33.938 -19.812 1 89.25 167 CYS B O 1
ATOM 3807 N N . PRO B 1 168 ? 2.018 -35.188 -20.141 1 86 168 PRO B N 1
ATOM 3808 C CA . PRO B 1 168 ? 2.662 -36.281 -19.422 1 86 168 PRO B CA 1
ATOM 3809 C C . PRO B 1 168 ? 3.689 -37.031 -20.281 1 86 168 PRO B C 1
ATOM 3811 O O . PRO B 1 168 ? 4.262 -38.031 -19.844 1 86 168 PRO B O 1
ATOM 3814 N N . TYR B 1 169 ? 4.02 -36.531 -21.422 1 85.19 169 TYR B N 1
ATOM 3815 C CA . TYR B 1 169 ? 5.004 -37.188 -22.281 1 85.19 169 TYR B CA 1
ATOM 3816 C C . TYR B 1 169 ? 6.387 -37.156 -21.641 1 85.19 169 TYR B C 1
ATOM 3818 O O . TYR B 1 169 ? 6.793 -36.156 -21.062 1 85.19 169 TYR B O 1
ATOM 3826 N N . PRO B 1 170 ? 7.043 -38.281 -21.562 1 72.75 170 PRO B N 1
ATOM 3827 C CA . PRO B 1 170 ? 8.32 -38.375 -20.859 1 72.75 170 PRO B CA 1
ATOM 3828 C C . PRO B 1 170 ? 9.383 -37.438 -21.422 1 72.75 170 PRO B C 1
ATOM 3830 O O . PRO B 1 170 ? 10.375 -37.156 -20.75 1 72.75 170 PRO B O 1
ATOM 3833 N N . ASP B 1 171 ? 9.125 -36.781 -22.516 1 63.62 171 ASP B N 1
ATOM 3834 C CA . ASP B 1 171 ? 10.141 -35.875 -23.047 1 63.62 171 ASP B CA 1
ATOM 3835 C C . ASP B 1 171 ? 10.07 -34.531 -22.375 1 63.62 171 ASP B C 1
ATOM 3837 O O . ASP B 1 171 ? 8.984 -34 -22.156 1 63.62 171 ASP B O 1
ATOM 3841 N N . GLU B 1 172 ? 11.031 -34.25 -21.484 1 63.16 172 GLU B N 1
ATOM 3842 C CA . GLU B 1 172 ? 11.094 -33 -20.719 1 63.16 172 GLU B CA 1
ATOM 3843 C C . GLU B 1 172 ? 11 -31.781 -21.641 1 63.16 172 GLU B C 1
ATOM 3845 O O . GLU B 1 172 ? 10.93 -30.641 -21.156 1 63.16 172 GLU B O 1
ATOM 3850 N N . LYS B 1 173 ? 10.664 -32.125 -22.953 1 71.19 173 LYS B N 1
ATOM 3851 C CA . LYS B 1 173 ? 10.797 -30.969 -23.812 1 71.19 173 LYS B CA 1
ATOM 3852 C C . LYS B 1 173 ? 9.438 -30.344 -24.094 1 71.19 173 LYS B C 1
ATOM 3854 O O . LYS B 1 173 ? 9.352 -29.172 -24.469 1 71.19 173 LYS B O 1
ATOM 3859 N N . CYS B 1 174 ? 8.336 -31.156 -23.797 1 85.69 174 CYS B N 1
ATOM 3860 C CA . CYS B 1 174 ? 7.043 -30.594 -24.172 1 85.69 174 CYS B CA 1
ATOM 3861 C C . CYS B 1 174 ? 6.555 -29.609 -23.094 1 85.69 174 CYS B C 1
ATOM 3863 O O . CYS B 1 174 ? 6.453 -29.969 -21.922 1 85.69 174 CYS B O 1
ATOM 3865 N N . VAL B 1 175 ? 6.262 -28.438 -23.453 1 87.44 175 VAL B N 1
ATOM 3866 C CA . VAL B 1 175 ? 5.922 -27.391 -22.5 1 87.44 175 VAL B CA 1
ATOM 3867 C C . VAL B 1 175 ? 4.414 -27.141 -22.516 1 87.44 175 VAL B C 1
ATOM 3869 O O . VAL B 1 175 ? 3.928 -26.172 -21.922 1 87.44 175 VAL B O 1
ATOM 3872 N N . TRP B 1 176 ? 3.684 -28 -23.109 1 89.88 176 TRP B N 1
ATOM 3873 C CA . TRP B 1 176 ? 2.24 -27.812 -23.219 1 89.88 176 TRP B CA 1
ATOM 3874 C C . TRP B 1 176 ? 1.583 -27.891 -21.844 1 89.88 176 TRP B C 1
ATOM 3876 O O . TRP B 1 176 ? 1.958 -28.734 -21.016 1 89.88 176 TRP B O 1
ATOM 3886 N N . GLN B 1 177 ? 0.631 -27.031 -21.594 1 89.06 177 GLN B N 1
ATOM 3887 C CA . GLN B 1 177 ? -0.234 -27.062 -20.422 1 89.06 177 GLN B CA 1
ATOM 3888 C C . GLN B 1 177 ? -1.683 -26.766 -20.797 1 89.06 177 GLN B C 1
ATOM 3890 O O . GLN B 1 177 ? -1.944 -25.938 -21.688 1 89.06 177 GLN B O 1
ATOM 3895 N N . GLY B 1 178 ? -2.639 -27.5 -20.125 1 89.75 178 GLY B N 1
ATOM 3896 C CA . GLY B 1 178 ? -4.043 -27.281 -20.438 1 89.75 178 GLY B CA 1
ATOM 3897 C C . GLY B 1 178 ? -4.977 -28.031 -19.5 1 89.75 178 GLY B C 1
ATOM 3898 O O . GLY B 1 178 ? -4.531 -28.656 -18.531 1 89.75 178 GLY B O 1
ATOM 3899 N N . ALA B 1 179 ? -6.281 -27.891 -19.859 1 88.38 179 ALA B N 1
ATOM 3900 C CA . ALA B 1 179 ? -7.297 -28.578 -19.062 1 88.38 179 ALA B CA 1
ATOM 3901 C C . ALA B 1 179 ? -7.223 -30.094 -19.266 1 88.38 179 ALA B C 1
ATOM 3903 O O . ALA B 1 179 ? -6.727 -30.562 -20.297 1 88.38 179 ALA B O 1
ATOM 3904 N N . LEU B 1 180 ? -7.734 -30.797 -18.312 1 89.5 180 LEU B N 1
ATOM 3905 C CA . LEU B 1 180 ? -7.715 -32.25 -18.344 1 89.5 180 LEU B CA 1
ATOM 3906 C C . LEU B 1 180 ? -8.359 -32.781 -19.625 1 89.5 180 LEU B C 1
ATOM 3908 O O . LEU B 1 180 ? -7.832 -33.688 -20.281 1 89.5 180 LEU B O 1
ATOM 3912 N N . LYS B 1 181 ? -9.438 -32.156 -20.016 1 89 181 LYS B N 1
ATOM 3913 C CA . LYS B 1 181 ? -10.211 -32.594 -21.172 1 89 181 LYS B CA 1
ATOM 3914 C C . LYS B 1 181 ? -9.383 -32.469 -22.453 1 89 181 LYS B C 1
ATOM 3916 O O . LYS B 1 181 ? -9.672 -33.156 -23.453 1 89 181 LYS B O 1
ATOM 3921 N N . ASP B 1 182 ? -8.297 -31.688 -22.422 1 92.44 182 ASP B N 1
ATOM 3922 C CA . ASP B 1 182 ? -7.512 -31.422 -23.625 1 92.44 182 ASP B CA 1
ATOM 3923 C C . ASP B 1 182 ? -6.23 -32.25 -23.641 1 92.44 182 ASP B C 1
ATOM 3925 O O . ASP B 1 182 ? -5.504 -32.25 -24.641 1 92.44 182 ASP B O 1
ATOM 3929 N N . VAL B 1 183 ? -5.949 -32.938 -22.625 1 92.88 183 VAL B N 1
ATOM 3930 C CA . VAL B 1 183 ? -4.676 -33.625 -22.484 1 92.88 183 VAL B CA 1
ATOM 3931 C C . VAL B 1 183 ? -4.578 -34.719 -23.531 1 92.88 183 VAL B C 1
ATOM 3933 O O . VAL B 1 183 ? -3.582 -34.812 -24.266 1 92.88 183 VAL B O 1
ATOM 3936 N N . TYR B 1 184 ? -5.602 -35.594 -23.594 1 93.5 184 TYR B N 1
ATOM 3937 C CA . TYR B 1 184 ? -5.586 -36.688 -24.531 1 93.5 184 TYR B CA 1
ATOM 3938 C C . TYR B 1 184 ? -5.434 -36.188 -25.969 1 93.5 184 TYR B C 1
ATOM 3940 O O . TYR B 1 184 ? -4.609 -36.719 -26.734 1 93.5 184 TYR B O 1
ATOM 3948 N N . LYS B 1 185 ? -6.227 -35.219 -26.297 1 93 185 LYS B N 1
ATOM 3949 C CA . LYS B 1 185 ? -6.164 -34.656 -27.641 1 93 185 LYS B CA 1
ATOM 3950 C C . LYS B 1 185 ? -4.766 -34.125 -27.953 1 93 185 LYS B C 1
ATOM 3952 O O . LYS B 1 185 ? -4.227 -34.375 -29.031 1 93 185 LYS B O 1
ATOM 3957 N N . HIS B 1 186 ? -4.145 -33.406 -27.062 1 93 186 HIS B N 1
ATOM 3958 C CA . HIS B 1 186 ? -2.785 -32.906 -27.234 1 93 186 HIS B CA 1
ATOM 3959 C C . HIS B 1 186 ? -1.805 -34.062 -27.469 1 93 186 HIS B C 1
ATOM 3961 O O . HIS B 1 186 ? -0.983 -34 -28.391 1 93 186 HIS B O 1
ATOM 3967 N N . PHE B 1 187 ? -1.995 -35.031 -26.594 1 89.81 187 PHE B N 1
ATOM 3968 C CA . PHE B 1 187 ? -1.055 -36.156 -26.609 1 89.81 187 PHE B CA 1
ATOM 3969 C C . PHE B 1 187 ? -1.069 -36.844 -27.969 1 89.81 187 PHE B C 1
ATOM 3971 O O . PHE B 1 187 ? -0.014 -37.094 -28.547 1 89.81 187 PHE B O 1
ATOM 3978 N N . VAL B 1 188 ? -2.193 -37.156 -28.5 1 89.38 188 VAL B N 1
ATOM 3979 C CA . VAL B 1 188 ? -2.328 -37.906 -29.734 1 89.38 188 VAL B CA 1
ATOM 3980 C C . VAL B 1 188 ? -2.021 -37.031 -30.938 1 89.38 188 VAL B C 1
ATOM 3982 O O . VAL B 1 188 ? -1.516 -37.5 -31.953 1 89.38 188 VAL B O 1
ATOM 3985 N N . SER B 1 189 ? -2.26 -35.781 -30.797 1 91.19 189 SER B N 1
ATOM 3986 C CA . SER B 1 189 ? -2.053 -34.875 -31.922 1 91.19 189 SER B CA 1
ATOM 3987 C C . SER B 1 189 ? -0.591 -34.438 -32.031 1 91.19 189 SER B C 1
ATOM 3989 O O . SER B 1 189 ? -0.06 -34.281 -33.125 1 91.19 189 SER B O 1
ATOM 3991 N N . THR B 1 190 ? 0.087 -34.281 -31 1 91 190 THR B N 1
ATOM 3992 C CA . THR B 1 190 ? 1.415 -33.656 -30.984 1 91 190 THR B CA 1
ATOM 3993 C C . THR B 1 190 ? 2.496 -34.75 -30.984 1 91 190 THR B C 1
ATOM 3995 O O . THR B 1 190 ? 3.559 -34.562 -31.578 1 91 190 THR B O 1
ATOM 3998 N N . HIS B 1 191 ? 2.178 -35.75 -30.297 1 89.75 191 HIS B N 1
ATOM 3999 C CA . HIS B 1 191 ? 3.186 -36.812 -30.172 1 89.75 191 HIS B CA 1
ATOM 4000 C C . HIS B 1 191 ? 2.852 -38 -31.062 1 89.75 191 HIS B C 1
ATOM 4002 O O . HIS B 1 191 ? 2.113 -38.906 -30.641 1 89.75 191 HIS B O 1
ATOM 4008 N N . GLN B 1 192 ? 3.396 -38.062 -32.281 1 82.75 192 GLN B N 1
ATOM 4009 C CA . GLN B 1 192 ? 3.053 -38.969 -33.375 1 82.75 192 GLN B CA 1
ATOM 4010 C C . GLN B 1 192 ? 3.445 -40.406 -33.031 1 82.75 192 GLN B C 1
ATOM 4012 O O . GLN B 1 192 ? 2.861 -41.344 -33.531 1 82.75 192 GLN B O 1
ATOM 4017 N N . ASN B 1 193 ? 4.297 -40.562 -32.125 1 82.19 193 ASN B N 1
ATOM 4018 C CA . ASN B 1 193 ? 4.793 -41.906 -31.844 1 82.19 193 ASN B CA 1
ATOM 4019 C C . ASN B 1 193 ? 3.967 -42.594 -30.781 1 82.19 193 ASN B C 1
ATOM 4021 O O . ASN B 1 193 ? 4.273 -43.719 -30.391 1 82.19 193 ASN B O 1
ATOM 4025 N N . VAL B 1 194 ? 2.938 -41.969 -30.406 1 87.88 194 VAL B N 1
ATOM 4026 C CA . VAL B 1 194 ? 2.137 -42.562 -29.344 1 87.88 194 VAL B CA 1
ATOM 4027 C C . VAL B 1 194 ? 0.914 -43.25 -29.953 1 87.88 194 VAL B C 1
ATOM 4029 O O . VAL B 1 194 ? 0.137 -42.625 -30.672 1 87.88 194 VAL B O 1
ATOM 4032 N N . ILE B 1 195 ? 0.792 -44.562 -29.688 1 89.94 195 ILE B N 1
ATOM 4033 C CA . ILE B 1 195 ? -0.324 -45.344 -30.203 1 89.94 195 ILE B CA 1
ATOM 4034 C C . ILE B 1 195 ? -1.393 -45.5 -29.125 1 89.94 195 ILE B C 1
ATOM 4036 O O . ILE B 1 195 ? -1.074 -45.594 -27.938 1 89.94 195 ILE B O 1
ATOM 4040 N N . THR B 1 196 ? -2.645 -45.5 -29.547 1 94.56 196 THR B N 1
ATOM 4041 C CA . THR B 1 196 ? -3.762 -45.75 -28.641 1 94.56 196 THR B CA 1
ATOM 4042 C C . THR B 1 196 ? -4.363 -47.125 -28.891 1 94.56 196 THR B C 1
ATOM 4044 O O . THR B 1 196 ? -4.688 -47.469 -30.031 1 94.56 196 THR B O 1
ATOM 4047 N N . MET B 1 197 ? -4.41 -47.906 -27.891 1 96.12 197 MET B N 1
ATOM 4048 C CA . MET B 1 197 ? -5.031 -49.219 -27.969 1 96.12 197 MET B CA 1
ATOM 4049 C C . MET B 1 197 ? -6.309 -49.25 -27.141 1 96.12 197 MET B C 1
ATOM 4051 O O . MET B 1 197 ? -6.355 -48.75 -26.031 1 96.12 197 MET B O 1
ATOM 4055 N N . GLU B 1 198 ? -7.305 -49.844 -27.719 1 96.81 198 GLU B N 1
ATOM 4056 C CA . GLU B 1 198 ? -8.57 -50 -27 1 96.81 198 GLU B CA 1
ATOM 4057 C C . GLU B 1 198 ? -8.664 -51.375 -26.328 1 96.81 198 GLU B C 1
ATOM 4059 O O . GLU B 1 198 ? -8.273 -52.375 -26.906 1 96.81 198 GLU B O 1
ATOM 4064 N N . GLY B 1 199 ? -9.125 -51.312 -25.078 1 97.25 199 GLY B N 1
ATOM 4065 C CA . GLY B 1 199 ? -9.359 -52.594 -24.391 1 97.25 199 GLY B CA 1
ATOM 4066 C C . GLY B 1 199 ? -8.844 -52.594 -22.969 1 97.25 199 GLY B C 1
ATOM 4067 O O . GLY B 1 199 ? -7.969 -51.781 -22.609 1 97.25 199 GLY B O 1
ATOM 4068 N N . THR B 1 200 ? -9.398 -53.469 -22.203 1 97.75 200 THR B N 1
ATOM 4069 C CA . THR B 1 200 ? -9 -53.562 -20.797 1 97.75 200 THR B CA 1
ATOM 4070 C C . THR B 1 200 ? -7.762 -54.438 -20.656 1 97.75 200 THR B C 1
ATOM 4072 O O . THR B 1 200 ? -7.086 -54.406 -19.625 1 97.75 200 THR B O 1
ATOM 4075 N N . ASP B 1 201 ? -7.551 -55.281 -21.625 1 98.06 201 ASP B N 1
ATOM 4076 C CA . ASP B 1 201 ? -6.445 -56.25 -21.672 1 98.06 201 ASP B CA 1
ATOM 4077 C C . ASP B 1 201 ? -5.664 -56.094 -22.984 1 98.06 201 ASP B C 1
ATOM 4079 O O . ASP B 1 201 ? -6.141 -56.5 -24.047 1 98.06 201 ASP B O 1
ATOM 4083 N N . ILE B 1 202 ? -4.438 -55.531 -22.844 1 97.88 202 ILE B N 1
ATOM 4084 C CA . ILE B 1 202 ? -3.678 -55.281 -24.062 1 97.88 202 ILE B CA 1
ATOM 4085 C C . ILE B 1 202 ? -2.227 -55.719 -23.859 1 97.88 202 ILE B C 1
ATOM 4087 O O . ILE B 1 202 ? -1.801 -56 -22.734 1 97.88 202 ILE B O 1
ATOM 4091 N N . ILE B 1 203 ? -1.516 -55.812 -25 1 97.06 203 ILE B N 1
ATOM 4092 C CA . ILE B 1 203 ? -0.083 -56.094 -24.969 1 97.06 203 ILE B CA 1
ATOM 4093 C C . ILE B 1 203 ? 0.695 -54.844 -25.328 1 97.06 203 ILE B C 1
ATOM 4095 O O . ILE B 1 203 ? 0.521 -54.281 -26.422 1 97.06 203 ILE B O 1
ATOM 4099 N N . PHE B 1 204 ? 1.469 -54.312 -24.422 1 96.81 204 PHE B N 1
ATOM 4100 C CA . PHE B 1 204 ? 2.43 -53.25 -24.641 1 96.81 204 PHE B CA 1
ATOM 4101 C C . PHE B 1 204 ? 3.783 -53.812 -25.062 1 96.81 204 PHE B C 1
ATOM 4103 O O . PHE B 1 204 ? 4.52 -54.344 -24.234 1 96.81 204 PHE B O 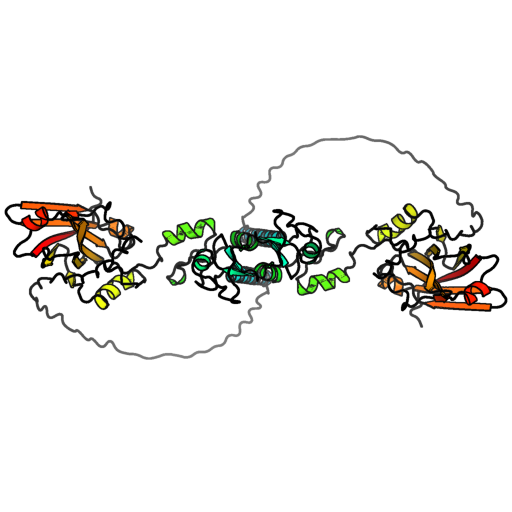1
ATOM 4110 N N . LEU B 1 205 ? 4.062 -53.656 -26.359 1 95.56 205 LEU B N 1
ATOM 4111 C CA . LEU B 1 205 ? 5.293 -54.25 -26.906 1 95.56 205 LEU B CA 1
ATOM 4112 C C . LEU B 1 205 ? 6.375 -53.188 -27.031 1 95.56 205 LEU B C 1
ATOM 4114 O O . LEU B 1 205 ? 6.27 -52.281 -27.875 1 95.56 205 LEU B O 1
ATOM 4118 N N . ALA B 1 206 ? 7.348 -53.281 -26.281 1 96 206 ALA B N 1
ATOM 4119 C CA . ALA B 1 206 ? 8.531 -52.438 -26.406 1 96 206 ALA B CA 1
ATOM 4120 C C . ALA B 1 206 ? 9.578 -53.094 -27.312 1 96 206 ALA B C 1
ATOM 4122 O O . ALA B 1 206 ? 10.125 -54.125 -26.969 1 96 206 ALA B O 1
ATOM 4123 N N . THR B 1 207 ? 9.883 -52.375 -28.359 1 94.69 207 THR B N 1
ATOM 4124 C CA . THR B 1 207 ? 10.805 -52.938 -29.328 1 94.69 207 THR B CA 1
ATOM 4125 C C . THR B 1 207 ? 12.227 -52.438 -29.094 1 94.69 207 THR B C 1
ATOM 4127 O O . THR B 1 207 ? 12.422 -51.312 -28.625 1 94.69 207 THR B O 1
ATOM 4130 N N . ASN B 1 208 ? 13.188 -53.281 -29.312 1 93.31 208 ASN B N 1
ATOM 4131 C CA . ASN B 1 208 ? 14.602 -52.938 -29.25 1 93.31 208 ASN B CA 1
ATOM 4132 C C . ASN B 1 208 ? 15 -52.406 -27.875 1 93.31 208 ASN B C 1
ATOM 4134 O O . ASN B 1 208 ? 15.633 -51.375 -27.75 1 93.31 208 ASN B O 1
ATOM 4138 N N . VAL B 1 209 ? 14.602 -53.188 -26.859 1 94.12 209 VAL B N 1
ATOM 4139 C CA . VAL B 1 209 ? 14.773 -52.719 -25.484 1 94.12 209 VAL B CA 1
ATOM 4140 C C . VAL B 1 209 ? 16.25 -52.781 -25.094 1 94.12 209 VAL B C 1
ATOM 4142 O O . VAL B 1 209 ? 16.656 -52.188 -24.094 1 94.12 209 VAL B O 1
ATOM 4145 N N . ASN B 1 210 ? 17.031 -53.531 -25.906 1 86.88 210 ASN B N 1
ATOM 4146 C CA . ASN B 1 210 ? 18.422 -53.719 -25.547 1 86.88 210 ASN B CA 1
ATOM 4147 C C . ASN B 1 210 ? 19.328 -52.688 -26.203 1 86.88 210 ASN B C 1
ATOM 4149 O O . ASN B 1 210 ? 20.547 -52.719 -26.031 1 86.88 210 ASN B O 1
ATOM 4153 N N . GLN B 1 211 ? 18.703 -51.875 -26.922 1 89.38 211 GLN B N 1
ATOM 4154 C CA . GLN B 1 211 ? 19.5 -50.844 -27.562 1 89.38 211 GLN B CA 1
ATOM 4155 C C . GLN B 1 211 ? 20.219 -49.969 -26.531 1 89.38 211 GLN B C 1
ATOM 4157 O O . GLN B 1 211 ? 19.719 -49.812 -25.406 1 89.38 211 GLN B O 1
ATOM 4162 N N . VAL B 1 212 ? 21.297 -49.469 -26.938 1 87.38 212 VAL B N 1
ATOM 4163 C CA . VAL B 1 212 ? 22.141 -48.688 -26.031 1 87.38 212 VAL B CA 1
ATOM 4164 C C . VAL B 1 212 ? 21.5 -47.312 -25.797 1 87.38 212 VAL B C 1
ATOM 4166 O O . VAL B 1 212 ? 20.859 -46.75 -26.688 1 87.38 212 VAL B O 1
ATOM 4169 N N . GLY B 1 213 ? 21.641 -46.906 -24.453 1 88.38 213 GLY B N 1
ATOM 4170 C CA . GLY B 1 213 ? 21.188 -45.562 -24.125 1 88.38 213 GLY B CA 1
ATOM 4171 C C . GLY B 1 213 ? 19.859 -45.531 -23.406 1 88.38 213 GLY B C 1
ATOM 4172 O O . GLY B 1 213 ? 19.281 -46.562 -23.125 1 88.38 213 GLY B O 1
ATOM 4173 N N . ALA B 1 214 ? 19.516 -44.375 -23 1 88.38 214 ALA B N 1
ATOM 4174 C CA . ALA B 1 214 ? 18.203 -44.156 -22.391 1 88.38 214 ALA B CA 1
ATOM 4175 C C . ALA B 1 214 ? 17.109 -44.188 -23.438 1 88.38 214 ALA B C 1
ATOM 4177 O O . ALA B 1 214 ? 17.234 -43.594 -24.516 1 88.38 214 ALA B O 1
ATOM 4178 N N . LEU B 1 215 ? 16.078 -45.031 -23.203 1 89.31 215 LEU B N 1
ATOM 4179 C CA . LEU B 1 215 ? 14.969 -45.188 -24.125 1 89.31 215 LEU B CA 1
ATOM 4180 C C . LEU B 1 215 ? 13.633 -45.062 -23.406 1 89.31 215 LEU B C 1
ATOM 4182 O O . LEU B 1 215 ? 13.555 -45.25 -22.188 1 89.31 215 LEU B O 1
ATOM 4186 N N . ASP B 1 216 ? 12.672 -44.625 -24.125 1 90.06 216 ASP B N 1
ATOM 4187 C CA . ASP B 1 216 ? 11.328 -44.469 -23.578 1 90.06 216 ASP B CA 1
ATOM 4188 C C . ASP B 1 216 ? 10.281 -45 -24.562 1 90.06 216 ASP B C 1
ATOM 4190 O O . ASP B 1 216 ? 10.367 -44.781 -25.766 1 90.06 216 ASP B O 1
ATOM 4194 N N . TRP B 1 217 ? 9.391 -45.906 -24.094 1 92.31 217 TRP B N 1
ATOM 4195 C CA . TRP B 1 217 ? 8.227 -46.375 -24.812 1 92.31 217 TRP B CA 1
ATOM 4196 C C . TRP B 1 217 ? 6.934 -45.906 -24.156 1 92.31 217 TRP B C 1
ATOM 4198 O O . TRP B 1 217 ? 6.797 -45.969 -22.938 1 92.31 217 TRP B O 1
ATOM 4208 N N . THR B 1 218 ? 6.074 -45.344 -24.969 1 92.69 218 THR B N 1
ATOM 4209 C CA . THR B 1 218 ? 4.816 -44.844 -24.438 1 92.69 218 THR B CA 1
ATOM 4210 C C . THR B 1 218 ? 3.639 -45.344 -25.281 1 92.69 218 THR B C 1
ATOM 4212 O O . THR B 1 218 ? 3.754 -45.469 -26.5 1 92.69 218 THR B O 1
ATOM 4215 N N . MET B 1 219 ? 2.531 -45.656 -24.641 1 94.31 219 MET B N 1
ATOM 4216 C CA . MET B 1 219 ? 1.286 -46.094 -25.281 1 94.31 219 MET B CA 1
ATOM 4217 C C . MET B 1 219 ? 0.079 -45.625 -24.469 1 94.31 219 MET B C 1
ATOM 4219 O O . MET B 1 219 ? 0.163 -45.469 -23.25 1 94.31 219 MET B O 1
ATOM 4223 N N . ILE B 1 220 ? -1.007 -45.344 -25.172 1 96.19 220 ILE B N 1
ATOM 4224 C CA . ILE B 1 220 ? -2.248 -45.031 -24.469 1 96.19 220 ILE B CA 1
ATOM 4225 C C . ILE B 1 220 ? -3.199 -46.219 -24.531 1 96.19 220 ILE B C 1
ATOM 4227 O O . ILE B 1 220 ? -3.41 -46.781 -25.609 1 96.19 220 ILE B O 1
ATOM 4231 N N . GLN B 1 221 ? -3.664 -46.625 -23.391 1 97.75 221 GLN B N 1
ATOM 4232 C CA . GLN B 1 221 ? -4.715 -47.625 -23.297 1 97.75 221 GLN B CA 1
ATOM 4233 C C . GLN B 1 221 ? -6.059 -47 -22.953 1 97.75 221 GLN B C 1
ATOM 4235 O O . GLN B 1 221 ? -6.199 -46.344 -21.922 1 97.75 221 GLN B O 1
ATOM 4240 N N . SER B 1 222 ? -7.008 -47.156 -23.859 1 97.38 222 SER B N 1
ATOM 4241 C CA . SER B 1 222 ? -8.344 -46.625 -23.641 1 97.38 222 SER B CA 1
ATOM 4242 C C . SER B 1 222 ? -9.32 -47.719 -23.203 1 97.38 222 SER B C 1
ATOM 4244 O O . SER B 1 222 ? -9.555 -48.688 -23.938 1 97.38 222 SER B O 1
ATOM 4246 N N . CYS B 1 223 ? -9.797 -47.562 -22.031 1 97.56 223 CYS B N 1
ATOM 4247 C CA . CYS B 1 223 ? -10.766 -48.5 -21.484 1 97.56 223 CYS B CA 1
ATOM 4248 C C . CYS B 1 223 ? -11.547 -47.875 -20.328 1 97.56 223 CYS B C 1
ATOM 4250 O O . CYS B 1 223 ? -11.133 -46.875 -19.766 1 97.56 223 CYS B O 1
ATOM 4252 N N . HIS B 1 224 ? -12.781 -48.406 -20.078 1 96.69 224 HIS B N 1
ATOM 4253 C CA . HIS B 1 224 ? -13.656 -47.938 -19 1 96.69 224 HIS B CA 1
ATOM 4254 C C . HIS B 1 224 ? -14.016 -46.469 -19.188 1 96.69 224 HIS B C 1
ATOM 4256 O O . HIS B 1 224 ? -14.172 -45.75 -18.203 1 96.69 224 HIS B O 1
ATOM 4262 N N . GLY B 1 225 ? -13.938 -45.969 -20.469 1 95.38 225 GLY B N 1
ATOM 4263 C CA . GLY B 1 225 ? -14.273 -44.594 -20.75 1 95.38 225 GLY B CA 1
ATOM 4264 C C . GLY B 1 225 ? -13.18 -43.625 -20.359 1 95.38 225 GLY B C 1
ATOM 4265 O O . GLY B 1 225 ? -13.422 -42.438 -20.219 1 95.38 225 GLY B O 1
ATOM 4266 N N . ARG B 1 226 ? -12 -44.188 -20.047 1 97 226 ARG B N 1
ATOM 4267 C CA . ARG B 1 226 ? -10.859 -43.375 -19.625 1 97 226 ARG B CA 1
ATOM 4268 C C . ARG B 1 226 ? -9.625 -43.719 -20.453 1 97 226 ARG B C 1
ATOM 4270 O O . ARG B 1 226 ? -9.625 -44.656 -21.234 1 97 226 ARG B O 1
ATOM 4277 N N . HIS B 1 227 ? -8.656 -42.844 -20.281 1 97.25 227 HIS B N 1
ATOM 4278 C CA . HIS B 1 227 ? -7.383 -43.062 -20.984 1 97.25 227 HIS B CA 1
ATOM 4279 C C . HIS B 1 227 ? -6.238 -43.25 -19.984 1 97.25 227 HIS B C 1
ATOM 4281 O O . HIS B 1 227 ? -6.141 -42.5 -19 1 97.25 227 HIS B O 1
ATOM 4287 N N . PHE B 1 228 ? -5.426 -44.219 -20.266 1 96.56 228 PHE B N 1
ATOM 4288 C CA . PHE B 1 228 ? -4.285 -44.562 -19.406 1 96.56 228 PHE B CA 1
ATOM 4289 C C . PHE B 1 228 ? -2.988 -44.5 -20.203 1 96.56 228 PHE B C 1
ATOM 4291 O O . PHE B 1 228 ? -2.9 -45.094 -21.297 1 96.56 228 PHE B O 1
ATOM 4298 N N . LEU B 1 229 ? -2.059 -43.781 -19.656 1 94.62 229 LEU B N 1
ATOM 4299 C CA . LEU B 1 229 ? -0.738 -43.688 -20.266 1 94.62 229 LEU B CA 1
ATOM 4300 C C . LEU B 1 229 ? 0.201 -44.75 -19.719 1 94.62 229 LEU B C 1
ATOM 4302 O O . LEU B 1 229 ? 0.507 -44.75 -18.531 1 94.62 229 LEU B O 1
ATOM 4306 N N . LEU B 1 230 ? 0.615 -45.625 -20.594 1 94.44 230 LEU B N 1
ATOM 4307 C CA . LEU B 1 230 ? 1.6 -46.656 -20.25 1 94.44 230 LEU B CA 1
ATOM 4308 C C . LEU B 1 230 ? 2.994 -46.219 -20.703 1 94.44 230 LEU B C 1
ATOM 4310 O O . LEU B 1 230 ? 3.164 -45.719 -21.828 1 94.44 230 LEU B O 1
ATOM 4314 N N . SER B 1 231 ? 3.898 -46.375 -19.781 1 92.19 231 SER B N 1
ATOM 4315 C CA . SER B 1 231 ? 5.258 -45.969 -20.141 1 92.19 231 SER B CA 1
ATOM 4316 C C . SER B 1 231 ? 6.277 -47 -19.641 1 92.19 231 SER B C 1
ATOM 4318 O O . SER B 1 231 ? 6.102 -47.594 -18.578 1 92.19 231 SER B O 1
ATOM 4320 N N . LEU B 1 232 ? 7.262 -47.312 -20.453 1 92.06 232 LEU B N 1
ATOM 4321 C CA . LEU B 1 232 ? 8.477 -48.031 -20.094 1 92.06 232 LEU B CA 1
ATOM 4322 C C . LEU B 1 232 ? 9.711 -47.188 -20.359 1 92.06 232 LEU B C 1
ATOM 4324 O O . LEU B 1 232 ? 9.953 -46.75 -21.484 1 92.06 232 LEU B O 1
ATOM 4328 N N . GLU B 1 233 ? 10.406 -46.906 -19.266 1 89.62 233 GLU B N 1
ATOM 4329 C CA . GLU B 1 233 ? 11.586 -46.031 -19.391 1 89.62 233 GLU B CA 1
ATOM 4330 C C . GLU B 1 233 ? 12.852 -46.781 -18.984 1 89.62 233 GLU B C 1
ATOM 4332 O O . GLU B 1 233 ? 12.914 -47.406 -17.922 1 89.62 233 GLU B O 1
ATOM 4337 N N . LYS B 1 234 ? 13.773 -46.719 -19.906 1 90.38 234 LYS B N 1
ATOM 4338 C CA . LYS B 1 234 ? 15.102 -47.25 -19.641 1 90.38 234 LYS B CA 1
ATOM 4339 C C . LYS B 1 234 ? 16.062 -46.156 -19.203 1 90.38 234 LYS B C 1
ATOM 4341 O O . LYS B 1 234 ? 16.297 -45.188 -19.953 1 90.38 234 LYS B O 1
ATOM 4346 N N . VAL B 1 235 ? 16.578 -46.312 -17.953 1 86.88 235 VAL B N 1
ATOM 4347 C CA . VAL B 1 235 ? 17.484 -45.281 -17.422 1 86.88 235 VAL B CA 1
ATOM 4348 C C . VAL B 1 235 ? 18.859 -45.906 -17.141 1 86.88 235 VAL B C 1
ATOM 4350 O O . VAL B 1 235 ? 18.953 -47.062 -16.703 1 86.88 235 VAL B O 1
ATOM 4353 N N . GLN B 1 236 ? 19.828 -45.094 -17.359 1 86.81 236 GLN B N 1
ATOM 4354 C CA . GLN B 1 236 ? 21.203 -45.5 -17.047 1 86.81 236 GLN B CA 1
ATOM 4355 C C . GLN B 1 236 ? 21.672 -44.875 -15.727 1 86.81 236 GLN B C 1
ATOM 4357 O O . GLN B 1 236 ? 21.734 -43.656 -15.586 1 86.81 236 GLN B O 1
ATOM 4362 N N . LEU B 1 237 ? 21.781 -45.562 -14.539 1 77.69 237 LEU B N 1
ATOM 4363 C CA . LEU B 1 237 ? 22.141 -45.094 -13.211 1 77.69 237 LEU B CA 1
ATOM 4364 C C . LEU B 1 237 ? 23.656 -45.156 -13 1 77.69 237 LEU B C 1
ATOM 4366 O O . LEU B 1 237 ? 24.125 -45 -11.875 1 77.69 237 LEU B O 1
ATOM 4370 N N . GLY B 1 238 ? 24.484 -45.25 -13.883 1 74.06 238 GLY B N 1
ATOM 4371 C CA . GLY B 1 238 ? 25.922 -45.344 -13.789 1 74.06 238 GLY B CA 1
ATOM 4372 C C . GLY B 1 238 ? 26.5 -46.375 -14.734 1 74.06 238 GLY B C 1
ATOM 4373 O O . GLY B 1 238 ? 25.797 -46.938 -15.578 1 74.06 238 GLY B O 1
ATOM 4374 N N . GLU B 1 239 ? 27.859 -46.625 -14.641 1 71.12 239 GLU B N 1
ATOM 4375 C CA . GLU B 1 239 ? 28.547 -47.562 -15.539 1 71.12 239 GLU B CA 1
ATOM 4376 C C . GLU B 1 239 ? 27.984 -48.969 -15.406 1 71.12 239 GLU B C 1
ATOM 4378 O O . GLU B 1 239 ? 28.078 -49.594 -14.344 1 71.12 239 GLU B O 1
ATOM 4383 N N . GLY B 1 240 ? 27.141 -49.438 -16.266 1 70.31 240 GLY B N 1
ATOM 4384 C CA . GLY B 1 240 ? 26.703 -50.812 -16.422 1 70.31 240 GLY B CA 1
ATOM 4385 C C . GLY B 1 240 ? 25.359 -51.062 -15.766 1 70.31 240 GLY B C 1
ATOM 4386 O O . GLY B 1 240 ? 24.812 -52.188 -15.875 1 70.31 240 GLY B O 1
ATOM 4387 N N . CYS B 1 241 ? 24.906 -50 -15.016 1 83.12 241 CYS B N 1
ATOM 4388 C CA . CYS B 1 241 ? 23.641 -50.281 -14.328 1 83.12 241 CYS B CA 1
ATOM 4389 C C . CYS B 1 241 ? 22.469 -49.625 -15.055 1 83.12 241 CYS B C 1
ATOM 4391 O O . CYS B 1 241 ? 22.484 -48.406 -15.289 1 83.12 241 CYS B O 1
ATOM 4393 N N . GLN B 1 242 ? 21.625 -50.438 -15.586 1 89.06 242 GLN B N 1
ATOM 4394 C CA . GLN B 1 242 ? 20.422 -49.969 -16.25 1 89.06 242 GLN B CA 1
ATOM 4395 C C . GLN B 1 242 ? 19.172 -50.469 -15.547 1 89.06 242 GLN B C 1
ATOM 4397 O O . GLN B 1 242 ? 19.156 -51.562 -14.977 1 89.06 242 GLN B O 1
ATOM 4402 N N . GLN B 1 243 ? 18.219 -49.625 -15.492 1 89.75 243 GLN B N 1
ATOM 4403 C CA . GLN B 1 243 ? 16.922 -49.969 -14.93 1 89.75 243 GLN B CA 1
ATOM 4404 C C . GLN B 1 243 ? 15.781 -49.562 -15.859 1 89.75 243 GLN B C 1
ATOM 4406 O O . GLN B 1 243 ? 15.914 -48.625 -16.625 1 89.75 243 GLN B O 1
ATOM 4411 N N . TYR B 1 244 ? 14.766 -50.438 -15.805 1 91.31 244 TYR B N 1
ATOM 4412 C CA . TYR B 1 244 ? 13.547 -50.156 -16.562 1 91.31 244 TYR B CA 1
ATOM 4413 C C . TYR B 1 244 ? 12.375 -49.844 -15.625 1 91.31 244 TYR B C 1
ATOM 4415 O O . TYR B 1 244 ? 12.156 -50.594 -14.656 1 91.31 244 TYR B O 1
ATOM 4423 N N . PHE B 1 245 ? 11.727 -48.781 -15.922 1 90.19 245 PHE B N 1
ATOM 4424 C CA . PHE B 1 245 ? 10.562 -48.406 -15.133 1 90.19 245 PHE B CA 1
ATOM 4425 C C . PHE B 1 245 ? 9.289 -48.531 -15.961 1 90.19 245 PHE B C 1
ATOM 4427 O O . PHE B 1 245 ? 9.156 -47.875 -17 1 90.19 245 PHE B O 1
ATOM 4434 N N . ALA B 1 246 ? 8.383 -49.406 -15.531 1 92.38 246 ALA B N 1
ATOM 4435 C CA . ALA B 1 246 ? 7.066 -49.5 -16.156 1 92.38 246 ALA B CA 1
ATOM 4436 C C . ALA B 1 246 ? 5.992 -48.844 -15.297 1 92.38 246 ALA B C 1
ATOM 4438 O O . ALA B 1 246 ? 5.859 -49.156 -14.109 1 92.38 246 ALA B O 1
ATOM 4439 N N . ALA B 1 247 ? 5.316 -47.938 -15.914 1 90.5 247 ALA B N 1
ATOM 4440 C CA . ALA B 1 247 ? 4.332 -47.188 -15.141 1 90.5 247 ALA B CA 1
ATOM 4441 C C . ALA B 1 247 ? 3.02 -47.062 -15.906 1 90.5 247 ALA B C 1
ATOM 4443 O O . ALA B 1 247 ? 3 -47.156 -17.141 1 90.5 247 ALA B O 1
ATOM 4444 N N . CYS B 1 248 ? 1.998 -46.969 -15.141 1 93.56 248 CYS B N 1
ATOM 4445 C CA . CYS B 1 248 ? 0.663 -46.656 -15.648 1 93.56 248 CYS B CA 1
ATOM 4446 C C . CYS B 1 248 ? 0.106 -45.406 -15.008 1 93.56 248 CYS B C 1
ATOM 4448 O O . CYS B 1 248 ? -0.003 -45.312 -13.781 1 93.56 248 CYS B O 1
ATOM 4450 N N . ARG B 1 249 ? -0.215 -44.469 -15.883 1 93.44 249 ARG B N 1
ATOM 4451 C CA . ARG B 1 249 ? -0.793 -43.219 -15.391 1 93.44 249 ARG B CA 1
ATOM 4452 C C . ARG B 1 249 ? -2.146 -42.938 -16.047 1 93.44 249 ARG B C 1
ATOM 4454 O O . ARG B 1 249 ? -2.312 -43.125 -17.25 1 93.44 249 ARG B O 1
ATOM 4461 N N . MET B 1 250 ? -3.029 -42.531 -15.188 1 94.75 250 MET B N 1
ATOM 4462 C CA . MET B 1 250 ? -4.355 -42.188 -15.711 1 94.75 250 MET B CA 1
ATOM 4463 C C . MET B 1 250 ? -4.434 -40.75 -16.141 1 94.75 250 MET B C 1
ATOM 4465 O O . MET B 1 250 ? -3.965 -39.844 -15.43 1 94.75 250 MET B O 1
ATOM 4469 N N . ILE B 1 251 ? -4.961 -40.5 -17.297 1 94.19 251 ILE B N 1
ATOM 4470 C CA . ILE B 1 251 ? -5.34 -39.156 -17.688 1 94.19 251 ILE B CA 1
ATOM 4471 C C . ILE B 1 251 ? -6.652 -38.781 -17 1 94.19 251 ILE B C 1
ATOM 4473 O O . ILE B 1 251 ? -7.723 -38.875 -17.609 1 94.19 251 ILE B O 1
ATOM 4477 N N . GLY B 1 252 ? -6.531 -38.344 -15.789 1 91.56 252 GLY B N 1
ATOM 4478 C CA . GLY B 1 252 ? -7.652 -38.031 -14.914 1 91.56 252 GLY B CA 1
ATOM 4479 C C . GLY B 1 252 ? -7.227 -37.531 -13.555 1 91.56 252 GLY B C 1
ATOM 4480 O O . GLY B 1 252 ? -6.035 -37.312 -13.32 1 91.56 252 GLY B O 1
ATOM 4481 N N . THR B 1 253 ? -8.188 -37.312 -12.68 1 88.62 253 THR B N 1
ATOM 4482 C CA . THR B 1 253 ? -7.918 -36.812 -11.336 1 88.62 253 THR B CA 1
ATOM 4483 C C . THR B 1 253 ? -7.363 -37.938 -10.453 1 88.62 253 THR B C 1
ATOM 4485 O O . THR B 1 253 ? -7.434 -39.094 -10.812 1 88.62 253 THR B O 1
ATOM 4488 N N . MET B 1 254 ? -6.824 -37.531 -9.328 1 86.94 254 MET B N 1
ATOM 4489 C CA . MET B 1 254 ? -6.32 -38.5 -8.375 1 86.94 254 MET B CA 1
ATOM 4490 C C . MET B 1 254 ? -7.453 -39.375 -7.852 1 86.94 254 MET B C 1
ATOM 4492 O O . MET B 1 254 ? -7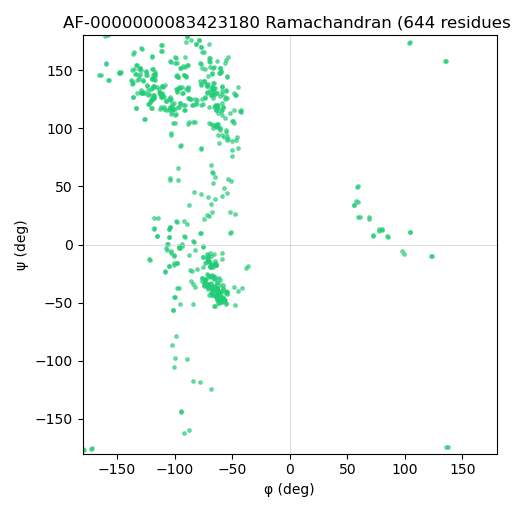.277 -40.594 -7.672 1 86.94 254 MET B O 1
ATOM 4496 N N . ARG B 1 255 ? -8.57 -38.781 -7.625 1 88.25 255 ARG B N 1
ATOM 4497 C CA . ARG B 1 255 ? -9.734 -39.5 -7.145 1 88.25 255 ARG B CA 1
ATOM 4498 C C . ARG B 1 255 ? -10.164 -40.562 -8.156 1 88.25 255 ARG B C 1
ATOM 4500 O O . ARG B 1 255 ? -10.422 -41.719 -7.781 1 88.25 255 ARG B O 1
ATOM 4507 N N . ASP B 1 256 ? -10.148 -40.188 -9.414 1 91.75 256 ASP B N 1
ATOM 4508 C CA . ASP B 1 256 ? -10.539 -41.125 -10.461 1 91.75 256 ASP B CA 1
ATOM 4509 C C . ASP B 1 256 ? -9.531 -42.281 -10.578 1 91.75 256 ASP B C 1
ATOM 4511 O O . ASP B 1 256 ? -9.906 -43.438 -10.766 1 91.75 256 ASP B O 1
ATOM 4515 N N . ALA B 1 257 ? -8.297 -41.906 -10.461 1 92.94 257 ALA B N 1
ATOM 4516 C CA . ALA B 1 257 ? -7.23 -42.906 -10.609 1 92.94 257 ALA B CA 1
ATOM 4517 C C . ALA B 1 257 ? -7.316 -43.969 -9.516 1 92.94 257 ALA B C 1
ATOM 4519 O O . ALA B 1 257 ? -7.035 -45.125 -9.766 1 92.94 257 ALA B O 1
ATOM 4520 N N . ALA B 1 258 ? -7.742 -43.594 -8.359 1 92.62 258 ALA B N 1
ATOM 4521 C CA . ALA B 1 258 ? -7.828 -44.469 -7.215 1 92.62 258 ALA B CA 1
ATOM 4522 C C . ALA B 1 258 ? -8.891 -45.562 -7.434 1 92.62 258 ALA B C 1
ATOM 4524 O O . ALA B 1 258 ? -8.891 -46.594 -6.758 1 92.62 258 ALA B O 1
ATOM 4525 N N . ASP B 1 259 ? -9.75 -45.344 -8.367 1 95.38 259 ASP B N 1
ATOM 4526 C CA . ASP B 1 259 ? -10.852 -46.281 -8.633 1 95.38 259 ASP B CA 1
ATOM 4527 C C . ASP B 1 259 ? -10.406 -47.438 -9.531 1 95.38 259 ASP B C 1
ATOM 4529 O O . ASP B 1 259 ? -11.195 -48.312 -9.844 1 95.38 259 ASP B O 1
ATOM 4533 N N . PHE B 1 260 ? -9.125 -47.469 -9.898 1 96.94 260 PHE B N 1
ATOM 4534 C CA . PHE B 1 260 ? -8.672 -48.469 -10.844 1 96.94 260 PHE B CA 1
ATOM 4535 C C . PHE B 1 260 ? -7.445 -49.188 -10.32 1 96.94 260 PHE B C 1
ATOM 4537 O O . PHE B 1 260 ? -6.703 -48.656 -9.492 1 96.94 260 PHE B O 1
ATOM 4544 N N . ASP B 1 261 ? -7.32 -50.438 -10.734 1 96.88 261 ASP B N 1
ATOM 4545 C CA . ASP B 1 261 ? -6.105 -51.219 -10.586 1 96.88 261 ASP B CA 1
ATOM 4546 C C . ASP B 1 261 ? -5.527 -51.594 -11.945 1 96.88 261 ASP B C 1
ATOM 4548 O O . ASP B 1 261 ? -6.27 -51.781 -12.914 1 96.88 261 ASP B O 1
ATOM 4552 N N . TYR B 1 262 ? -4.207 -51.688 -11.969 1 96.69 262 TYR B N 1
ATOM 4553 C CA . TYR B 1 262 ? -3.594 -52.188 -13.195 1 96.69 262 TYR B CA 1
ATOM 4554 C C . TYR B 1 262 ? -2.646 -53.344 -12.883 1 96.69 262 TYR B C 1
ATOM 4556 O O . TYR B 1 262 ? -2.004 -53.375 -11.828 1 96.69 262 TYR B O 1
ATOM 4564 N N . LEU B 1 263 ? -2.682 -54.281 -13.75 1 97.31 263 LEU B N 1
ATOM 4565 C CA . LEU B 1 263 ? -1.855 -55.5 -13.633 1 97.31 263 LEU B CA 1
ATOM 4566 C C . LEU B 1 263 ? -0.906 -55.625 -14.82 1 97.31 263 LEU B C 1
ATOM 4568 O O . LEU B 1 263 ? -1.317 -55.438 -15.969 1 97.31 263 LEU B O 1
ATOM 4572 N N . ILE B 1 264 ? 0.331 -55.812 -14.539 1 97.12 264 ILE B N 1
ATOM 4573 C CA . ILE B 1 264 ? 1.331 -56.062 -15.57 1 97.12 264 ILE B CA 1
ATOM 4574 C C . ILE B 1 264 ? 1.824 -57.5 -15.445 1 97.12 264 ILE B C 1
ATOM 4576 O O . ILE B 1 264 ? 2.166 -57.969 -14.344 1 97.12 264 ILE B O 1
ATOM 4580 N N . SER B 1 265 ? 1.82 -58.219 -16.516 1 97.62 265 SER B N 1
ATOM 4581 C CA . SER B 1 265 ? 2.344 -59.562 -16.516 1 97.62 265 SER B CA 1
ATOM 4582 C C . SER B 1 265 ? 3.365 -59.781 -17.625 1 97.62 265 SER B C 1
ATOM 4584 O O . SER B 1 265 ? 3.15 -59.344 -18.766 1 97.62 265 SER B O 1
ATOM 4586 N N . LEU B 1 266 ? 4.461 -60.312 -17.281 1 96.5 266 LEU B N 1
ATOM 4587 C CA . LEU B 1 266 ? 5.473 -60.781 -18.234 1 96.5 266 LEU B CA 1
ATOM 4588 C C . LEU B 1 266 ? 5.594 -62.281 -18.219 1 96.5 266 LEU B C 1
ATOM 4590 O O . LEU B 1 266 ? 5.605 -62.906 -17.156 1 96.5 266 LEU B O 1
ATOM 4594 N N . GLU B 1 267 ? 5.531 -62.812 -19.422 1 95 267 GLU B N 1
ATOM 4595 C CA . GLU B 1 267 ? 5.688 -64.25 -19.562 1 95 267 GLU B CA 1
ATOM 4596 C C . GLU B 1 267 ? 6.648 -64.625 -20.688 1 95 267 GLU B C 1
ATOM 4598 O O . GLU B 1 267 ? 6.418 -64.25 -21.844 1 95 267 GLU B O 1
ATOM 4603 N N . ALA B 1 268 ? 7.703 -65.25 -20.359 1 92.38 268 ALA B N 1
ATOM 4604 C CA . ALA B 1 268 ? 8.68 -65.75 -21.328 1 92.38 268 ALA B CA 1
ATOM 4605 C C . ALA B 1 268 ? 9.633 -66.75 -20.688 1 92.38 268 ALA B C 1
ATOM 4607 O O . ALA B 1 268 ? 9.977 -66.625 -19.516 1 92.38 268 ALA B O 1
ATOM 4608 N N . ASN B 1 269 ? 10.094 -67.812 -21.453 1 90.31 269 ASN B N 1
ATOM 4609 C CA . ASN B 1 269 ? 11.133 -68.75 -21.031 1 90.31 269 ASN B CA 1
ATOM 4610 C C . ASN B 1 269 ? 10.75 -69.438 -19.75 1 90.31 269 ASN B C 1
ATOM 4612 O O . ASN B 1 269 ? 11.555 -69.562 -18.812 1 90.31 269 ASN B O 1
ATOM 4616 N N . ASN B 1 270 ? 9.539 -69.75 -19.594 1 92.06 270 ASN B N 1
ATOM 4617 C CA . ASN B 1 270 ? 8.992 -70.5 -18.469 1 92.06 270 ASN B CA 1
ATOM 4618 C C . ASN B 1 270 ? 9.055 -69.688 -17.188 1 92.06 270 ASN B C 1
ATOM 4620 O O . ASN B 1 270 ? 9.305 -70.25 -16.109 1 92.06 270 ASN B O 1
ATOM 4624 N N . ARG B 1 271 ? 9.109 -68.375 -17.312 1 93.75 271 ARG B N 1
ATOM 4625 C CA . ARG B 1 271 ? 9.07 -67.438 -16.172 1 93.75 271 ARG B CA 1
ATOM 4626 C C . ARG B 1 271 ? 7.859 -66.5 -16.266 1 93.75 271 ARG B C 1
ATOM 4628 O O . ARG B 1 271 ? 7.379 -66.188 -17.359 1 93.75 271 ARG B O 1
ATOM 4635 N N . THR B 1 272 ? 7.352 -66.25 -15.102 1 95.62 272 THR B N 1
ATOM 4636 C CA . THR B 1 272 ? 6.234 -65.312 -15.023 1 95.62 272 THR B CA 1
ATOM 4637 C C . THR B 1 272 ? 6.492 -64.25 -13.969 1 95.62 272 THR B C 1
ATOM 4639 O O . THR B 1 272 ? 7 -64.5 -12.883 1 95.62 272 THR B O 1
ATOM 4642 N N . LEU B 1 273 ? 6.297 -62.969 -14.359 1 95.62 273 LEU B N 1
ATOM 4643 C CA . LEU B 1 273 ? 6.324 -61.812 -13.438 1 95.62 273 LEU B CA 1
ATOM 4644 C C . LEU B 1 273 ? 4.992 -61.094 -13.445 1 95.62 273 LEU B C 1
ATOM 4646 O O . LEU B 1 273 ? 4.469 -60.75 -14.508 1 95.62 273 LEU B O 1
ATOM 4650 N N . LYS B 1 274 ? 4.418 -60.938 -12.25 1 96.12 274 LYS B N 1
ATOM 4651 C CA . LYS B 1 274 ? 3.152 -60.25 -12.125 1 96.12 274 LYS B CA 1
ATOM 4652 C C . LYS B 1 274 ? 3.279 -59.062 -11.156 1 96.12 274 LYS B C 1
ATOM 4654 O O . LYS B 1 274 ? 3.916 -59.188 -10.109 1 96.12 274 LYS B O 1
ATOM 4659 N N . TRP B 1 275 ? 2.764 -57.969 -11.578 1 94.94 275 TRP B N 1
ATOM 4660 C CA . TRP B 1 275 ? 2.75 -56.75 -10.797 1 94.94 275 TRP B CA 1
ATOM 4661 C C . TRP B 1 275 ? 1.346 -56.156 -10.75 1 94.94 275 TRP B C 1
ATOM 4663 O O . TRP B 1 275 ? 0.656 -56.094 -11.766 1 94.94 275 TRP B O 1
ATOM 4673 N N . LYS B 1 276 ? 0.909 -55.812 -9.562 1 94.81 276 LYS B N 1
ATOM 4674 C CA . LYS B 1 276 ? -0.384 -55.156 -9.383 1 94.81 276 LYS B CA 1
ATOM 4675 C C . LYS B 1 276 ? -0.24 -53.844 -8.594 1 94.81 276 LYS B C 1
ATOM 4677 O O . LYS B 1 276 ? 0.473 -53.812 -7.59 1 94.81 276 LYS B O 1
ATOM 4682 N N . SER B 1 277 ? -0.798 -52.781 -9.078 1 94.19 277 SER B N 1
ATOM 4683 C CA . SER B 1 277 ? -0.819 -51.5 -8.383 1 94.19 277 SER B CA 1
ATOM 4684 C C . SER B 1 277 ? -1.947 -50.625 -8.898 1 94.19 277 SER B C 1
ATOM 4686 O O . SER B 1 277 ? -2.771 -51.031 -9.703 1 94.19 277 SER B O 1
ATOM 4688 N N . LYS B 1 278 ? -2.082 -49.406 -8.336 1 93.38 278 LYS B N 1
ATOM 4689 C CA . LYS B 1 278 ? -3.041 -48.406 -8.812 1 93.38 278 LYS B CA 1
ATOM 4690 C C . LYS B 1 278 ? -2.371 -47.375 -9.727 1 93.38 278 LYS B C 1
ATOM 4692 O O . LYS B 1 278 ? -1.234 -46.969 -9.477 1 93.38 278 LYS B O 1
ATOM 4697 N N . PRO B 1 279 ? -3.074 -47.156 -10.828 1 93.81 279 PRO B N 1
ATOM 4698 C CA . PRO B 1 279 ? -2.51 -46.094 -11.664 1 93.81 279 PRO B CA 1
ATOM 4699 C C . PRO B 1 279 ? -2.426 -44.75 -10.93 1 93.81 279 PRO B C 1
ATOM 4701 O O . PRO B 1 279 ? -3.262 -44.469 -10.07 1 93.81 279 PRO B O 1
ATOM 4704 N N . ARG B 1 280 ? -1.433 -44 -11.289 1 90.5 280 ARG B N 1
ATOM 4705 C CA . ARG B 1 280 ? -1.311 -42.656 -10.766 1 90.5 280 ARG B CA 1
ATOM 4706 C C . ARG B 1 280 ? -1.934 -41.656 -11.727 1 90.5 280 ARG B C 1
ATOM 4708 O O . ARG B 1 280 ? -2.006 -41.875 -12.93 1 90.5 280 ARG B O 1
ATOM 4715 N N . SER B 1 281 ? -2.371 -40.594 -11.125 1 90.62 281 SER B N 1
ATOM 4716 C CA . SER B 1 281 ? -2.883 -39.531 -11.969 1 90.62 281 SER B CA 1
ATOM 4717 C C . SER B 1 281 ? -1.748 -38.75 -12.648 1 90.62 281 SER B C 1
ATOM 4719 O O . SER B 1 281 ? -0.647 -38.656 -12.109 1 90.62 281 SER B O 1
ATOM 4721 N N . ILE B 1 282 ? -2.025 -38.219 -13.758 1 89.69 282 ILE B N 1
ATOM 4722 C CA . ILE B 1 282 ? -1.037 -37.438 -14.461 1 89.69 282 ILE B CA 1
ATOM 4723 C C . ILE B 1 282 ? -0.816 -36.125 -13.711 1 89.69 282 ILE B C 1
ATOM 4725 O O . ILE B 1 282 ? 0.091 -35.344 -14.047 1 89.69 282 ILE B O 1
ATOM 4729 N N . ARG B 1 283 ? -1.641 -35.875 -12.773 1 85.56 283 ARG B N 1
ATOM 4730 C CA . ARG B 1 283 ? -1.47 -34.719 -11.906 1 85.56 283 ARG B CA 1
ATOM 4731 C C . ARG B 1 283 ? -0.191 -34.844 -11.086 1 85.56 283 ARG B C 1
ATOM 4733 O O . ARG B 1 283 ? 0.437 -33.812 -10.758 1 85.56 283 ARG B O 1
ATOM 4740 N N . GLU B 1 284 ? 0.176 -35.969 -10.836 1 76.25 284 GLU B N 1
ATOM 4741 C CA . GLU B 1 284 ? 1.331 -36.219 -9.984 1 76.25 284 GLU B CA 1
ATOM 4742 C C . GLU B 1 284 ? 2.633 -36.156 -10.773 1 76.25 284 GLU B C 1
ATOM 4744 O O . GLU B 1 284 ? 2.695 -36.625 -11.914 1 76.25 284 GLU B O 1
ATOM 4749 N N . SER B 1 285 ? 3.602 -35.188 -10.383 1 62.75 285 SER B N 1
ATOM 4750 C CA . SER B 1 285 ? 4.887 -35.031 -11.055 1 62.75 285 SER B CA 1
ATOM 4751 C C . SER B 1 285 ? 5.664 -36.344 -11.07 1 62.75 285 SER B C 1
ATOM 4753 O O . SER B 1 285 ? 5.566 -37.125 -10.133 1 62.75 285 SER B O 1
ATOM 4755 N N . PHE B 1 286 ? 6.105 -36.75 -12.344 1 55.25 286 PHE B N 1
ATOM 4756 C CA . PHE B 1 286 ? 6.863 -37.969 -12.57 1 55.25 286 PHE B CA 1
ATOM 4757 C C . PHE B 1 286 ? 8.234 -37.875 -11.914 1 55.25 286 PHE B C 1
ATOM 4759 O O . PHE B 1 286 ? 8.984 -38.875 -11.883 1 55.25 286 PHE B O 1
ATOM 4766 N N . VAL B 1 287 ? 8.547 -36.688 -11.43 1 50.88 287 VAL B N 1
ATOM 4767 C CA . VAL B 1 287 ? 9.977 -36.594 -11.164 1 50.88 287 VAL B CA 1
ATOM 4768 C C . VAL B 1 287 ? 10.438 -37.844 -10.398 1 50.88 287 VAL B C 1
ATOM 4770 O O . VAL B 1 287 ? 11.523 -38.375 -10.648 1 50.88 287 VAL B O 1
ATOM 4773 N N . THR B 1 288 ? 9.844 -38.281 -9.273 1 50.19 288 THR B N 1
ATOM 4774 C CA . THR B 1 288 ? 10.695 -39.094 -8.414 1 50.19 288 THR B CA 1
ATOM 4775 C C . THR B 1 288 ? 10.445 -40.594 -8.656 1 50.19 288 THR B C 1
ATOM 4777 O O . THR B 1 288 ? 9.531 -41.156 -8.062 1 50.19 288 THR B O 1
ATOM 4780 N N . TYR B 1 289 ? 10.789 -41.062 -9.852 1 48.09 289 TYR B N 1
ATOM 4781 C CA . TYR B 1 289 ? 10.727 -42.469 -10.18 1 48.09 289 TYR B CA 1
ATOM 4782 C C . TYR B 1 289 ? 11.234 -43.344 -9.023 1 48.09 289 TYR B C 1
ATOM 4784 O O . TYR B 1 289 ? 10.766 -44.469 -8.82 1 48.09 289 TYR B O 1
ATOM 4792 N N . THR B 1 290 ? 12.211 -42.875 -8.398 1 49.88 290 THR B N 1
ATOM 4793 C CA . THR B 1 290 ? 12.984 -43.75 -7.547 1 49.88 290 THR B CA 1
ATOM 4794 C C . THR B 1 290 ? 12.117 -44.344 -6.438 1 49.88 290 THR B C 1
ATOM 4796 O O . THR B 1 290 ? 12.336 -45.469 -5.992 1 49.88 290 THR B O 1
ATOM 4799 N N . ASN B 1 291 ? 11.203 -43.531 -5.996 1 52.38 291 ASN B N 1
ATOM 4800 C CA . ASN B 1 291 ? 10.523 -44.062 -4.82 1 52.38 291 ASN B CA 1
ATOM 4801 C C . ASN B 1 291 ? 9.039 -44.281 -5.086 1 52.38 291 ASN B C 1
ATOM 4803 O O . ASN B 1 291 ? 8.258 -44.469 -4.148 1 52.38 291 ASN B O 1
ATOM 4807 N N . ALA B 1 292 ? 8.805 -44.406 -6.375 1 61.91 292 ALA B N 1
ATOM 4808 C CA . ALA B 1 292 ? 7.367 -44.469 -6.598 1 61.91 292 ALA B CA 1
ATOM 4809 C C . ALA B 1 292 ? 6.93 -45.938 -6.797 1 61.91 292 ALA B C 1
ATOM 4811 O O . ALA B 1 292 ? 7.766 -46.812 -6.922 1 61.91 292 ALA B O 1
ATOM 4812 N N . ASP B 1 293 ? 5.688 -46.219 -6.531 1 73.94 293 ASP B N 1
ATOM 4813 C CA . ASP B 1 293 ? 5 -47.5 -6.637 1 73.94 293 ASP B CA 1
ATOM 4814 C C . ASP B 1 293 ? 4.867 -47.938 -8.094 1 73.94 293 ASP B C 1
ATOM 4816 O O . ASP B 1 293 ? 3.766 -47.969 -8.648 1 73.94 293 ASP B O 1
ATOM 4820 N N . PHE B 1 294 ? 6.148 -48.156 -8.766 1 84.25 294 PHE B N 1
ATOM 4821 C CA . PHE B 1 294 ? 6.188 -48.625 -10.141 1 84.25 294 PHE B CA 1
ATOM 4822 C C . PHE B 1 294 ? 6.926 -49.969 -10.234 1 84.25 294 PHE B C 1
ATOM 4824 O O . PHE B 1 294 ? 7.664 -50.344 -9.312 1 84.25 294 PHE B O 1
ATOM 4831 N N . LEU B 1 295 ? 6.684 -50.656 -11.375 1 91.38 295 LEU B N 1
ATOM 4832 C CA . LEU B 1 295 ? 7.449 -51.875 -11.664 1 91.38 295 LEU B CA 1
ATOM 4833 C C . LEU B 1 295 ? 8.852 -51.531 -12.156 1 91.38 295 LEU B C 1
ATOM 4835 O O . LEU B 1 295 ? 9.008 -50.781 -13.109 1 91.38 295 LEU B O 1
ATOM 4839 N N . VAL B 1 296 ? 9.82 -52 -11.406 1 91.06 296 VAL B N 1
ATOM 4840 C CA . VAL B 1 296 ? 11.211 -51.781 -11.781 1 91.06 296 VAL B CA 1
ATOM 4841 C C . VAL B 1 296 ? 11.844 -53.094 -12.234 1 91.06 296 VAL B C 1
ATOM 4843 O O . VAL B 1 296 ? 11.734 -54.094 -11.555 1 91.06 296 VAL B O 1
ATOM 4846 N N . LEU B 1 297 ? 12.414 -53.031 -13.414 1 91.81 297 LEU B N 1
ATOM 4847 C CA . LEU B 1 297 ? 13.102 -54.188 -13.969 1 91.81 297 LEU B CA 1
ATOM 4848 C C . LEU B 1 297 ? 14.578 -53.875 -14.195 1 91.81 297 LEU B C 1
ATOM 4850 O O . LEU B 1 297 ? 14.93 -52.781 -14.625 1 91.81 297 LEU B O 1
ATOM 4854 N N . ASN B 1 298 ? 15.398 -54.781 -13.844 1 90.56 298 ASN B N 1
ATOM 4855 C CA . ASN B 1 298 ? 16.812 -54.625 -14.188 1 90.56 298 ASN B CA 1
ATOM 4856 C C . ASN B 1 298 ? 17.125 -55.219 -15.555 1 90.56 298 ASN B C 1
ATOM 4858 O O . ASN B 1 298 ? 16.266 -55.844 -16.172 1 90.56 298 ASN B O 1
ATOM 4862 N N . LYS B 1 299 ? 18.328 -55.094 -15.938 1 91.44 299 LYS B N 1
ATOM 4863 C CA . LYS B 1 299 ? 18.75 -55.531 -17.266 1 91.44 299 LYS B CA 1
ATOM 4864 C C . LYS B 1 299 ? 18.594 -57.062 -17.422 1 91.44 299 LYS B C 1
ATOM 4866 O O . LYS B 1 299 ? 18.062 -57.531 -18.422 1 91.44 299 LYS B O 1
ATOM 4871 N N . SER B 1 300 ? 18.984 -57.75 -16.438 1 91.88 300 SER B N 1
ATOM 4872 C CA . SER B 1 300 ? 18.938 -59.219 -16.5 1 91.88 300 SER B CA 1
ATOM 4873 C C . SER B 1 300 ? 17.5 -59.688 -16.641 1 91.88 300 SER B C 1
ATOM 4875 O O . SER B 1 300 ? 17.219 -60.625 -17.422 1 91.88 300 SER B O 1
ATOM 4877 N N . THR B 1 301 ? 16.656 -59.062 -15.883 1 93.25 301 THR B N 1
ATOM 4878 C CA . THR B 1 301 ? 15.242 -59.438 -15.93 1 93.25 301 THR B CA 1
ATOM 4879 C C . THR B 1 301 ? 14.656 -59.188 -17.312 1 93.25 301 THR B C 1
ATOM 4881 O O . THR B 1 301 ? 13.961 -60.031 -17.875 1 93.25 301 THR B O 1
ATOM 4884 N N . VAL B 1 302 ? 14.961 -58.062 -17.828 1 94.56 302 VAL B N 1
ATOM 4885 C CA . VAL B 1 302 ? 14.438 -57.719 -19.141 1 94.56 302 VAL B CA 1
ATOM 4886 C C . VAL B 1 302 ? 14.953 -58.688 -20.203 1 94.56 302 VAL B C 1
ATOM 4888 O O . VAL B 1 302 ? 14.211 -59.094 -21.078 1 94.56 302 VAL B O 1
ATOM 4891 N N . GLU B 1 303 ? 16.172 -59.062 -20.031 1 92 303 GLU B N 1
ATOM 4892 C CA . GLU B 1 303 ? 16.75 -60.031 -20.969 1 92 303 GLU B CA 1
ATOM 4893 C C . GLU B 1 303 ? 16.062 -61.375 -20.891 1 92 303 GLU B C 1
ATOM 4895 O O . GLU B 1 303 ? 15.867 -62.031 -21.906 1 92 303 GLU B O 1
ATOM 4900 N N . GLN B 1 304 ? 15.688 -61.688 -19.688 1 94.31 304 GLN B N 1
ATOM 4901 C CA . GLN B 1 304 ? 15.047 -63 -19.484 1 94.31 304 GLN B CA 1
ATOM 4902 C C . GLN B 1 304 ? 13.641 -63 -20.078 1 94.31 304 GLN B C 1
ATOM 4904 O O . GLN B 1 304 ? 13.156 -64.062 -20.484 1 94.31 304 GLN B O 1
ATOM 4909 N N . PHE B 1 305 ? 13.078 -61.812 -20.156 1 96.19 305 PHE B N 1
ATOM 4910 C CA . PHE B 1 305 ? 11.688 -61.781 -20.578 1 96.19 305 PHE B CA 1
ATOM 4911 C C . PHE B 1 305 ? 11.57 -61.25 -22 1 96.19 305 PHE B C 1
ATOM 4913 O O . PHE B 1 305 ? 10.469 -61.219 -22.562 1 96.19 305 PHE B O 1
ATOM 4920 N N . SER B 1 306 ? 12.625 -60.875 -22.547 1 94.38 306 SER B N 1
ATOM 4921 C CA . SER B 1 306 ? 12.602 -60.344 -23.906 1 94.38 306 SER B CA 1
ATOM 4922 C C . SER B 1 306 ? 12.789 -61.438 -24.938 1 94.38 306 SER B C 1
ATOM 4924 O O . SER B 1 306 ? 13.484 -62.438 -24.688 1 94.38 306 SER B O 1
ATOM 4926 N N . GLU B 1 307 ? 12.078 -61.281 -26.125 1 92.94 307 GLU B N 1
ATOM 4927 C CA . GLU B 1 307 ? 12.234 -62.156 -27.281 1 92.94 307 GLU B CA 1
ATOM 4928 C C . GLU B 1 307 ? 12.617 -61.344 -28.531 1 92.94 307 GLU B C 1
ATOM 4930 O O . GLU B 1 307 ? 11.875 -60.469 -28.953 1 92.94 307 GLU B O 1
ATOM 4935 N N . ASP B 1 308 ? 13.734 -61.656 -29.109 1 91.56 308 ASP B N 1
ATOM 4936 C CA . ASP B 1 308 ? 14.227 -60.969 -30.297 1 91.56 308 ASP B CA 1
ATOM 4937 C C . ASP B 1 308 ? 14.328 -59.469 -30.062 1 91.56 308 ASP B C 1
ATOM 4939 O O . ASP B 1 308 ? 13.906 -58.688 -30.906 1 91.56 308 ASP B O 1
ATOM 4943 N N . GLY B 1 309 ? 14.664 -59.125 -28.844 1 92.19 309 GLY B N 1
ATOM 4944 C CA . GLY B 1 309 ? 14.883 -57.719 -28.516 1 92.19 309 GLY B CA 1
ATOM 4945 C C . GLY B 1 309 ? 13.602 -57 -28.172 1 92.19 309 GLY B C 1
ATOM 4946 O O . GLY B 1 309 ? 13.617 -55.781 -27.969 1 92.19 309 GLY B O 1
ATOM 4947 N N . ASN B 1 310 ? 12.539 -57.75 -28.078 1 95.31 310 ASN B N 1
ATOM 4948 C CA . ASN B 1 310 ? 11.242 -57.125 -27.781 1 95.31 310 ASN B CA 1
ATOM 4949 C C . ASN B 1 310 ? 10.711 -57.594 -26.422 1 95.31 310 ASN B C 1
ATOM 4951 O O . ASN B 1 310 ? 10.859 -58.75 -26.047 1 95.31 310 ASN B O 1
ATOM 4955 N N . LEU B 1 311 ? 10.227 -56.656 -25.672 1 96.44 311 LEU B N 1
ATOM 4956 C CA . LEU B 1 311 ? 9.617 -56.938 -24.375 1 96.44 311 LEU B CA 1
ATOM 4957 C C . LEU B 1 311 ? 8.109 -56.719 -24.438 1 96.44 311 LEU B C 1
ATOM 4959 O O . LEU B 1 311 ? 7.641 -55.594 -24.688 1 96.44 311 LEU B O 1
ATOM 4963 N N . ALA B 1 312 ? 7.391 -57.781 -24.203 1 96.69 312 ALA B N 1
ATOM 4964 C CA . ALA B 1 312 ? 5.93 -57.719 -24.234 1 96.69 312 ALA B CA 1
ATOM 4965 C C . ALA B 1 312 ? 5.359 -57.656 -22.812 1 96.69 312 ALA B C 1
ATOM 4967 O O . ALA B 1 312 ? 5.562 -58.562 -22.016 1 96.69 312 ALA B O 1
ATOM 4968 N N . LEU B 1 313 ? 4.723 -56.562 -22.547 1 97.12 313 LEU B N 1
ATOM 4969 C CA . LEU B 1 313 ? 4.023 -56.406 -21.281 1 97.12 313 LEU B CA 1
ATOM 4970 C C . LEU B 1 313 ? 2.516 -56.562 -21.469 1 97.12 313 LEU B C 1
ATOM 4972 O O . LEU B 1 313 ? 1.897 -55.812 -22.203 1 97.12 313 LEU B O 1
ATOM 4976 N N . ASN B 1 314 ? 1.953 -57.562 -20.844 1 97.88 314 ASN B N 1
ATOM 4977 C CA . ASN B 1 314 ? 0.498 -57.656 -20.797 1 97.88 314 ASN B CA 1
ATOM 4978 C C . ASN B 1 314 ? -0.1 -56.781 -19.719 1 97.88 314 ASN B C 1
ATOM 4980 O O . ASN B 1 314 ? 0.229 -56.906 -18.531 1 97.88 314 ASN B O 1
ATOM 4984 N N . ILE B 1 315 ? -0.941 -55.906 -20.141 1 98.06 315 ILE B N 1
ATOM 4985 C CA . ILE B 1 315 ? -1.492 -54.938 -19.203 1 98.06 315 ILE B CA 1
ATOM 4986 C C . ILE B 1 315 ? -3.01 -55.094 -19.125 1 98.06 315 ILE B C 1
ATOM 4988 O O . ILE B 1 315 ? -3.693 -55.062 -20.156 1 98.06 315 ILE B O 1
ATOM 4992 N N . ILE B 1 316 ? -3.504 -55.281 -17.891 1 98.25 316 ILE B N 1
ATOM 4993 C CA . ILE B 1 316 ? -4.938 -55.344 -17.641 1 98.25 316 ILE B CA 1
ATOM 4994 C C . ILE B 1 316 ? -5.352 -54.219 -16.688 1 98.25 316 ILE B C 1
ATOM 4996 O O . ILE B 1 316 ? -4.754 -54.062 -15.617 1 98.25 316 ILE B O 1
ATOM 5000 N N . ILE B 1 317 ? -6.281 -53.469 -17.062 1 97.88 317 ILE B N 1
ATOM 5001 C CA . ILE B 1 317 ? -6.809 -52.438 -16.203 1 97.88 317 ILE B CA 1
ATOM 5002 C C . ILE B 1 317 ? -8.234 -52.781 -15.773 1 97.88 317 ILE B C 1
ATOM 5004 O O . ILE B 1 317 ? -9.086 -53.062 -16.609 1 97.88 317 ILE B O 1
ATOM 5008 N N . LYS B 1 318 ? -8.461 -52.75 -14.484 1 97.06 318 LYS B N 1
ATOM 5009 C CA . LYS B 1 318 ? -9.773 -53.094 -13.945 1 97.06 318 LYS B CA 1
ATOM 5010 C C . LYS B 1 318 ? -10.227 -52.062 -12.914 1 97.06 318 LYS B C 1
ATOM 5012 O O . LYS B 1 318 ? -9.398 -51.375 -12.305 1 97.06 318 LYS B O 1
ATOM 5017 N N . ARG B 1 319 ? -11.547 -51.906 -12.719 1 95.62 319 ARG B N 1
ATOM 5018 C CA . ARG B 1 319 ? -12.086 -51.062 -11.656 1 95.62 319 ARG B CA 1
ATOM 5019 C C . ARG B 1 319 ? -11.867 -51.719 -10.289 1 95.62 319 ARG B C 1
ATOM 5021 O O . ARG B 1 319 ? -12.039 -52.906 -10.133 1 95.62 319 ARG B O 1
ATOM 5028 N N . ALA B 1 320 ? -11.344 -50.938 -9.383 1 88.56 320 ALA B N 1
ATOM 5029 C CA . ALA B 1 320 ? -11.047 -51.469 -8.047 1 88.56 320 ALA B CA 1
ATOM 5030 C C . ALA B 1 320 ? -12.328 -51.906 -7.336 1 88.56 320 ALA B C 1
ATOM 5032 O O . ALA B 1 320 ? -13.359 -51.25 -7.441 1 88.56 320 ALA B O 1
ATOM 5033 N N . ASN B 1 321 ? -12.711 -53.25 -7.238 1 72.94 321 ASN B N 1
ATOM 5034 C CA . ASN B 1 321 ? -13.852 -53.75 -6.48 1 72.94 321 ASN B CA 1
ATOM 5035 C C . ASN B 1 321 ? -13.82 -53.281 -5.035 1 72.94 321 ASN B C 1
ATOM 5037 O O . ASN B 1 321 ? -12.812 -53.438 -4.34 1 72.94 321 ASN B O 1
ATOM 5041 N N . ASN B 1 322 ? -14.406 -52.156 -4.656 1 52.78 322 ASN B N 1
ATOM 5042 C CA . ASN B 1 322 ? -14.594 -51.844 -3.242 1 52.78 322 ASN B CA 1
ATOM 5043 C C . ASN B 1 322 ? -14.945 -53.062 -2.436 1 52.78 322 ASN B C 1
ATOM 5045 O O . ASN B 1 322 ? -15.219 -53 -1.237 1 52.78 322 ASN B O 1
ATOM 5049 N N . ASN B 1 323 ? -15.453 -54.188 -3.033 1 44.75 323 ASN B N 1
ATOM 5050 C CA . ASN B 1 323 ? -15.922 -55.219 -2.115 1 44.75 323 ASN B CA 1
ATOM 5051 C C . ASN B 1 323 ? -14.75 -55.969 -1.481 1 44.75 323 ASN B C 1
ATOM 5053 O O . ASN B 1 323 ? -14.945 -57.031 -0.889 1 44.75 323 ASN B O 1
ATOM 5057 N N . ASP B 1 324 ? -13.484 -55.75 -1.725 1 35.75 324 ASP B N 1
ATOM 5058 C CA . ASP B 1 324 ? -12.812 -56.562 -0.698 1 35.75 324 ASP B CA 1
ATOM 5059 C C . ASP B 1 324 ? -12.93 -55.875 0.672 1 35.75 324 ASP B C 1
ATOM 5061 O O . ASP B 1 324 ? -12.836 -54.656 0.787 1 35.75 324 ASP B O 1
#

pLDDT: mean 77.61, std 28.42, range [14.12, 98.69]